Protein AF-0000000066060111 (afdb_homodimer)

Structure (mmCIF, N/CA/C/O backbone):
data_AF-0000000066060111-model_v1
#
loop_
_entity.id
_entity.type
_entity.pdbx_description
1 polymer 'Protease synthase and sporulation protein PAI 2'
#
loop_
_atom_site.group_PDB
_atom_site.id
_atom_site.type_symbol
_atom_site.label_atom_id
_atom_site.label_alt_id
_atom_site.label_comp_id
_atom_site.label_asym_id
_atom_site.label_entity_id
_atom_site.label_seq_id
_atom_site.pdbx_PDB_ins_code
_atom_site.Cartn_x
_atom_site.Cartn_y
_atom_site.Cartn_z
_atom_site.occupancy
_atom_site.B_iso_or_equiv
_atom_site.auth_seq_id
_atom_site.auth_comp_id
_atom_site.auth_asym_id
_atom_site.auth_atom_id
_atom_site.pdbx_PDB_model_num
ATOM 1 N N . MET A 1 1 ? -9.977 -2.557 -10.82 1 92.88 1 MET A N 1
ATOM 2 C CA . MET A 1 1 ? -9.297 -3.701 -10.219 1 92.88 1 MET A CA 1
ATOM 3 C C . MET A 1 1 ? -9.898 -5.012 -10.711 1 92.88 1 MET A C 1
ATOM 5 O O . MET A 1 1 ? -11.117 -5.125 -10.859 1 92.88 1 MET A O 1
ATOM 9 N N . TYR A 1 2 ? -9.07 -5.953 -11.125 1 95.81 2 TYR A N 1
ATOM 10 C CA . TYR A 1 2 ? -9.57 -7.297 -11.406 1 95.81 2 TYR A CA 1
ATOM 11 C C . TYR A 1 2 ? -9.914 -8.031 -10.109 1 95.81 2 TYR A C 1
ATOM 13 O O . TYR A 1 2 ? -9.031 -8.305 -9.297 1 95.81 2 TYR A O 1
ATOM 21 N N . ILE A 1 3 ? -11.219 -8.352 -9.977 1 97.25 3 ILE A N 1
ATOM 22 C CA . ILE A 1 3 ? -11.664 -8.977 -8.734 1 97.25 3 ILE A CA 1
ATOM 23 C C . ILE A 1 3 ? -12.461 -10.242 -9.047 1 97.25 3 ILE A C 1
ATOM 25 O O . ILE A 1 3 ? -13.625 -10.164 -9.438 1 97.25 3 ILE A O 1
ATOM 29 N N . PRO A 1 4 ? -11.875 -11.359 -8.805 1 94.25 4 PRO A N 1
ATOM 30 C CA . PRO A 1 4 ? -12.68 -12.57 -8.891 1 94.25 4 PRO A CA 1
ATOM 31 C C . PRO A 1 4 ? -13.906 -12.531 -7.984 1 94.25 4 PRO A C 1
ATOM 33 O O . PRO A 1 4 ? -13.859 -11.945 -6.902 1 94.25 4 PRO A O 1
ATOM 36 N N . LYS A 1 5 ? -14.938 -13.227 -8.336 1 92.81 5 LYS A N 1
ATOM 37 C CA . LYS A 1 5 ? -16.25 -13.148 -7.691 1 92.81 5 LYS A CA 1
ATOM 38 C C . LYS A 1 5 ? -16.156 -13.516 -6.211 1 92.81 5 LYS A C 1
ATOM 40 O O . LYS A 1 5 ? -16.75 -12.844 -5.363 1 92.81 5 LYS A O 1
ATOM 45 N N . TYR A 1 6 ? -15.344 -14.508 -5.867 1 91.31 6 TYR A N 1
ATOM 46 C CA . TYR A 1 6 ? -15.258 -15 -4.5 1 91.31 6 TYR A CA 1
ATOM 47 C C . TYR A 1 6 ? -14.688 -13.938 -3.568 1 91.31 6 TYR A C 1
ATOM 49 O O . TYR A 1 6 ? -14.906 -13.984 -2.355 1 91.31 6 TYR A O 1
ATOM 57 N N . PHE A 1 7 ? -14.039 -13 -4.148 1 96.25 7 PHE A N 1
ATOM 58 C CA . PHE A 1 7 ? -13.258 -12.094 -3.307 1 96.25 7 PHE A CA 1
ATOM 59 C C . PHE A 1 7 ? -13.898 -10.711 -3.27 1 96.25 7 PHE A C 1
ATOM 61 O O . PHE A 1 7 ? -13.453 -9.844 -2.516 1 96.25 7 PHE A O 1
ATOM 68 N N . LYS A 1 8 ? -14.945 -10.523 -4.082 1 97.38 8 LYS A N 1
ATOM 69 C CA . LYS A 1 8 ? -15.594 -9.219 -4.199 1 97.38 8 LYS A CA 1
ATOM 70 C C . LYS A 1 8 ? -16.375 -8.875 -2.93 1 97.38 8 LYS A C 1
ATOM 72 O O . LYS A 1 8 ? -17.109 -9.711 -2.398 1 97.38 8 LYS A O 1
ATOM 77 N N . VAL A 1 9 ? -16.188 -7.691 -2.424 1 97.56 9 VAL A N 1
ATOM 78 C CA . VAL A 1 9 ? -16.938 -7.18 -1.275 1 97.56 9 VAL A CA 1
ATOM 79 C C . VAL A 1 9 ? -17.812 -6.004 -1.706 1 97.56 9 VAL A C 1
ATOM 81 O O . VAL A 1 9 ? -17.328 -5.074 -2.363 1 97.56 9 VAL A O 1
ATOM 84 N N . THR A 1 10 ? -19.094 -6.031 -1.306 1 96.88 10 THR A N 1
ATOM 85 C CA . THR A 1 10 ? -20 -4.961 -1.691 1 96.88 10 THR A CA 1
ATOM 86 C C . THR A 1 10 ? -20.672 -4.359 -0.463 1 96.88 10 THR A C 1
ATOM 88 O O . THR A 1 10 ? -21.344 -3.328 -0.56 1 96.88 10 THR A O 1
ATOM 91 N N . ASN A 1 11 ? -20.484 -5.012 0.67 1 96 11 ASN A N 1
ATOM 92 C CA . ASN A 1 11 ? -21.078 -4.496 1.896 1 96 11 ASN A CA 1
ATOM 93 C C . ASN A 1 11 ? -20.5 -3.137 2.275 1 96 11 ASN A C 1
ATOM 95 O O . ASN A 1 11 ? -19.328 -3.029 2.615 1 96 11 ASN A O 1
ATOM 99 N N . ALA A 1 12 ? -21.328 -2.115 2.295 1 94.94 12 ALA A N 1
ATOM 100 C CA . ALA A 1 12 ? -20.891 -0.735 2.498 1 94.94 12 ALA A CA 1
ATOM 101 C C . ALA A 1 12 ? -20.266 -0.552 3.879 1 94.94 12 ALA A C 1
ATOM 103 O O . ALA A 1 12 ? -19.266 0.144 4.023 1 94.94 12 ALA A O 1
ATOM 104 N N . GLU A 1 13 ? -20.875 -1.16 4.848 1 95.5 13 GLU A N 1
ATOM 105 C CA . GLU A 1 13 ? -20.375 -1.031 6.211 1 95.5 13 GLU A CA 1
ATOM 106 C C . GLU A 1 13 ? -18.984 -1.66 6.348 1 95.5 13 GLU A C 1
ATOM 108 O O . GLU A 1 13 ? -18.109 -1.095 6.996 1 95.5 13 GLU A O 1
ATOM 113 N N . GLU A 1 14 ? -18.812 -2.824 5.73 1 96.5 14 GLU A N 1
ATOM 114 C CA . GLU A 1 14 ? -17.531 -3.51 5.754 1 96.5 14 GLU A CA 1
ATOM 115 C C . GLU A 1 14 ? -16.438 -2.676 5.078 1 96.5 14 GLU A C 1
ATOM 117 O O . GLU A 1 14 ? -15.336 -2.549 5.598 1 96.5 14 GLU A O 1
ATOM 122 N N . ILE A 1 15 ? -16.828 -2.082 3.975 1 98 15 ILE A N 1
ATOM 123 C CA . ILE A 1 15 ? -15.883 -1.251 3.232 1 98 15 ILE A CA 1
ATOM 124 C C . ILE A 1 15 ? -15.562 0.012 4.031 1 98 15 ILE A C 1
ATOM 126 O O . ILE A 1 15 ? -14.406 0.422 4.125 1 98 15 ILE A O 1
ATOM 130 N N . TRP A 1 16 ? -16.562 0.57 4.648 1 96.69 16 TRP A N 1
ATOM 131 C CA . TRP A 1 16 ? -16.391 1.759 5.477 1 96.69 16 TRP A CA 1
ATOM 132 C C . TRP A 1 16 ? -15.398 1.495 6.609 1 96.69 16 TRP A C 1
ATOM 134 O O . TRP A 1 16 ? -14.445 2.252 6.797 1 96.69 16 TRP A O 1
ATOM 144 N N . ASN A 1 17 ? -15.625 0.443 7.344 1 96.81 17 ASN A N 1
ATOM 145 C CA . ASN A 1 17 ? -14.766 0.097 8.469 1 96.81 17 ASN A CA 1
ATOM 146 C C . ASN A 1 17 ? -13.328 -0.161 8.023 1 96.81 17 ASN A C 1
ATOM 148 O O . ASN A 1 17 ? -12.383 0.276 8.68 1 96.81 17 ASN A O 1
ATOM 152 N N . PHE A 1 18 ? -13.227 -0.851 6.957 1 98.12 18 PHE A N 1
ATOM 153 C CA . PHE A 1 18 ? -11.906 -1.141 6.41 1 98.12 18 PHE A CA 1
ATOM 154 C C . PHE A 1 18 ? -11.156 0.148 6.098 1 98.12 18 PHE A C 1
ATOM 156 O O . PHE A 1 18 ? -10 0.313 6.496 1 98.12 18 PHE A O 1
ATOM 163 N N . VAL A 1 19 ? -11.789 1.083 5.355 1 98.31 19 VAL A N 1
ATOM 164 C CA . VAL A 1 19 ? -11.148 2.322 4.926 1 98.31 19 VAL A CA 1
ATOM 165 C C . VAL A 1 19 ? -10.789 3.17 6.145 1 98.31 19 VAL A C 1
ATOM 167 O O . VAL A 1 19 ? -9.727 3.793 6.184 1 98.31 19 VAL A O 1
ATOM 170 N N . GLN A 1 20 ? -11.625 3.137 7.148 1 96 20 GLN A N 1
ATOM 171 C CA . GLN A 1 20 ? -11.352 3.871 8.375 1 96 20 GLN A CA 1
ATOM 172 C C . GLN A 1 20 ? -10.102 3.332 9.07 1 96 20 GLN A C 1
ATOM 174 O O . GLN A 1 20 ? -9.305 4.102 9.617 1 96 20 GLN A O 1
ATOM 179 N N . GLU A 1 21 ? -9.93 2.074 9 1 95.5 21 GLU A N 1
ATOM 180 C CA . GLU A 1 21 ? -8.828 1.43 9.711 1 95.5 21 GLU A CA 1
ATOM 181 C C . GLU A 1 21 ? -7.547 1.461 8.875 1 95.5 21 GLU A C 1
ATOM 183 O O . GLU A 1 21 ? -6.453 1.227 9.398 1 95.5 21 GLU A O 1
ATOM 188 N N . ASN A 1 22 ? -7.672 1.641 7.637 1 97.25 22 ASN A N 1
ATOM 189 C CA . ASN A 1 22 ? -6.555 1.697 6.699 1 97.25 22 ASN A CA 1
ATOM 190 C C . ASN A 1 22 ? -6.559 3 5.902 1 97.25 22 ASN A C 1
ATOM 192 O O . ASN A 1 22 ? -6.578 2.98 4.672 1 97.25 22 ASN A O 1
ATOM 196 N N . SER A 1 23 ? -6.395 4.133 6.637 1 97.56 23 SER A N 1
ATOM 197 C CA . SER A 1 23 ? -6.691 5.445 6.07 1 97.56 23 SER A CA 1
ATOM 198 C C . SER A 1 23 ? -5.445 6.074 5.453 1 97.56 23 SER A C 1
ATOM 200 O O . SER A 1 23 ? -5.512 7.16 4.871 1 97.56 23 SER A O 1
ATOM 202 N N . PHE A 1 24 ? -4.238 5.48 5.742 1 98.44 24 PHE A N 1
ATOM 203 C CA . PHE A 1 24 ? -3.059 5.906 4.996 1 98.44 24 PHE A CA 1
ATOM 204 C C . PHE A 1 24 ? -3.086 5.344 3.578 1 98.44 24 PHE A C 1
ATOM 206 O O . PHE A 1 24 ? -2.615 4.23 3.338 1 98.44 24 PHE A O 1
ATOM 213 N N . GLY A 1 25 ? -3.625 6.109 2.609 1 98.75 25 GLY A N 1
ATOM 214 C CA . GLY A 1 25 ? -3.906 5.648 1.259 1 98.75 25 GLY A CA 1
ATOM 215 C C . GLY A 1 25 ? -2.949 6.211 0.225 1 98.75 25 GLY A C 1
ATOM 216 O O . GLY A 1 25 ? -1.949 6.844 0.575 1 98.75 25 GLY A O 1
ATOM 217 N N . THR A 1 26 ? -3.16 5.832 -0.987 1 98.88 26 THR A N 1
ATOM 218 C CA . THR A 1 26 ? -2.385 6.316 -2.125 1 98.88 26 THR A CA 1
ATOM 219 C C . THR A 1 26 ? -3.297 6.961 -3.164 1 98.88 26 THR A C 1
ATOM 221 O O . THR A 1 26 ? -4.277 6.355 -3.6 1 98.88 26 THR A O 1
ATOM 224 N N . VAL A 1 27 ? -3.01 8.172 -3.502 1 98.88 27 VAL A N 1
ATOM 225 C CA . VAL A 1 27 ? -3.74 8.898 -4.539 1 98.88 27 VAL A CA 1
ATOM 226 C C . VAL A 1 27 ? -2.979 8.812 -5.859 1 98.88 27 VAL A C 1
ATOM 228 O O . VAL A 1 27 ? -1.796 9.156 -5.922 1 98.88 27 VAL A O 1
ATOM 231 N N . VAL A 1 28 ? -3.666 8.352 -6.871 1 98.81 28 VAL A N 1
ATOM 232 C CA . VAL A 1 28 ? -3.047 8.203 -8.188 1 98.81 28 VAL A CA 1
ATOM 233 C C . VAL A 1 28 ? -3.785 9.07 -9.203 1 98.81 28 VAL A C 1
ATOM 235 O O . VAL A 1 28 ? -5.012 9.008 -9.305 1 98.81 28 VAL A O 1
ATOM 238 N N . THR A 1 29 ? -3.104 9.922 -9.875 1 98.31 29 THR A N 1
ATOM 239 C CA . THR A 1 29 ? -3.572 10.664 -11.039 1 98.31 29 THR A CA 1
ATOM 240 C C . THR A 1 29 ? -2.629 10.477 -12.227 1 98.31 29 THR A C 1
ATOM 242 O O . THR A 1 29 ? -1.752 9.609 -12.188 1 98.31 29 THR A O 1
ATOM 245 N N . THR A 1 30 ? -2.953 11.148 -13.312 1 96.75 30 THR A N 1
ATOM 246 C CA . THR A 1 30 ? -2.08 11.07 -14.477 1 96.75 30 THR A CA 1
ATOM 247 C C . THR A 1 30 ? -1.613 12.461 -14.891 1 96.75 30 THR A C 1
ATOM 249 O O . THR A 1 30 ? -2.361 13.438 -14.781 1 96.75 30 THR A O 1
ATOM 252 N N . GLU A 1 31 ? -0.406 12.602 -15.195 1 95 31 GLU A N 1
ATOM 253 C CA . GLU A 1 31 ? 0.185 13.773 -15.836 1 95 31 GLU A CA 1
ATOM 254 C C . GLU A 1 31 ? 0.667 13.453 -17.25 1 95 31 GLU A C 1
ATOM 256 O O . GLU A 1 31 ? 1.654 12.742 -17.422 1 95 31 GLU A O 1
ATOM 261 N N . GLN A 1 32 ? -0.065 13.961 -18.266 1 91.75 32 GLN A N 1
ATOM 262 C CA . GLN A 1 32 ? 0.243 13.656 -19.656 1 91.75 32 GLN A CA 1
ATOM 263 C C . GLN A 1 32 ? 0.315 12.148 -19.891 1 91.75 32 GLN A C 1
ATOM 265 O O . GLN A 1 32 ? 1.267 11.656 -20.5 1 91.75 32 GLN A O 1
ATOM 270 N N . GLY A 1 33 ? -0.565 11.453 -19.312 1 91.25 33 GLY A N 1
ATOM 271 C CA . GLY A 1 33 ? -0.708 10.023 -19.531 1 91.25 33 GLY A CA 1
ATOM 272 C C . GLY A 1 33 ? 0.151 9.195 -18.594 1 91.25 33 GLY A C 1
ATOM 273 O O . GLY A 1 33 ? -0.024 7.977 -18.5 1 91.25 33 GLY A O 1
ATOM 274 N N . LYS A 1 34 ? 1.101 9.781 -17.891 1 95 34 LYS A N 1
ATOM 275 C CA . LYS A 1 34 ? 1.975 9.094 -16.953 1 95 34 LYS A CA 1
ATOM 276 C C . LYS A 1 34 ? 1.352 9.031 -15.555 1 95 34 LYS A C 1
ATOM 278 O O . LYS A 1 34 ? 0.987 10.07 -14.992 1 95 34 LYS A O 1
ATOM 283 N N . PRO A 1 35 ? 1.213 7.832 -15.031 1 97.62 35 PRO A N 1
ATOM 284 C CA . PRO A 1 35 ? 0.683 7.793 -13.664 1 97.62 35 PRO A CA 1
ATOM 285 C C . PRO A 1 35 ? 1.636 8.406 -12.648 1 97.62 35 PRO A C 1
ATOM 287 O O . PRO A 1 35 ? 2.85 8.195 -12.719 1 97.62 35 PRO A O 1
ATOM 290 N N . ILE A 1 36 ? 1.135 9.172 -11.766 1 97.88 36 ILE A N 1
ATOM 291 C CA . ILE A 1 36 ? 1.879 9.672 -10.609 1 97.88 36 ILE A CA 1
ATOM 292 C C . ILE A 1 36 ? 1.083 9.414 -9.336 1 97.88 36 ILE A C 1
ATOM 294 O O . ILE A 1 36 ? -0.147 9.328 -9.367 1 97.88 36 ILE A O 1
ATOM 298 N N . ALA A 1 37 ? 1.773 9.266 -8.227 1 98.75 37 ALA A N 1
ATOM 299 C CA . ALA A 1 37 ? 1.098 8.828 -7.012 1 98.75 37 ALA A CA 1
ATOM 300 C C . ALA A 1 37 ? 1.72 9.477 -5.777 1 98.75 37 ALA A C 1
ATOM 302 O O . ALA A 1 37 ? 2.9 9.836 -5.781 1 98.75 37 ALA A O 1
ATOM 303 N N . THR A 1 38 ? 0.933 9.648 -4.746 1 98.75 38 THR A N 1
ATOM 304 C CA . THR A 1 38 ? 1.376 10.133 -3.441 1 98.75 38 THR A CA 1
ATOM 305 C C . THR A 1 38 ? 0.702 9.352 -2.318 1 98.75 38 THR A C 1
ATOM 307 O O . THR A 1 38 ? -0.499 9.078 -2.379 1 98.75 38 THR A O 1
ATOM 310 N N . HIS A 1 39 ? 1.493 8.891 -1.34 1 98.69 39 HIS A N 1
ATOM 311 C CA . HIS A 1 39 ? 0.993 8.242 -0.131 1 98.69 39 HIS A CA 1
ATOM 312 C C . HIS A 1 39 ? 0.633 9.273 0.935 1 98.69 39 HIS A C 1
ATOM 314 O O . HIS A 1 39 ? 1.462 10.109 1.301 1 98.69 39 HIS A O 1
ATOM 320 N N . LEU A 1 40 ? -0.608 9.258 1.469 1 97.56 40 LEU A N 1
ATOM 321 C CA . LEU A 1 40 ? -1.034 10.273 2.426 1 97.56 40 LEU A CA 1
ATOM 322 C C . LEU A 1 40 ? -2.148 9.742 3.32 1 97.56 40 LEU A C 1
ATOM 324 O O . LEU A 1 40 ? -2.889 8.844 2.928 1 97.56 40 LEU A O 1
ATOM 328 N N . PRO A 1 41 ? -2.211 10.281 4.574 1 98.38 41 PRO A N 1
ATOM 329 C CA . PRO A 1 41 ? -3.424 10.023 5.355 1 98.38 41 PRO A CA 1
ATOM 330 C C . PRO A 1 41 ? -4.668 10.656 4.738 1 98.38 41 PRO A C 1
ATOM 332 O O . PRO A 1 41 ? -4.609 11.781 4.234 1 98.38 41 PRO A O 1
ATOM 335 N N . LEU A 1 42 ? -5.727 9.938 4.75 1 98.75 42 LEU A N 1
ATOM 336 C CA . LEU A 1 42 ? -6.941 10.406 4.09 1 98.75 42 LEU A CA 1
ATOM 337 C C . LEU A 1 42 ? -8.141 10.32 5.031 1 98.75 42 LEU A C 1
ATOM 339 O O . LEU A 1 42 ? -8.188 9.453 5.902 1 98.75 42 LEU A O 1
ATOM 343 N N . GLY A 1 43 ? -9.023 11.281 4.883 1 97.94 43 GLY A N 1
ATOM 344 C CA . GLY A 1 43 ? -10.344 11.195 5.496 1 97.94 43 GLY A CA 1
ATOM 345 C C . GLY A 1 43 ? -11.367 10.516 4.613 1 97.94 43 GLY A C 1
ATOM 346 O O . GLY A 1 43 ? -11.242 10.523 3.387 1 97.94 43 GLY A O 1
ATOM 347 N N . PHE A 1 44 ? -12.305 9.906 5.168 1 97.25 44 PHE A N 1
ATOM 348 C CA . PHE A 1 44 ? -13.414 9.258 4.48 1 97.25 44 PHE A CA 1
ATOM 349 C C . PHE A 1 44 ? -14.734 9.555 5.188 1 97.25 44 PHE A C 1
ATOM 351 O O . PHE A 1 44 ? -14.93 9.156 6.34 1 97.25 44 PHE A O 1
ATOM 358 N N . ASN A 1 45 ? -15.539 10.281 4.512 1 95.38 45 ASN A N 1
ATOM 359 C CA . ASN A 1 45 ? -16.781 10.711 5.125 1 95.38 45 ASN A CA 1
ATOM 360 C C . ASN A 1 45 ? -17.969 10.57 4.16 1 95.38 45 ASN A C 1
ATOM 362 O O . ASN A 1 45 ? -17.766 10.344 2.963 1 95.38 45 ASN A O 1
ATOM 366 N N . LYS A 1 46 ? -19.125 10.641 4.715 1 94.88 46 LYS A N 1
ATOM 367 C CA . LYS A 1 46 ? -20.359 10.602 3.938 1 94.88 46 LYS A CA 1
ATOM 368 C C . LYS A 1 46 ? -21.188 11.875 4.152 1 94.88 46 LYS A C 1
ATOM 370 O O . LYS A 1 46 ? -21.391 12.305 5.289 1 94.88 46 LYS A O 1
ATOM 375 N N . LYS A 1 47 ? -21.516 12.531 2.996 1 92.25 47 LYS A N 1
ATOM 376 C CA . LYS A 1 47 ? -22.375 13.703 3 1 92.25 47 LYS A CA 1
ATOM 377 C C . LYS A 1 47 ? -23.453 13.594 1.918 1 92.25 47 LYS A C 1
ATOM 379 O O . LYS A 1 47 ? -23.141 13.352 0.75 1 92.25 47 LYS A O 1
ATOM 384 N N . ASP A 1 48 ? -24.797 13.844 2.26 1 90.75 48 ASP A N 1
ATOM 385 C CA . ASP A 1 48 ? -25.938 13.828 1.341 1 90.75 48 ASP A CA 1
ATOM 386 C C . ASP A 1 48 ? -25.906 12.578 0.461 1 90.75 48 ASP A C 1
ATOM 388 O O . ASP A 1 48 ? -26.016 12.68 -0.764 1 90.75 48 ASP A O 1
ATOM 392 N N . ASP A 1 49 ? -25.547 11.414 0.904 1 91 49 ASP A N 1
ATOM 393 C CA . ASP A 1 49 ? -25.609 10.109 0.267 1 91 49 ASP A CA 1
ATOM 394 C C . ASP A 1 49 ? -24.406 9.875 -0.645 1 91 49 ASP A C 1
ATOM 396 O O . ASP A 1 49 ? -24.422 8.984 -1.494 1 91 49 ASP A O 1
ATOM 400 N N . HIS A 1 50 ? -23.484 10.789 -0.547 1 95 50 HIS A N 1
ATOM 401 C CA . HIS A 1 50 ? -22.25 10.617 -1.293 1 95 50 HIS A CA 1
ATOM 402 C C . HIS A 1 50 ? -21.062 10.422 -0.354 1 95 50 HIS A C 1
ATOM 404 O O . HIS A 1 50 ? -21 11.031 0.715 1 95 50 HIS A O 1
ATOM 410 N N . TYR A 1 51 ? -20.188 9.539 -0.828 1 96.75 51 TYR A N 1
ATOM 411 C CA . TYR A 1 51 ? -18.938 9.359 -0.106 1 96.75 51 TYR A CA 1
ATOM 412 C C . TYR A 1 51 ? -17.859 10.32 -0.623 1 96.75 51 TYR A C 1
ATOM 414 O O . TYR A 1 51 ? -17.797 10.586 -1.824 1 96.75 51 TYR A O 1
ATOM 422 N N . TYR A 1 52 ? -17.094 10.852 0.307 1 98.06 52 TYR A N 1
ATOM 423 C CA . TYR A 1 52 ? -15.992 11.742 -0.031 1 98.06 52 TYR A CA 1
ATOM 424 C C . TYR A 1 52 ? -14.695 11.266 0.619 1 98.06 52 TYR A C 1
ATOM 426 O O . TYR A 1 52 ? -14.695 10.836 1.774 1 98.06 52 TYR A O 1
ATOM 434 N N . ILE A 1 53 ? -13.688 11.312 -0.167 1 98.62 53 ILE A N 1
ATOM 435 C CA . ILE A 1 53 ? -12.328 11.188 0.354 1 98.62 53 ILE A CA 1
ATOM 436 C C . ILE A 1 53 ? -11.695 12.57 0.479 1 98.62 53 ILE A C 1
ATOM 438 O O . ILE A 1 53 ? -11.781 13.391 -0.444 1 98.62 53 ILE A O 1
ATOM 442 N N . THR A 1 54 ? -11.117 12.859 1.623 1 98.62 54 THR A N 1
ATOM 443 C CA . THR A 1 54 ? -10.438 14.141 1.812 1 98.62 54 THR A CA 1
ATOM 444 C C . THR A 1 54 ? -8.977 13.93 2.184 1 98.62 54 THR A C 1
ATOM 446 O O . THR A 1 54 ? -8.609 12.883 2.729 1 98.62 54 THR A O 1
ATOM 449 N N . GLY A 1 55 ? -8.172 14.828 1.858 1 98.44 55 GLY A N 1
ATOM 450 C CA . GLY A 1 55 ? -6.758 14.836 2.189 1 98.44 55 GLY A CA 1
ATOM 451 C C . GLY A 1 55 ? -6.07 16.141 1.83 1 98.44 55 GLY A C 1
ATOM 452 O O . GLY A 1 55 ? -6.73 17.125 1.521 1 98.44 55 GLY A O 1
ATOM 453 N N . HIS A 1 56 ? -4.762 16.141 1.98 1 98.81 56 HIS A N 1
ATOM 454 C CA . HIS A 1 56 ? -4.004 17.344 1.615 1 98.81 56 HIS A CA 1
ATOM 455 C C . HIS A 1 56 ? -2.598 16.969 1.146 1 98.81 56 HIS A C 1
ATOM 457 O O . HIS A 1 56 ? -2 16.016 1.644 1 98.81 56 HIS A O 1
ATOM 463 N N . PHE A 1 57 ? -2.129 17.781 0.166 1 98.44 57 PHE A N 1
ATOM 464 C CA . PHE A 1 57 ? -0.76 17.703 -0.33 1 98.44 57 PHE A CA 1
ATOM 465 C C . PHE A 1 57 ? 0.085 18.844 0.249 1 98.44 57 PHE A C 1
ATOM 467 O O . PHE A 1 57 ? -0.439 19.891 0.596 1 98.44 57 PHE A O 1
ATOM 474 N N . ALA A 1 58 ? 1.419 18.484 0.381 1 97.81 58 ALA A N 1
ATOM 475 C CA . ALA A 1 58 ? 2.311 19.641 0.431 1 97.81 58 ALA A CA 1
ATOM 476 C C . ALA A 1 58 ? 2.121 20.531 -0.793 1 97.81 58 ALA A C 1
ATOM 478 O O . ALA A 1 58 ? 1.963 20.031 -1.911 1 97.81 58 ALA A O 1
ATOM 479 N N . TYR A 1 59 ? 2.199 21.812 -0.57 1 97.81 59 TYR A N 1
ATOM 480 C CA . TYR A 1 59 ? 2.018 22.75 -1.671 1 97.81 59 TYR A CA 1
ATOM 481 C C . TYR A 1 59 ? 3.016 22.484 -2.791 1 97.81 59 TYR A C 1
ATOM 483 O O . TYR A 1 59 ? 2.682 22.609 -3.971 1 97.81 59 TYR A O 1
ATOM 491 N N . GLY A 1 60 ? 4.254 22.125 -2.432 1 97.25 60 GLY A N 1
ATOM 492 C CA . GLY A 1 60 ? 5.305 21.875 -3.404 1 97.25 60 GLY A CA 1
ATOM 493 C C . GLY A 1 60 ? 5.086 20.625 -4.219 1 97.25 60 GLY A C 1
ATOM 494 O O . GLY A 1 60 ? 5.734 20.406 -5.246 1 97.25 60 GLY A O 1
ATOM 495 N N . ASN A 1 61 ? 4.215 19.719 -3.791 1 98 61 ASN A N 1
ATOM 496 C CA . ASN A 1 61 ? 3.85 18.531 -4.555 1 98 61 ASN A CA 1
ATOM 497 C C . ASN A 1 61 ? 2.988 18.891 -5.766 1 98 61 ASN A C 1
ATOM 499 O O . ASN A 1 61 ? 1.854 19.344 -5.613 1 98 61 ASN A O 1
ATOM 503 N N . PRO A 1 62 ? 3.453 18.703 -6.91 1 96.5 62 PRO A N 1
ATOM 504 C CA . PRO A 1 62 ? 2.732 19.188 -8.094 1 96.5 62 PRO A CA 1
ATOM 505 C C . PRO A 1 62 ? 1.504 18.344 -8.422 1 96.5 62 PRO A C 1
ATOM 507 O O . PRO A 1 62 ? 0.728 18.703 -9.312 1 96.5 62 PRO A O 1
ATOM 510 N N . GLN A 1 63 ? 1.271 17.266 -7.766 1 97.88 63 GLN A N 1
ATOM 511 C CA . GLN A 1 63 ? 0.219 16.328 -8.164 1 97.88 63 GLN A CA 1
ATOM 512 C C . GLN A 1 63 ? -1.151 17 -8.117 1 97.88 63 GLN A C 1
ATOM 514 O O . GLN A 1 63 ? -2.023 16.703 -8.938 1 97.88 63 GLN A O 1
ATOM 519 N N . TRP A 1 64 ? -1.353 17.906 -7.148 1 97.62 64 TRP A N 1
ATOM 520 C CA . TRP A 1 64 ? -2.664 18.531 -7.027 1 97.62 64 TRP A CA 1
ATOM 521 C C . TRP A 1 64 ? -3.014 19.312 -8.289 1 97.62 64 TRP A C 1
ATOM 523 O O . TRP A 1 64 ? -4.191 19.5 -8.594 1 97.62 64 TRP A O 1
ATOM 533 N N . ARG A 1 65 ? -2.072 19.656 -9.078 1 97.25 65 ARG A N 1
ATOM 534 C CA . ARG A 1 65 ? -2.309 20.406 -10.312 1 97.25 65 ARG A CA 1
ATOM 535 C C . ARG A 1 65 ? -2.918 19.5 -11.3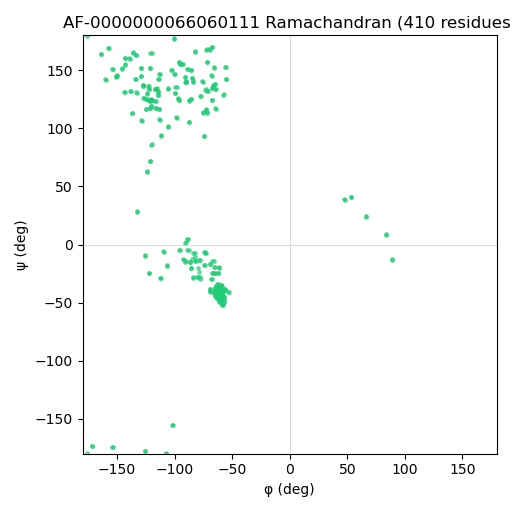83 1 97.25 65 ARG A C 1
ATOM 537 O O . ARG A 1 65 ? -3.463 19.984 -12.375 1 97.25 65 ARG A O 1
ATOM 544 N N . THR A 1 66 ? -2.826 18.234 -11.227 1 97.19 66 THR A N 1
ATOM 545 C CA . THR A 1 66 ? -3.348 17.312 -12.219 1 97.19 66 THR A CA 1
ATOM 546 C C . THR A 1 66 ? -4.848 17.109 -12.039 1 97.19 66 THR A C 1
ATOM 548 O O . THR A 1 66 ? -5.52 16.562 -12.914 1 97.19 66 THR A O 1
ATOM 551 N N . PHE A 1 67 ? -5.426 17.516 -10.922 1 96.5 67 PHE A N 1
ATOM 552 C CA . PHE A 1 67 ? -6.805 17.219 -10.562 1 96.5 67 PHE A CA 1
ATOM 553 C C . PHE A 1 67 ? -7.773 17.781 -11.594 1 96.5 67 PHE A C 1
ATOM 555 O O . PHE A 1 67 ? -8.797 17.156 -11.898 1 96.5 67 PHE A O 1
ATOM 562 N N . GLU A 1 68 ? -7.445 18.906 -12.086 1 91.62 68 GLU A N 1
ATOM 563 C CA . GLU A 1 68 ? -8.344 19.547 -13.047 1 91.62 68 GLU A CA 1
ATOM 564 C C . GLU A 1 68 ? -8.492 18.703 -14.305 1 91.62 68 GLU A C 1
ATOM 566 O O . GLU A 1 68 ? -9.586 18.594 -14.867 1 91.62 68 GLU A O 1
ATOM 571 N N . ALA A 1 69 ? -7.438 18.109 -14.711 1 90.44 69 ALA A N 1
ATOM 572 C CA . ALA A 1 69 ? -7.422 17.375 -15.969 1 90.44 69 ALA A CA 1
ATOM 573 C C . ALA A 1 69 ? -7.793 15.906 -15.75 1 90.44 69 ALA A C 1
ATOM 575 O O . ALA A 1 69 ? -8.094 15.188 -16.703 1 90.44 69 ALA A O 1
ATOM 576 N N . CYS A 1 70 ? -7.766 15.477 -14.562 1 90.69 70 CYS A N 1
ATOM 577 C CA . CYS A 1 70 ? -7.988 14.062 -14.258 1 90.69 70 CYS A CA 1
ATOM 578 C C . CYS A 1 70 ? -9.43 13.82 -13.828 1 90.69 70 CYS A C 1
ATOM 580 O O . CYS A 1 70 ? -9.82 14.156 -12.711 1 90.69 70 CYS A O 1
ATOM 582 N N . GLU A 1 71 ? -10.195 13.172 -14.664 1 88.44 71 GLU A N 1
ATOM 583 C CA . GLU A 1 71 ? -11.602 12.898 -14.359 1 88.44 71 GLU A CA 1
ATOM 584 C C . GLU A 1 71 ? -11.742 11.703 -13.43 1 88.44 71 GLU A C 1
ATOM 586 O O . GLU A 1 71 ? -12.711 11.594 -12.68 1 88.44 71 GLU A O 1
ATOM 591 N N . ASP A 1 72 ? -10.805 10.852 -13.531 1 94.25 72 ASP A N 1
ATOM 592 C CA . ASP A 1 72 ? -10.828 9.633 -12.734 1 94.25 72 ASP A CA 1
ATOM 593 C C . ASP A 1 72 ? -9.602 9.539 -11.828 1 94.25 72 ASP A C 1
ATOM 595 O O . ASP A 1 72 ? -8.594 8.938 -12.195 1 94.25 72 ASP A O 1
ATOM 599 N N . VAL A 1 73 ? -9.742 10.164 -10.656 1 98.38 73 VAL A N 1
ATOM 600 C CA . VAL A 1 73 ? -8.695 9.992 -9.648 1 98.38 73 VAL A CA 1
ATOM 601 C C . VAL A 1 73 ? -8.852 8.633 -8.969 1 98.38 73 VAL A C 1
ATOM 603 O O . VAL A 1 73 ? -9.953 8.258 -8.562 1 98.38 73 VAL A O 1
ATOM 606 N N . LEU A 1 74 ? -7.781 7.867 -8.93 1 98.88 74 LEU A N 1
ATOM 607 C CA . LEU A 1 74 ? -7.773 6.59 -8.227 1 98.88 74 LEU A CA 1
ATOM 608 C C . LEU A 1 74 ? -7.203 6.746 -6.82 1 98.88 74 LEU A C 1
ATOM 610 O O . LEU A 1 74 ? -6.121 7.316 -6.645 1 98.88 74 LEU A O 1
ATOM 614 N N . VAL A 1 75 ? -7.965 6.344 -5.84 1 98.88 75 VAL A N 1
ATOM 615 C CA . VAL A 1 75 ? -7.477 6.242 -4.469 1 98.88 75 VAL A CA 1
ATOM 616 C C . VAL A 1 75 ? -7.469 4.781 -4.027 1 98.88 75 VAL A C 1
ATOM 618 O O . VAL A 1 75 ? -8.469 4.074 -4.184 1 98.88 75 VAL A O 1
ATOM 621 N N . MET A 1 76 ? -6.34 4.355 -3.52 1 98.94 76 MET A N 1
ATOM 622 C CA . MET A 1 76 ? -6.203 2.971 -3.082 1 98.94 76 MET A CA 1
ATOM 623 C C . MET A 1 76 ? -5.969 2.895 -1.577 1 98.94 76 MET A C 1
ATOM 625 O O . MET A 1 76 ? -5.18 3.666 -1.028 1 98.94 76 MET A O 1
ATOM 629 N N . PHE A 1 77 ? -6.66 2.025 -0.939 1 98.81 77 PHE A N 1
ATOM 630 C CA . PHE A 1 77 ? -6.469 1.641 0.454 1 98.81 77 PHE A CA 1
ATOM 631 C C . PHE A 1 77 ? -6.07 0.173 0.561 1 98.81 77 PHE A C 1
ATOM 633 O O . PHE A 1 77 ? -6.77 -0.703 0.048 1 98.81 77 PHE A O 1
ATOM 640 N N . GLN A 1 78 ? -4.988 -0.031 1.169 1 98.19 78 GLN A N 1
ATOM 641 C CA . GLN A 1 78 ? -4.48 -1.394 1.282 1 98.19 78 GLN A CA 1
ATOM 642 C C . GLN A 1 78 ? -4.422 -1.84 2.74 1 98.19 78 GLN A C 1
ATOM 644 O O . GLN A 1 78 ? -4.02 -1.071 3.615 1 98.19 78 GLN A O 1
ATOM 649 N N . GLY A 1 79 ? -4.895 -3.041 3.039 1 97.31 79 GLY A N 1
ATOM 650 C CA . GLY A 1 79 ? -4.785 -3.664 4.348 1 97.31 79 GLY A CA 1
ATOM 651 C C . GLY A 1 79 ? -3.686 -4.707 4.422 1 97.31 79 GLY A C 1
ATOM 652 O O . GLY A 1 79 ? -2.678 -4.609 3.719 1 97.31 79 GLY A O 1
ATOM 653 N N . PRO A 1 80 ? -3.842 -5.633 5.348 1 96.69 80 PRO A N 1
ATOM 654 C CA . PRO A 1 80 ? -2.818 -6.668 5.5 1 96.69 80 PRO A CA 1
ATOM 655 C C . PRO A 1 80 ? -2.725 -7.59 4.285 1 96.69 80 PRO A C 1
ATOM 657 O O . PRO A 1 80 ? -3.717 -7.785 3.578 1 96.69 80 PRO A O 1
ATOM 660 N N . HIS A 1 81 ? -1.613 -8.117 4.07 1 98.19 81 HIS A N 1
ATOM 661 C CA . HIS A 1 81 ? -1.361 -9.125 3.045 1 98.19 81 HIS A CA 1
ATOM 662 C C . HIS A 1 81 ? -0.36 -10.172 3.531 1 98.19 81 HIS A C 1
ATOM 664 O O . HIS A 1 81 ? 0.453 -9.891 4.418 1 98.19 81 HIS A O 1
ATOM 670 N N . ALA A 1 82 ? -0.443 -11.312 2.951 1 98.25 82 ALA A N 1
ATOM 671 C CA . ALA A 1 82 ? 0.431 -12.375 3.434 1 98.25 82 ALA A CA 1
ATOM 672 C C . ALA A 1 82 ? 0.579 -13.477 2.391 1 98.25 82 ALA A C 1
ATOM 674 O O . ALA A 1 82 ? -0.384 -13.828 1.702 1 98.25 82 ALA A O 1
ATOM 675 N N . TYR A 1 83 ? 1.773 -14 2.312 1 98.12 83 TYR A N 1
ATOM 676 C CA . TYR A 1 83 ? 2.061 -15.188 1.515 1 98.12 83 TYR A CA 1
ATOM 677 C C . TYR A 1 83 ? 1.386 -16.422 2.105 1 98.12 83 TYR A C 1
ATOM 679 O O . TYR A 1 83 ? 1.401 -16.625 3.322 1 98.12 83 TYR A O 1
ATOM 687 N N . ILE A 1 84 ? 0.751 -17.25 1.28 1 98.38 84 ILE A N 1
ATOM 688 C CA . ILE A 1 84 ? 0.132 -18.516 1.669 1 98.38 84 ILE A CA 1
ATOM 689 C C . ILE A 1 84 ? 0.887 -19.672 1.03 1 98.38 84 ILE A C 1
ATOM 691 O O . ILE A 1 84 ? 0.855 -19.844 -0.191 1 98.38 84 ILE A O 1
ATOM 695 N N . SER A 1 85 ? 1.454 -20.469 1.803 1 98.19 85 SER A N 1
ATOM 696 C CA . SER A 1 85 ? 2.24 -21.594 1.303 1 98.19 85 SER A CA 1
ATOM 697 C C . SER A 1 85 ? 1.341 -22.719 0.794 1 98.19 85 SER A C 1
ATOM 699 O O . SER A 1 85 ? 0.327 -23.031 1.417 1 98.19 85 SER A O 1
ATOM 701 N N . SER A 1 86 ? 1.734 -23.312 -0.304 1 96.44 86 SER A N 1
ATOM 702 C CA . SER A 1 86 ? 0.974 -24.438 -0.837 1 96.44 86 SER A CA 1
ATOM 703 C C . SER A 1 86 ? 1.02 -25.625 0.108 1 96.44 86 SER A C 1
ATOM 705 O O . SER A 1 86 ? 0.146 -26.5 0.062 1 96.44 86 SER A O 1
ATOM 707 N N . SER A 1 87 ? 2.039 -25.719 0.936 1 97.5 87 SER A N 1
ATOM 708 C CA . SER A 1 87 ? 2.172 -26.828 1.867 1 97.5 87 SER A CA 1
ATOM 709 C C . SER A 1 87 ? 1.073 -26.812 2.924 1 97.5 87 SER A C 1
ATOM 711 O O . SER A 1 87 ? 0.876 -27.781 3.648 1 97.5 87 SER A O 1
ATOM 713 N N . TRP A 1 88 ? 0.384 -25.703 3.033 1 97.94 88 TRP A N 1
ATOM 714 C CA . TRP A 1 88 ? -0.647 -25.562 4.055 1 97.94 88 TRP A CA 1
ATOM 715 C C . TRP A 1 88 ? -1.962 -26.188 3.594 1 97.94 88 TRP A C 1
ATOM 717 O O . TRP A 1 88 ? -2.918 -26.281 4.367 1 97.94 88 TRP A O 1
ATOM 727 N N . TYR A 1 89 ? -2.006 -26.594 2.377 1 97.38 89 TYR A N 1
ATOM 728 C CA . TYR A 1 89 ? -3.209 -27.188 1.812 1 97.38 89 TYR A CA 1
ATOM 729 C C . TYR A 1 89 ? -3.174 -28.703 1.943 1 97.38 89 TYR A C 1
ATOM 731 O O . TYR A 1 89 ? -2.1 -29.312 1.944 1 97.38 89 TYR A O 1
ATOM 739 N N . SER A 1 90 ? -4.387 -29.266 1.949 1 96.75 90 SER A N 1
ATOM 740 C CA . SER A 1 90 ? -4.512 -30.719 2.072 1 96.75 90 SER A CA 1
ATOM 741 C C . SER A 1 90 ? -4.215 -31.422 0.75 1 96.75 90 SER A C 1
ATOM 743 O O . SER A 1 90 ? -3.814 -32.594 0.733 1 96.75 90 SER A O 1
ATOM 745 N N . ARG A 1 91 ? -4.477 -30.766 -0.316 1 95.69 91 ARG A N 1
ATOM 746 C CA . ARG A 1 91 ? -4.219 -31.312 -1.646 1 95.69 91 ARG A CA 1
ATOM 747 C C . ARG A 1 91 ? -3.232 -30.438 -2.414 1 95.69 91 ARG A C 1
ATOM 749 O O . ARG A 1 91 ? -2.949 -29.312 -2.012 1 95.69 91 ARG A O 1
ATOM 756 N N . GLU A 1 92 ? -2.703 -30.984 -3.467 1 96.38 92 GLU A N 1
ATOM 757 C CA . GLU A 1 92 ? -1.735 -30.281 -4.293 1 96.38 92 GLU A CA 1
ATOM 758 C C . GLU A 1 92 ? -2.322 -28.969 -4.82 1 96.38 92 GLU A C 1
ATOM 760 O O . GLU A 1 92 ? -3.412 -28.953 -5.395 1 96.38 92 GLU A O 1
ATOM 765 N N . ASN A 1 93 ? -1.573 -27.891 -4.613 1 96.88 93 ASN A N 1
ATOM 766 C CA . ASN A 1 93 ? -1.919 -26.547 -5.074 1 96.88 93 ASN A CA 1
ATOM 767 C C . ASN A 1 93 ? -0.683 -25.672 -5.203 1 96.88 93 ASN A C 1
ATOM 769 O O . ASN A 1 93 ? 0.411 -26.062 -4.793 1 96.88 93 ASN A O 1
ATOM 773 N N . VAL A 1 94 ? -0.814 -24.562 -5.789 1 97.56 94 VAL A N 1
ATOM 774 C CA . VAL A 1 94 ? 0.251 -23.578 -5.84 1 97.56 94 VAL A CA 1
ATOM 775 C C . VAL A 1 94 ? 0.057 -22.547 -4.727 1 97.56 94 VAL A C 1
ATOM 777 O O . VAL A 1 94 ? -1.043 -22.406 -4.188 1 97.56 94 VAL A O 1
ATOM 780 N N . PRO A 1 95 ? 1.187 -21.875 -4.348 1 98.06 95 PRO A N 1
ATOM 781 C CA . PRO A 1 95 ? 1.033 -20.828 -3.34 1 98.06 95 PRO A CA 1
ATOM 782 C C . PRO A 1 95 ? 0.284 -19.609 -3.873 1 98.06 95 PRO A C 1
ATOM 784 O O . PRO A 1 95 ? 0.022 -19.516 -5.074 1 98.06 95 PRO A O 1
ATOM 787 N N . THR A 1 96 ? -0.098 -18.75 -3.01 1 97.75 96 THR A N 1
ATOM 788 C CA . THR A 1 96 ? -0.777 -17.516 -3.379 1 97.75 96 THR A CA 1
ATOM 789 C C . THR A 1 96 ? -0.549 -16.438 -2.322 1 97.75 96 THR A C 1
ATOM 791 O O . THR A 1 96 ? 0.34 -16.562 -1.479 1 97.75 96 THR A O 1
ATOM 794 N N . TRP A 1 97 ? -1.213 -15.32 -2.494 1 98.12 97 TRP A N 1
ATOM 795 C CA . TRP A 1 97 ? -1.217 -14.211 -1.545 1 98.12 97 TRP A CA 1
ATOM 796 C C . TRP A 1 97 ? -2.639 -13.859 -1.122 1 98.12 97 TRP A C 1
ATOM 798 O O . TRP A 1 97 ? -3.551 -13.828 -1.953 1 98.12 97 TRP A O 1
ATOM 808 N N . ASN A 1 98 ? -2.83 -13.766 0.138 1 98.38 98 ASN A N 1
ATOM 809 C CA . ASN A 1 98 ? -4.035 -13.125 0.654 1 98.38 98 ASN A CA 1
ATOM 810 C C . ASN A 1 98 ? -3.816 -11.633 0.892 1 98.38 98 ASN A C 1
ATOM 812 O O . ASN A 1 98 ? -2.73 -11.219 1.293 1 98.38 98 ASN A O 1
ATOM 816 N N . TYR A 1 99 ? -4.855 -10.852 0.639 1 98.5 99 TYR A N 1
ATOM 817 C CA . TYR A 1 99 ? -4.746 -9.414 0.854 1 98.5 99 TYR A CA 1
ATOM 818 C C . TYR A 1 99 ? -6.121 -8.758 0.899 1 98.5 99 TYR A C 1
ATOM 820 O O . TYR A 1 99 ? -7.121 -9.383 0.529 1 98.5 99 TYR A O 1
ATOM 828 N N . GLN A 1 100 ? -6.199 -7.562 1.388 1 98.38 100 GLN A N 1
ATOM 829 C CA . GLN A 1 100 ? -7.359 -6.68 1.299 1 98.38 100 GLN A CA 1
ATOM 830 C C . GLN A 1 100 ? -6.996 -5.363 0.618 1 98.38 100 GLN A C 1
ATOM 832 O O . GLN A 1 100 ? -5.969 -4.758 0.934 1 98.38 100 GLN A O 1
ATOM 837 N N . ALA A 1 101 ? -7.82 -4.949 -0.294 1 98.75 101 ALA A N 1
ATOM 838 C CA . ALA A 1 101 ? -7.625 -3.646 -0.927 1 98.75 101 ALA A CA 1
ATOM 839 C C . ALA A 1 101 ? -8.961 -3.049 -1.371 1 98.75 101 ALA A C 1
ATOM 841 O O . ALA A 1 101 ? -9.875 -3.777 -1.762 1 98.75 101 ALA A O 1
ATOM 842 N N . VAL A 1 102 ? -9.07 -1.793 -1.286 1 98.88 102 VAL A N 1
ATOM 843 C CA . VAL A 1 102 ? -10.195 -1.029 -1.805 1 98.88 102 VAL A CA 1
ATOM 844 C C . VAL A 1 102 ? -9.695 0.061 -2.748 1 98.88 102 VAL A C 1
ATOM 846 O O . VAL A 1 102 ? -8.773 0.81 -2.408 1 98.88 102 VAL A O 1
ATOM 849 N N . HIS A 1 103 ? -10.219 0.058 -3.922 1 98.88 103 HIS A N 1
ATOM 850 C CA . HIS A 1 103 ? -10.008 1.126 -4.895 1 98.88 103 HIS A CA 1
ATOM 851 C C . HIS A 1 103 ? -11.25 2.004 -5.023 1 98.88 103 HIS A C 1
ATOM 853 O O . HIS A 1 103 ? -12.367 1.495 -5.133 1 98.88 103 HIS A O 1
ATOM 859 N N . MET A 1 104 ? -11.039 3.27 -5.023 1 98.62 104 MET A N 1
ATOM 860 C CA . MET A 1 104 ? -12.117 4.219 -5.258 1 98.62 104 MET A CA 1
ATOM 861 C C . MET A 1 104 ? -11.75 5.203 -6.363 1 98.62 104 MET A C 1
ATOM 863 O O . MET A 1 104 ? -10.617 5.684 -6.418 1 98.62 104 MET A O 1
ATOM 867 N N . TYR A 1 105 ? -12.727 5.422 -7.176 1 98.56 105 TYR A N 1
ATOM 868 C CA . TYR A 1 105 ? -12.57 6.434 -8.211 1 98.56 105 TYR A CA 1
ATOM 869 C C . TYR A 1 105 ? -13.508 7.613 -7.969 1 98.56 105 TYR A C 1
ATOM 871 O O . TYR A 1 105 ? -14.625 7.434 -7.473 1 98.56 105 TYR A O 1
ATOM 879 N N . GLY A 1 106 ? -12.992 8.758 -8.359 1 98.12 106 GLY A N 1
ATOM 880 C CA . GLY A 1 106 ? -13.859 9.914 -8.258 1 98.12 106 GLY A CA 1
ATOM 881 C C . GLY A 1 106 ? -13.242 11.18 -8.812 1 98.12 106 GLY A C 1
ATOM 882 O O . GLY A 1 106 ? -12.109 11.156 -9.312 1 98.12 106 GLY A O 1
ATOM 883 N N . LYS A 1 107 ? -13.977 12.242 -8.727 1 97.25 107 LYS A N 1
ATOM 884 C CA . LYS A 1 107 ? -13.539 13.555 -9.188 1 97.25 107 LYS A CA 1
ATOM 885 C C . LYS A 1 107 ? -13.047 14.414 -8.023 1 97.25 107 LYS A C 1
ATOM 887 O O . LYS A 1 107 ? -13.711 14.5 -6.988 1 97.25 107 LYS A O 1
ATOM 892 N N . ALA A 1 108 ? -11.945 15.039 -8.281 1 97.88 108 ALA A N 1
ATOM 893 C CA . ALA A 1 108 ? -11.312 15.812 -7.215 1 97.88 108 ALA A CA 1
ATOM 894 C C . ALA A 1 108 ? -11.625 17.297 -7.363 1 97.88 108 ALA A C 1
ATOM 896 O O . ALA A 1 108 ? -11.828 17.797 -8.477 1 97.88 108 ALA A O 1
ATOM 897 N N . SER A 1 109 ? -11.727 17.953 -6.273 1 97.19 109 SER A N 1
ATOM 898 C CA . SER A 1 109 ? -11.789 19.406 -6.18 1 97.19 109 SER A CA 1
ATOM 899 C C . SER A 1 109 ? -10.961 19.922 -5 1 97.19 109 SER A C 1
ATOM 901 O O . SER A 1 109 ? -10.625 19.156 -4.094 1 97.19 109 SER A O 1
ATOM 903 N N . MET A 1 110 ? -10.625 21.172 -5.066 1 97.69 110 MET A N 1
ATOM 904 C CA . MET A 1 110 ? -9.812 21.766 -4.004 1 97.69 110 MET A CA 1
ATOM 905 C C . MET A 1 110 ? -10.688 22.234 -2.854 1 97.69 110 MET A C 1
ATOM 907 O O . MET A 1 110 ? -11.805 22.719 -3.074 1 97.69 110 MET A O 1
ATOM 911 N N . LEU A 1 111 ? -10.195 22.078 -1.681 1 98 111 LEU A N 1
ATOM 912 C CA . LEU A 1 111 ? -10.867 22.625 -0.501 1 98 111 LEU A CA 1
ATOM 913 C C . LEU A 1 111 ? -10.5 24.078 -0.286 1 98 111 LEU A C 1
ATOM 915 O O . LEU A 1 111 ? -9.344 24.469 -0.476 1 98 111 LEU A O 1
ATOM 919 N N . GLU A 1 112 ? -11.461 24.859 0.095 1 97.25 112 GLU A N 1
ATOM 920 C CA . GLU A 1 112 ? -11.164 26.188 0.598 1 97.25 112 GLU A CA 1
ATOM 921 C C . GLU A 1 112 ? -10.523 26.125 1.981 1 97.25 112 GLU A C 1
ATOM 923 O O . GLU A 1 112 ? -10.57 25.094 2.648 1 97.25 112 GLU A O 1
ATOM 928 N N . LYS A 1 113 ? -10.023 27.25 2.355 1 96.81 113 LYS A N 1
ATOM 929 C CA . LYS A 1 113 ? -9.266 27.312 3.602 1 96.81 113 LYS A CA 1
ATOM 930 C C . LYS A 1 113 ? -10.109 26.844 4.785 1 96.81 113 LYS A C 1
ATOM 932 O O . LYS A 1 113 ? -9.648 26.047 5.613 1 96.81 113 LYS A O 1
ATOM 937 N N . ASP A 1 114 ? -11.289 27.312 4.883 1 97 114 ASP A N 1
ATOM 938 C CA . ASP A 1 114 ? -12.148 26.953 6.008 1 97 114 ASP A CA 1
ATOM 939 C C . ASP A 1 114 ? -12.516 25.469 5.98 1 97 114 ASP A C 1
ATOM 941 O O . ASP A 1 114 ? -12.57 24.828 7.027 1 97 114 ASP A O 1
ATOM 945 N N . GLU A 1 115 ? -12.805 24.953 4.824 1 97.25 115 GLU A N 1
ATOM 946 C CA . GLU A 1 115 ? -13.086 23.531 4.672 1 97.25 115 GLU A CA 1
ATOM 947 C C . GLU A 1 115 ? -11.883 22.688 5.062 1 97.25 115 GLU A C 1
ATOM 949 O O . GLU A 1 115 ? -12.031 21.641 5.695 1 97.25 115 GLU A O 1
ATOM 954 N N . LEU A 1 116 ? -10.758 23.172 4.613 1 98.12 116 LEU A N 1
ATOM 955 C CA . LEU A 1 116 ? -9.523 22.469 4.945 1 98.12 116 LEU A CA 1
ATOM 956 C C . LEU A 1 116 ? -9.305 22.438 6.453 1 98.12 116 LEU A C 1
ATOM 958 O O . LEU A 1 116 ? -8.977 21.375 7.012 1 98.12 116 LEU A O 1
ATOM 962 N N . ALA A 1 117 ? -9.5 23.531 7.109 1 97.94 117 ALA A N 1
ATOM 963 C CA . ALA A 1 117 ? -9.367 23.578 8.562 1 97.94 117 ALA A CA 1
ATOM 964 C C . ALA A 1 117 ? -10.32 22.594 9.242 1 97.94 117 ALA A C 1
ATOM 966 O O . ALA A 1 117 ? -9.945 21.938 10.219 1 97.94 117 ALA A O 1
ATOM 967 N N . GLU A 1 118 ? -11.508 22.547 8.75 1 97.44 118 GLU A N 1
ATOM 968 C CA . GLU A 1 118 ? -12.484 21.609 9.281 1 97.44 118 GLU A CA 1
ATOM 969 C C . GLU A 1 118 ? -12.008 20.156 9.125 1 97.44 118 GLU A C 1
ATOM 971 O O . GLU A 1 118 ? -12.094 19.375 10.07 1 97.44 118 GLU A O 1
ATOM 976 N N . GLU A 1 119 ? -11.539 19.844 7.98 1 96.81 119 GLU A N 1
ATOM 977 C CA . GLU A 1 119 ? -11.055 18.5 7.719 1 96.81 119 GLU A CA 1
ATOM 978 C C . GLU A 1 119 ? -9.875 18.156 8.625 1 96.81 119 GLU A C 1
ATOM 980 O O . GLU A 1 119 ? -9.781 17.031 9.133 1 96.81 119 GLU A O 1
ATOM 985 N N . LEU A 1 120 ? -8.961 19.094 8.789 1 98.31 120 LEU A N 1
ATOM 986 C CA . LEU A 1 120 ? -7.801 18.875 9.648 1 98.31 120 LEU A CA 1
ATOM 987 C C . LEU A 1 120 ? -8.227 18.703 11.102 1 98.31 120 LEU A C 1
ATOM 989 O O . LEU A 1 120 ? -7.633 17.906 11.836 1 98.31 120 LEU A O 1
ATOM 993 N N . THR A 1 121 ? -9.203 19.438 11.508 1 98.06 121 THR A N 1
ATOM 994 C CA . THR A 1 121 ? -9.758 19.281 12.852 1 98.06 121 THR A CA 1
ATOM 995 C C . THR A 1 121 ? -10.289 17.875 13.055 1 98.06 121 THR A C 1
ATOM 997 O O . THR A 1 121 ? -10.031 17.25 14.086 1 98.06 121 THR A O 1
ATOM 1000 N N . ILE A 1 122 ? -11.031 17.359 12.109 1 97.31 122 ILE A N 1
ATOM 1001 C CA . ILE A 1 122 ? -11.578 16.016 12.164 1 97.31 122 ILE A CA 1
ATOM 1002 C C . ILE A 1 122 ? -10.445 15 12.273 1 97.31 122 ILE A C 1
ATOM 1004 O O . ILE A 1 122 ? -10.523 14.055 13.062 1 97.31 122 ILE A O 1
ATOM 1008 N N . MET A 1 123 ? -9.406 15.188 11.531 1 97.44 123 MET A N 1
ATOM 1009 C CA . MET A 1 123 ? -8.266 14.273 11.57 1 97.44 123 MET A CA 1
ATOM 1010 C C . MET A 1 123 ? -7.598 14.297 12.938 1 97.44 123 MET A C 1
ATOM 1012 O O . MET A 1 123 ? -7.223 13.258 13.477 1 97.44 123 MET A O 1
ATOM 1016 N N . LEU A 1 124 ? -7.391 15.531 13.484 1 98.12 124 LEU A N 1
ATOM 1017 C CA . LEU A 1 124 ? -6.809 15.648 14.812 1 98.12 124 LEU A CA 1
ATOM 1018 C C . LEU A 1 124 ? -7.66 14.922 15.852 1 98.12 124 LEU A C 1
ATOM 1020 O O . LEU A 1 124 ? -7.129 14.227 16.719 1 98.12 124 LEU A O 1
ATOM 1024 N N . GLU A 1 125 ? -8.961 15.078 15.75 1 97.88 125 GLU A N 1
ATOM 1025 C CA . GLU A 1 125 ? -9.844 14.383 16.672 1 97.88 125 GLU A CA 1
ATOM 1026 C C . GLU A 1 125 ? -9.703 12.867 16.547 1 97.88 125 GLU A C 1
ATOM 1028 O O . GLU A 1 125 ? -9.648 12.148 17.547 1 97.88 125 GLU A O 1
ATOM 1033 N N . LYS A 1 126 ? -9.688 12.406 15.359 1 96.81 126 LYS A N 1
ATOM 1034 C CA . LYS A 1 126 ? -9.594 10.977 15.086 1 96.81 126 LYS A CA 1
ATOM 1035 C C . LYS A 1 126 ? -8.336 10.383 15.703 1 96.81 126 LYS A C 1
ATOM 1037 O O . LYS A 1 126 ? -8.375 9.305 16.297 1 96.81 126 LYS A O 1
ATOM 1042 N N . TYR A 1 127 ? -7.199 11.109 15.641 1 97.44 127 TYR A N 1
ATOM 1043 C CA . TYR A 1 127 ? -5.926 10.469 15.945 1 97.44 127 TYR A CA 1
ATOM 1044 C C . TYR A 1 127 ? -5.402 10.914 17.297 1 97.44 127 TYR A C 1
ATOM 1046 O O . TYR A 1 127 ? -4.551 10.25 17.891 1 97.44 127 TYR A O 1
ATOM 1054 N N . GLU A 1 128 ? -5.91 12.039 17.875 1 98 128 GLU A N 1
ATOM 1055 C CA . GLU A 1 128 ? -5.301 12.602 19.078 1 98 128 GLU A CA 1
ATOM 1056 C C . GLU A 1 128 ? -6.23 12.477 20.281 1 98 128 GLU A C 1
ATOM 1058 O O . GLU A 1 128 ? -5.77 12.344 21.406 1 98 128 GLU A O 1
ATOM 1063 N N . LYS A 1 129 ? -7.504 12.484 20.016 1 97.31 129 LYS A N 1
ATOM 1064 C CA . LYS A 1 129 ? -8.461 12.672 21.109 1 97.31 129 LYS A CA 1
ATOM 1065 C C . LYS A 1 129 ? -8.305 11.586 22.172 1 97.31 129 LYS A C 1
ATOM 1067 O O . LYS A 1 129 ? -8.461 11.844 23.359 1 97.31 129 LYS A O 1
ATOM 1072 N N . HIS A 1 130 ? -8 10.391 21.844 1 96 130 HIS A N 1
ATOM 1073 C CA . HIS A 1 130 ? -7.98 9.25 22.75 1 96 130 HIS A CA 1
ATOM 1074 C C . HIS A 1 130 ? -6.625 9.109 23.438 1 96 130 HIS A C 1
ATOM 1076 O O . HIS A 1 130 ? -6.441 8.242 24.281 1 96 130 HIS A O 1
ATOM 1082 N N . ARG A 1 131 ? -5.699 9.938 23.047 1 96.25 131 ARG A N 1
ATOM 1083 C CA . ARG A 1 131 ? -4.336 9.805 23.562 1 96.25 131 ARG A CA 1
ATOM 1084 C C . ARG A 1 131 ? -4.203 10.461 24.938 1 96.25 131 ARG A C 1
ATOM 1086 O O . ARG A 1 131 ? -5.066 11.242 25.344 1 96.25 131 ARG A O 1
ATOM 1093 N N . ASP A 1 132 ? -3.051 10.156 25.672 1 93.12 132 ASP A N 1
ATOM 1094 C CA . ASP A 1 132 ? -2.811 10.664 27.016 1 93.12 132 ASP A CA 1
ATOM 1095 C C . ASP A 1 132 ? -2.666 12.188 27.016 1 93.12 132 ASP A C 1
ATOM 1097 O O . ASP A 1 132 ? -3.184 12.867 27.906 1 93.12 132 ASP A O 1
ATOM 1101 N N . ASN A 1 133 ? -1.938 12.75 26.094 1 95.12 133 ASN A N 1
ATOM 1102 C CA . ASN A 1 133 ? -1.732 14.18 25.922 1 95.12 133 ASN A CA 1
ATOM 1103 C C . ASN A 1 133 ? -2.182 14.648 24.547 1 95.12 133 ASN A C 1
ATOM 1105 O O . ASN A 1 133 ? -1.359 15.07 23.734 1 95.12 133 ASN A O 1
ATOM 1109 N N . PRO A 1 134 ? -3.5 14.656 24.406 1 96.88 134 PRO A N 1
ATOM 1110 C CA . PRO A 1 134 ? -4.004 14.984 23.062 1 96.88 134 PRO A CA 1
ATOM 1111 C C . PRO A 1 134 ? -3.664 16.406 22.641 1 96.88 134 PRO A C 1
ATOM 1113 O O . PRO A 1 134 ? -3.738 17.328 23.453 1 96.88 134 PRO A O 1
ATOM 1116 N N . VAL A 1 135 ? -3.205 16.578 21.469 1 97.94 135 VAL A N 1
ATOM 1117 C CA . VAL A 1 135 ? -3.023 17.891 20.859 1 97.94 135 VAL A CA 1
ATOM 1118 C C . VAL A 1 135 ? -4.109 18.125 19.812 1 97.94 135 VAL A C 1
ATOM 1120 O O . VAL A 1 135 ? -4.027 17.594 18.703 1 97.94 135 VAL A O 1
ATOM 1123 N N . LEU A 1 136 ? -5.09 18.891 20.188 1 98.06 136 LEU A N 1
ATOM 1124 C CA . LEU A 1 136 ? -6.195 19.234 19.297 1 98.06 136 LEU A CA 1
ATOM 1125 C C . LEU A 1 136 ? -6.02 20.625 18.703 1 98.06 136 LEU A C 1
ATOM 1127 O O . LEU A 1 136 ? -5.016 21.297 18.969 1 98.06 136 LEU A O 1
ATOM 1131 N N . TRP A 1 137 ? -6.98 20.984 17.828 1 97.75 137 TRP A N 1
ATOM 1132 C CA . TRP A 1 137 ? -6.871 22.234 17.062 1 97.75 137 TRP A CA 1
ATOM 1133 C C . TRP A 1 137 ? -6.637 23.422 17.984 1 97.75 137 TRP A C 1
ATOM 1135 O O . TRP A 1 137 ? -5.777 24.266 17.703 1 97.75 137 TRP A O 1
ATOM 1145 N N . ASP A 1 138 ? -7.285 23.484 19.078 1 96.12 138 ASP A N 1
ATOM 1146 C CA . ASP A 1 138 ? -7.293 24.656 19.969 1 96.12 138 ASP A CA 1
ATOM 1147 C C . ASP A 1 138 ? -6.02 24.719 20.797 1 96.12 138 ASP A C 1
ATOM 1149 O O . ASP A 1 138 ? -5.734 25.734 21.422 1 96.12 138 ASP A O 1
ATOM 1153 N N . LYS A 1 139 ? -5.281 23.656 20.812 1 96.38 139 LYS A N 1
ATOM 1154 C CA . LYS A 1 139 ? -4.023 23.625 21.562 1 96.38 139 LYS A CA 1
ATOM 1155 C C . LYS A 1 139 ? -2.873 24.156 20.719 1 96.38 139 LYS A C 1
ATOM 1157 O O . LYS A 1 139 ? -1.79 24.438 21.234 1 96.38 139 LYS A O 1
ATOM 1162 N N . LEU A 1 140 ? -3.057 24.266 19.438 1 97.88 140 LEU A N 1
ATOM 1163 C CA . LEU A 1 140 ? -2.031 24.781 18.531 1 97.88 140 LEU A CA 1
ATOM 1164 C C . LEU A 1 140 ? -2.152 26.297 18.375 1 97.88 140 LEU A C 1
ATOM 1166 O O . LEU A 1 140 ? -3.26 26.828 18.281 1 97.88 140 LEU A O 1
ATOM 1170 N N . SER A 1 141 ? -0.996 26.953 18.344 1 97.94 141 SER A N 1
ATOM 1171 C CA . SER A 1 141 ? -1.023 28.406 18.234 1 97.94 141 SER A CA 1
ATOM 1172 C C . SER A 1 141 ? -1.549 28.828 16.859 1 97.94 141 SER A C 1
ATOM 1174 O O . SER A 1 141 ? -1.269 28.188 15.852 1 97.94 141 SER A O 1
ATOM 1176 N N . PRO A 1 142 ? -2.258 29.922 16.828 1 97 142 PRO A N 1
ATOM 1177 C CA . PRO A 1 142 ? -2.746 30.438 15.547 1 97 142 PRO A CA 1
ATOM 1178 C C . PRO A 1 142 ? -1.624 30.688 14.539 1 97 142 PRO A C 1
ATOM 1180 O O . PRO A 1 142 ? -1.81 30.469 13.336 1 97 142 PRO A O 1
ATOM 1183 N N . LYS A 1 143 ? -0.52 31.172 15.023 1 97.56 143 LYS A N 1
ATOM 1184 C CA . LYS A 1 143 ? 0.622 31.438 14.148 1 97.56 143 LYS A CA 1
ATOM 1185 C C . LYS A 1 143 ? 1.101 30.156 13.477 1 97.56 143 LYS A C 1
ATOM 1187 O O . LYS A 1 143 ? 1.337 30.141 12.266 1 97.56 143 LYS A O 1
ATOM 1192 N N . LEU A 1 144 ? 1.248 29.109 14.242 1 97.62 144 LEU A N 1
ATOM 1193 C CA . LEU A 1 144 ? 1.658 27.828 13.688 1 97.62 144 LEU A CA 1
ATOM 1194 C C . LEU A 1 144 ? 0.635 27.312 12.672 1 97.62 144 LEU A C 1
ATOM 1196 O O . LEU A 1 144 ? 1 26.891 11.578 1 97.62 144 LEU A O 1
ATOM 1200 N N . LEU A 1 145 ? -0.62 27.375 13.047 1 97.56 145 LEU A N 1
ATOM 1201 C CA . LEU A 1 145 ? -1.69 26.875 12.188 1 97.56 145 LEU A CA 1
ATOM 1202 C C . LEU A 1 145 ? -1.708 27.625 10.859 1 97.56 145 LEU A C 1
ATOM 1204 O O . LEU A 1 145 ? -1.839 27.016 9.797 1 97.56 145 LEU A O 1
ATOM 1208 N N . GLU A 1 146 ? -1.589 28.922 10.945 1 96.62 146 GLU A N 1
ATOM 1209 C CA . GLU A 1 146 ? -1.573 29.734 9.727 1 96.62 146 GLU A CA 1
ATOM 1210 C C . GLU A 1 146 ? -0.401 29.359 8.828 1 96.62 146 GLU A C 1
ATOM 1212 O O . GLU A 1 146 ? -0.564 29.203 7.613 1 96.62 146 GLU A O 1
ATOM 1217 N N . SER A 1 147 ? 0.736 29.266 9.43 1 97.38 147 SER A N 1
ATOM 1218 C CA . SER A 1 147 ? 1.929 28.891 8.672 1 97.38 147 SER A CA 1
ATOM 1219 C C . SER A 1 147 ? 1.768 27.516 8.031 1 97.38 147 SER A C 1
ATOM 1221 O O . SER A 1 147 ? 2.109 27.328 6.859 1 97.38 147 SER A O 1
ATOM 1223 N N . GLU A 1 148 ? 1.302 26.547 8.773 1 97.25 148 GLU A N 1
ATOM 1224 C CA . GLU A 1 148 ? 1.126 25.188 8.266 1 97.25 148 GLU A CA 1
ATOM 1225 C C . GLU A 1 148 ? 0.084 25.141 7.148 1 97.25 148 GLU A C 1
ATOM 1227 O O . GLU A 1 148 ? 0.272 24.469 6.141 1 97.25 148 GLU A O 1
ATOM 1232 N N . LEU A 1 149 ? -1.018 25.844 7.309 1 98 149 LEU A N 1
ATOM 1233 C CA . LEU A 1 149 ? -2.086 25.859 6.316 1 98 149 LEU A CA 1
ATOM 1234 C C . LEU A 1 149 ? -1.591 26.438 4.988 1 98 149 LEU A C 1
ATOM 1236 O O . LEU A 1 149 ? -2.014 25.984 3.922 1 98 149 LEU A O 1
ATOM 1240 N N . LYS A 1 150 ? -0.692 27.391 5.02 1 97.19 150 LYS A N 1
ATOM 1241 C CA . LYS A 1 150 ? -0.134 28 3.814 1 97.19 150 LYS A CA 1
ATOM 1242 C C . LYS A 1 150 ? 0.729 27 3.045 1 97.19 150 LYS A C 1
ATOM 1244 O O . LYS A 1 150 ? 0.93 27.141 1.838 1 97.19 150 LYS A O 1
ATOM 1249 N N . GLY A 1 151 ? 1.245 26.016 3.736 1 97.69 151 GLY A N 1
ATOM 1250 C CA . GLY A 1 151 ? 2.182 25.078 3.143 1 97.69 151 GLY A CA 1
ATOM 1251 C C . GLY A 1 151 ? 1.506 23.859 2.535 1 97.69 151 GLY A C 1
ATOM 1252 O O . GLY A 1 151 ? 2.176 22.953 2.027 1 97.69 151 GLY A O 1
ATOM 1253 N N . ILE A 1 152 ? 0.158 23.844 2.602 1 98.44 152 ILE A N 1
ATOM 1254 C CA . ILE A 1 152 ? -0.505 22.656 2.098 1 98.44 152 ILE A CA 1
ATOM 1255 C C . ILE A 1 152 ? -1.669 23.047 1.192 1 98.44 152 ILE A C 1
ATOM 1257 O O . ILE A 1 152 ? -2.088 24.203 1.182 1 98.44 152 ILE A O 1
ATOM 1261 N N . VAL A 1 153 ? -2.135 22.078 0.396 1 98.38 153 VAL A N 1
ATOM 1262 C CA . VAL A 1 153 ? -3.305 22.188 -0.467 1 98.38 153 VAL A CA 1
ATOM 1263 C C . VAL A 1 153 ? -4.289 21.062 -0.151 1 98.38 153 VAL A C 1
ATOM 1265 O O . VAL A 1 153 ? -3.967 19.891 -0.302 1 98.38 153 VAL A O 1
ATOM 1268 N N . GLY A 1 154 ? -5.473 21.453 0.32 1 98.56 154 GLY A N 1
ATOM 1269 C CA . GLY A 1 154 ? -6.5 20.469 0.647 1 98.56 154 GLY A CA 1
ATOM 1270 C C . GLY A 1 154 ? -7.344 20.078 -0.547 1 98.56 154 GLY A C 1
ATOM 1271 O O . GLY A 1 154 ? -7.57 20.875 -1.452 1 98.56 154 GLY A O 1
ATOM 1272 N N . PHE A 1 155 ? -7.836 18.859 -0.541 1 98.75 155 PHE A N 1
ATOM 1273 C CA . PHE A 1 155 ? -8.688 18.391 -1.625 1 98.75 155 PHE A CA 1
ATOM 1274 C C . PHE A 1 155 ? -9.797 17.484 -1.093 1 98.75 155 PHE A C 1
ATOM 1276 O O . PHE A 1 155 ? -9.719 17 0.036 1 98.75 155 PHE A O 1
ATOM 1283 N N . LYS A 1 156 ? -10.789 17.344 -1.853 1 98.12 156 LYS A N 1
ATOM 1284 C CA . LYS A 1 156 ? -11.836 16.344 -1.656 1 98.12 156 LYS A CA 1
ATOM 1285 C C . LYS A 1 156 ? -12.164 15.625 -2.963 1 98.12 156 LYS A C 1
ATOM 1287 O O . LYS A 1 156 ? -12.117 16.234 -4.035 1 98.12 156 LYS A O 1
ATOM 1292 N N . ILE A 1 157 ? -12.422 14.391 -2.92 1 98.38 157 ILE A N 1
ATOM 1293 C CA . ILE A 1 157 ? -12.797 13.562 -4.059 1 98.38 157 ILE A CA 1
ATOM 1294 C C . ILE A 1 157 ? -14.211 13.016 -3.852 1 98.38 157 ILE A C 1
ATOM 1296 O O . ILE A 1 157 ? -14.477 12.312 -2.871 1 98.38 157 ILE A O 1
ATOM 1300 N N . LYS A 1 158 ? -15.07 13.375 -4.707 1 98 158 LYS A N 1
ATOM 1301 C CA . LYS A 1 158 ? -16.391 12.758 -4.715 1 98 158 LYS A CA 1
ATOM 1302 C C . LYS A 1 158 ? -16.344 11.359 -5.309 1 98 158 LYS A C 1
ATOM 1304 O O . LYS A 1 158 ? -16.141 11.195 -6.516 1 98 158 LYS A O 1
ATOM 1309 N N . VAL A 1 159 ? -16.609 10.352 -4.469 1 98.06 159 VAL A N 1
ATOM 1310 C CA . VAL A 1 159 ? -16.438 8.961 -4.879 1 98.06 159 VAL A CA 1
ATOM 1311 C C . VAL A 1 159 ? -17.547 8.57 -5.848 1 98.06 159 VAL A C 1
ATOM 1313 O O . VAL A 1 159 ? -18.734 8.789 -5.57 1 98.06 159 VAL A O 1
ATOM 1316 N N . GLU A 1 160 ? -17.172 7.934 -6.922 1 97.88 160 GLU A N 1
ATOM 1317 C CA . GLU A 1 160 ? -18.125 7.547 -7.949 1 97.88 160 GLU A CA 1
ATOM 1318 C C . GLU A 1 160 ? -18.109 6.039 -8.18 1 97.88 160 GLU A C 1
ATOM 1320 O O . GLU A 1 160 ? -19.078 5.477 -8.719 1 97.88 160 GLU A O 1
ATOM 1325 N N . ASP A 1 161 ? -17.109 5.398 -7.902 1 97.81 161 ASP A N 1
ATOM 1326 C CA . ASP A 1 161 ? -16.953 3.959 -8.07 1 97.81 161 ASP A CA 1
ATOM 1327 C C . ASP A 1 161 ? -16.109 3.363 -6.934 1 97.81 161 ASP A C 1
ATOM 1329 O O . ASP A 1 161 ? -15.102 3.936 -6.531 1 97.81 161 ASP A O 1
ATOM 1333 N N . ILE A 1 162 ? -16.594 2.291 -6.34 1 98.12 162 ILE A N 1
ATOM 1334 C CA . ILE A 1 162 ? -15.898 1.585 -5.27 1 98.12 162 ILE A CA 1
ATOM 1335 C C . ILE A 1 162 ? -15.664 0.133 -5.68 1 98.12 162 ILE A C 1
ATOM 1337 O O . ILE A 1 162 ? -16.609 -0.577 -6.043 1 98.12 162 ILE A O 1
ATOM 1341 N N . GLN A 1 163 ? -14.406 -0.274 -5.664 1 98.62 163 GLN A N 1
ATOM 1342 C CA . GLN A 1 163 ? -13.984 -1.644 -5.938 1 98.62 163 GLN A CA 1
ATOM 1343 C C . GLN A 1 163 ? -13.234 -2.232 -4.746 1 98.62 163 GLN A C 1
ATOM 1345 O O . GLN A 1 163 ? -12.188 -1.718 -4.348 1 98.62 163 GLN A O 1
ATOM 1350 N N . ALA A 1 164 ? -13.758 -3.312 -4.164 1 98.69 164 ALA A N 1
ATOM 1351 C CA . ALA A 1 164 ? -13.164 -3.885 -2.959 1 98.69 164 ALA A CA 1
ATOM 1352 C C . ALA A 1 164 ? -12.883 -5.375 -3.139 1 98.69 164 ALA A C 1
ATOM 1354 O O . ALA A 1 164 ? -13.773 -6.133 -3.549 1 98.69 164 ALA A O 1
ATOM 1355 N N . ALA A 1 165 ? -11.672 -5.773 -2.896 1 98.38 165 ALA A N 1
ATOM 1356 C CA . ALA A 1 165 ? -11.25 -7.172 -2.961 1 98.38 165 ALA A CA 1
ATOM 1357 C C . ALA A 1 165 ? -10.68 -7.637 -1.623 1 98.38 165 ALA A C 1
ATOM 1359 O O . ALA A 1 165 ? -9.703 -7.078 -1.128 1 98.38 165 ALA A O 1
ATOM 1360 N N . TYR A 1 166 ? -11.297 -8.602 -1 1 98.19 166 TYR A N 1
ATOM 1361 C CA . TYR A 1 166 ? -10.773 -9.336 0.147 1 98.19 166 TYR A CA 1
ATOM 1362 C C . TYR A 1 166 ? -10.477 -10.781 -0.222 1 98.19 166 TYR A C 1
ATOM 1364 O O . TYR A 1 166 ? -11.375 -11.633 -0.202 1 98.19 166 TYR A O 1
ATOM 1372 N N . LYS A 1 167 ? -9.258 -11.023 -0.586 1 97.94 167 LYS A N 1
ATOM 1373 C CA . LYS A 1 167 ? -8.828 -12.398 -0.812 1 97.94 167 LYS A CA 1
ATOM 1374 C C . LYS A 1 167 ? -8.328 -13.039 0.482 1 97.94 167 LYS A C 1
ATOM 1376 O O . LYS A 1 167 ? -7.203 -12.789 0.911 1 97.94 167 LYS A O 1
ATOM 1381 N N . LEU A 1 168 ? -9.133 -13.93 1.054 1 97.69 168 LEU A N 1
ATOM 1382 C CA . LEU A 1 168 ? -8.898 -14.477 2.389 1 97.69 168 LEU A CA 1
ATOM 1383 C C . LEU A 1 168 ? -9.039 -15.992 2.393 1 97.69 168 LEU A C 1
ATOM 1385 O O . LEU A 1 168 ? -9.5 -16.578 3.373 1 97.69 168 LEU A O 1
ATOM 1389 N N . SER A 1 169 ? -8.781 -16.594 1.322 1 96.75 169 SER A N 1
ATOM 1390 C CA . SER A 1 169 ? -8.812 -18.047 1.183 1 96.75 169 SER A CA 1
ATOM 1391 C C . SER A 1 169 ? -10.219 -18.594 1.352 1 96.75 169 SER A C 1
ATOM 1393 O O . SER A 1 169 ? -10.406 -19.75 1.742 1 96.75 169 SER A O 1
ATOM 1395 N N . GLN A 1 170 ? -11.219 -17.734 1.092 1 92.5 170 GLN A N 1
ATOM 1396 C CA . GLN A 1 170 ? -12.594 -18.188 1.299 1 92.5 170 GLN A CA 1
ATOM 1397 C C . GLN A 1 170 ? -13.016 -19.172 0.208 1 92.5 170 GLN A C 1
ATOM 1399 O O . GLN A 1 170 ? -14.102 -19.75 0.276 1 92.5 170 GLN A O 1
ATOM 1404 N N . ASN A 1 171 ? -12.211 -19.359 -0.806 1 91.69 171 ASN A N 1
ATOM 1405 C CA . ASN A 1 171 ? -12.469 -20.375 -1.831 1 91.69 171 ASN A CA 1
ATOM 1406 C C . ASN A 1 171 ? -11.883 -21.719 -1.453 1 91.69 171 ASN A C 1
ATOM 1408 O O . ASN A 1 171 ? -11.867 -22.656 -2.268 1 91.69 171 ASN A O 1
ATOM 1412 N N . ARG A 1 172 ? -11.336 -21.875 -0.306 1 94.31 172 ARG A N 1
ATOM 1413 C CA . ARG A 1 172 ? -10.781 -23.125 0.197 1 94.31 172 ARG A CA 1
ATOM 1414 C C . ARG A 1 172 ? -11.797 -23.875 1.051 1 94.31 172 ARG A C 1
ATOM 1416 O O . ARG A 1 172 ? -12.734 -23.266 1.585 1 94.31 172 ARG A O 1
ATOM 1423 N N . ASN A 1 173 ? -11.633 -25.219 1.154 1 95.38 173 ASN A N 1
ATOM 1424 C CA . ASN A 1 173 ? -12.469 -25.984 2.078 1 95.38 173 ASN A CA 1
ATOM 1425 C C . ASN A 1 173 ? -12.148 -25.641 3.531 1 95.38 173 ASN A C 1
ATOM 1427 O O . ASN A 1 173 ? -11.148 -24.984 3.812 1 95.38 173 ASN A O 1
ATOM 1431 N N . GLU A 1 174 ? -12.969 -26.125 4.359 1 95.44 174 GLU A N 1
ATOM 1432 C CA . GLU A 1 174 ? -12.891 -25.75 5.766 1 95.44 174 GLU A CA 1
ATOM 1433 C C . GLU A 1 174 ? -11.555 -26.156 6.371 1 95.44 174 GLU A C 1
ATOM 1435 O O . GLU A 1 174 ? -10.93 -25.391 7.113 1 95.44 174 GLU A O 1
ATOM 1440 N N . THR A 1 175 ? -11.172 -27.328 6.082 1 97.19 175 THR A N 1
ATOM 1441 C CA . THR A 1 175 ? -9.922 -27.844 6.621 1 97.19 175 THR A CA 1
ATOM 1442 C C . THR A 1 175 ? -8.75 -26.953 6.211 1 97.19 175 THR A C 1
ATOM 1444 O O . THR A 1 175 ? -7.949 -26.547 7.055 1 97.19 175 THR A O 1
ATOM 1447 N N . ASP A 1 176 ? -8.602 -26.672 4.965 1 97.88 176 ASP A N 1
ATOM 1448 C CA . ASP A 1 176 ? -7.52 -25.828 4.457 1 97.88 176 ASP A CA 1
ATOM 1449 C C . ASP A 1 176 ? -7.617 -24.422 5.02 1 97.88 176 ASP A C 1
ATOM 1451 O O . ASP A 1 176 ? -6.605 -23.812 5.371 1 97.88 176 ASP A O 1
ATOM 1455 N N . TYR A 1 177 ? -8.836 -23.938 5.062 1 97.94 177 TYR A N 1
ATOM 1456 C CA . TYR A 1 177 ? -9.062 -22.594 5.609 1 97.94 177 TYR A CA 1
ATOM 1457 C C . TYR A 1 177 ? -8.531 -22.5 7.035 1 97.94 177 TYR A C 1
ATOM 1459 O O . TYR A 1 177 ? -7.793 -21.562 7.363 1 97.94 177 TYR A O 1
ATOM 1467 N N . MET A 1 178 ? -8.812 -23.484 7.844 1 97.75 178 MET A N 1
ATOM 1468 C CA . MET A 1 178 ? -8.383 -23.5 9.242 1 97.75 178 MET A CA 1
ATOM 1469 C C . MET A 1 178 ? -6.875 -23.672 9.344 1 97.75 178 MET A C 1
ATOM 1471 O O . MET A 1 178 ? -6.23 -23.062 10.203 1 97.75 178 MET A O 1
ATOM 1475 N N . ASN A 1 179 ? -6.352 -24.469 8.508 1 97.88 179 ASN A N 1
ATOM 1476 C CA . ASN A 1 179 ? -4.91 -24.672 8.5 1 97.88 179 ASN A CA 1
ATOM 1477 C C . ASN A 1 179 ? -4.16 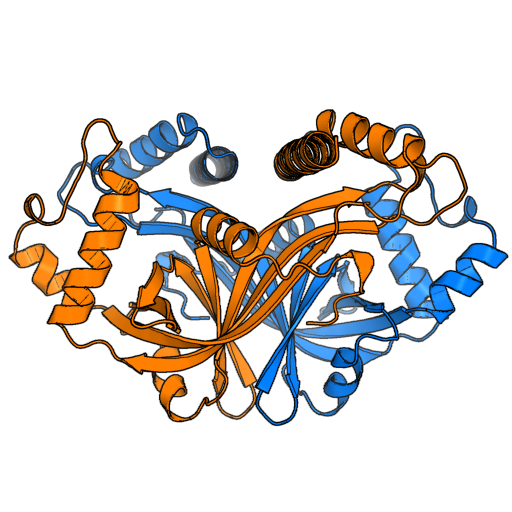-23.391 8.133 1 97.88 179 ASN A C 1
ATOM 1479 O O . ASN A 1 179 ? -3.123 -23.094 8.727 1 97.88 179 ASN A O 1
ATOM 1483 N N . VAL A 1 180 ? -4.656 -22.703 7.156 1 98.38 180 VAL A N 1
ATOM 1484 C CA . VAL A 1 180 ? -4.055 -21.438 6.75 1 98.38 180 VAL A CA 1
ATOM 1485 C C . VAL A 1 180 ? -4.055 -20.469 7.93 1 98.38 180 VAL A C 1
ATOM 1487 O O . VAL A 1 180 ? -3.037 -19.828 8.211 1 98.38 180 VAL A O 1
ATOM 1490 N N . ILE A 1 181 ? -5.164 -20.375 8.633 1 98.38 181 ILE A N 1
ATOM 1491 C CA . ILE A 1 181 ? -5.258 -19.5 9.797 1 98.38 181 ILE A CA 1
ATOM 1492 C C . ILE A 1 181 ? -4.18 -19.875 10.812 1 98.38 181 ILE A C 1
ATOM 1494 O O . ILE A 1 181 ? -3.434 -19.016 11.289 1 98.38 181 ILE A O 1
ATOM 1498 N N . GLU A 1 182 ? -4.105 -21.109 11.094 1 98.12 182 GLU A N 1
ATOM 1499 C CA . GLU A 1 182 ? -3.164 -21.594 12.094 1 98.12 182 GLU A CA 1
ATOM 1500 C C . GLU A 1 182 ? -1.723 -21.297 11.695 1 98.12 182 GLU A C 1
ATOM 1502 O O . GLU A 1 182 ? -0.934 -20.812 12.508 1 98.12 182 GLU A O 1
ATOM 1507 N N . GLN A 1 183 ? -1.374 -21.609 10.492 1 98.06 183 GLN A N 1
ATOM 1508 C CA . GLN A 1 183 ? -0.012 -21.391 10.016 1 98.06 183 GLN A CA 1
ATOM 1509 C C . GLN A 1 183 ? 0.338 -19.906 9.992 1 98.06 183 GLN A C 1
ATOM 1511 O O . GLN A 1 183 ? 1.448 -19.531 10.367 1 98.06 183 GLN A O 1
ATOM 1516 N N . LEU A 1 184 ? -0.583 -19.062 9.57 1 98.38 184 LEU A N 1
ATOM 1517 C CA . LEU A 1 184 ? -0.37 -17.625 9.547 1 98.38 184 LEU A CA 1
ATOM 1518 C C . LEU A 1 184 ? -0.079 -17.094 10.945 1 98.38 184 LEU A C 1
ATOM 1520 O O . LEU A 1 184 ? 0.761 -16.203 11.117 1 98.38 184 LEU A O 1
ATOM 1524 N N . GLN A 1 185 ? -0.75 -17.609 11.93 1 97.31 185 GLN A N 1
ATOM 1525 C CA . GLN A 1 185 ? -0.558 -17.188 13.305 1 97.31 185 GLN A CA 1
ATOM 1526 C C . GLN A 1 185 ? 0.868 -17.469 13.773 1 97.31 185 GLN A C 1
ATOM 1528 O O . GLN A 1 185 ? 1.379 -16.781 14.664 1 97.31 185 GLN A O 1
ATOM 1533 N N . ASN A 1 186 ? 1.498 -18.391 13.18 1 95.62 186 ASN A N 1
ATOM 1534 C CA . ASN A 1 186 ? 2.826 -18.812 13.609 1 95.62 186 ASN A CA 1
ATOM 1535 C C . ASN A 1 186 ? 3.922 -18.125 12.797 1 95.62 186 ASN A C 1
ATOM 1537 O O . ASN A 1 186 ? 5.109 -18.328 13.055 1 95.62 186 ASN A O 1
ATOM 1541 N N . GLU A 1 187 ? 3.566 -17.375 11.836 1 95.81 187 GLU A N 1
ATOM 1542 C CA . GLU A 1 187 ? 4.543 -16.625 11.062 1 95.81 187 GLU A CA 1
ATOM 1543 C C . GLU A 1 187 ? 5.117 -15.461 11.867 1 95.81 187 GLU A C 1
ATOM 1545 O O . GLU A 1 187 ? 4.473 -14.961 12.789 1 95.81 187 GLU A O 1
ATOM 1550 N N . GLU A 1 188 ? 6.281 -14.984 11.539 1 90.88 188 GLU A N 1
ATOM 1551 C CA . GLU A 1 188 ? 6.934 -13.875 12.227 1 90.88 188 GLU A CA 1
ATOM 1552 C C . GLU A 1 188 ? 6.434 -12.531 11.695 1 90.88 188 GLU A C 1
ATOM 1554 O O . GLU A 1 188 ? 6.418 -11.539 12.422 1 90.88 188 GLU A O 1
ATOM 1559 N N . ASN A 1 189 ? 6.047 -12.5 10.523 1 91.19 189 ASN A N 1
ATOM 1560 C CA . ASN A 1 189 ? 5.598 -11.266 9.883 1 91.19 189 ASN A CA 1
ATOM 1561 C C . ASN A 1 189 ? 4.297 -10.758 10.492 1 91.19 189 ASN A C 1
ATOM 1563 O O . ASN A 1 189 ? 3.293 -11.477 10.516 1 91.19 189 ASN A O 1
ATOM 1567 N N . PRO A 1 190 ? 4.277 -9.531 10.961 1 91.69 190 PRO A N 1
ATOM 1568 C CA . PRO A 1 190 ? 3.066 -9 11.586 1 91.69 190 PRO A CA 1
ATOM 1569 C C . PRO A 1 190 ? 1.865 -8.992 10.648 1 91.69 190 PRO A C 1
ATOM 1571 O O . PRO A 1 190 ? 0.725 -9.141 11.086 1 91.69 190 PRO A O 1
ATOM 1574 N N . ASN A 1 191 ? 2.066 -8.758 9.375 1 94.81 191 ASN A N 1
ATOM 1575 C CA . ASN A 1 191 ? 0.973 -8.828 8.406 1 94.81 191 ASN A CA 1
ATOM 1576 C C . ASN A 1 191 ? 0.292 -10.195 8.438 1 94.81 191 ASN A C 1
ATOM 1578 O O . ASN A 1 191 ? -0.929 -10.289 8.297 1 94.81 191 ASN A O 1
ATOM 1582 N N . ALA A 1 192 ? 1.088 -11.219 8.586 1 96.69 192 ALA A N 1
ATOM 1583 C CA . ALA A 1 192 ? 0.548 -12.578 8.617 1 96.69 192 ALA A CA 1
ATOM 1584 C C . ALA A 1 192 ? -0.378 -12.773 9.812 1 96.69 192 ALA A C 1
ATOM 1586 O O . ALA A 1 192 ? -1.45 -13.367 9.68 1 96.69 192 ALA A O 1
ATOM 1587 N N . LYS A 1 193 ? 0.007 -12.281 10.922 1 95.69 193 LYS A N 1
ATOM 1588 C CA . LYS A 1 193 ? -0.825 -12.391 12.117 1 95.69 193 LYS A CA 1
ATOM 1589 C C . LYS A 1 193 ? -2.133 -11.625 11.953 1 95.69 193 LYS A C 1
ATOM 1591 O O . LYS A 1 193 ? -3.199 -12.109 12.328 1 95.69 193 LYS A O 1
ATOM 1596 N N . GLN A 1 194 ? -2.004 -10.453 11.43 1 96.38 194 GLN A N 1
ATOM 1597 C CA . GLN A 1 194 ? -3.205 -9.664 11.172 1 96.38 194 GLN A CA 1
ATOM 1598 C C . GLN A 1 194 ? -4.133 -10.383 10.195 1 96.38 194 GLN A C 1
ATOM 1600 O O . GLN A 1 194 ? -5.355 -10.367 10.367 1 96.38 194 GLN A O 1
ATOM 1605 N N . MET A 1 195 ? -3.547 -10.992 9.172 1 97.94 195 MET A N 1
ATOM 1606 C CA . MET A 1 195 ? -4.324 -11.75 8.195 1 97.94 195 MET A CA 1
ATOM 1607 C C . MET A 1 195 ? -5.051 -12.914 8.859 1 97.94 195 MET A C 1
ATOM 1609 O O . MET A 1 195 ? -6.23 -13.148 8.594 1 97.94 195 MET A O 1
ATOM 1613 N N . ALA A 1 196 ? -4.34 -13.602 9.742 1 98.19 196 ALA A N 1
ATOM 1614 C CA . ALA A 1 196 ? -4.953 -14.703 10.477 1 98.19 196 ALA A CA 1
ATOM 1615 C C . ALA A 1 196 ? -6.16 -14.227 11.281 1 98.19 196 ALA A C 1
ATOM 1617 O O . ALA A 1 196 ? -7.215 -14.859 11.266 1 98.19 196 ALA A O 1
ATOM 1618 N N . GLU A 1 197 ? -5.98 -13.117 11.945 1 96.75 197 GLU A N 1
ATOM 1619 C CA . GLU A 1 197 ? -7.055 -12.562 12.766 1 96.75 197 GLU A CA 1
ATOM 1620 C C . GLU A 1 197 ? -8.266 -12.195 11.906 1 96.75 197 GLU A C 1
ATOM 1622 O O . GLU A 1 197 ? -9.406 -12.461 12.297 1 96.75 197 GLU A O 1
ATOM 1627 N N . LEU A 1 198 ? -8.008 -11.609 10.789 1 96.56 198 LEU A N 1
ATOM 1628 C CA . LEU A 1 198 ? -9.078 -11.25 9.867 1 96.56 198 LEU A CA 1
ATOM 1629 C C . LEU A 1 198 ? -9.852 -12.477 9.414 1 96.56 198 LEU A C 1
ATOM 1631 O O . LEU A 1 198 ? -11.086 -12.469 9.391 1 96.56 198 LEU A O 1
ATOM 1635 N N . MET A 1 199 ? -9.141 -13.523 9.008 1 97.5 199 MET A N 1
ATOM 1636 C CA . MET A 1 199 ? -9.766 -14.75 8.531 1 97.5 199 MET A CA 1
ATOM 1637 C C . MET A 1 199 ? -10.57 -15.414 9.641 1 97.5 199 MET A C 1
ATOM 1639 O O . MET A 1 199 ? -11.664 -15.938 9.398 1 97.5 199 MET A O 1
ATOM 1643 N N . GLU A 1 200 ? -10 -15.352 10.836 1 96.75 200 GLU A N 1
ATOM 1644 C CA . GLU A 1 200 ? -10.719 -15.891 11.984 1 96.75 200 GLU A CA 1
ATOM 1645 C C . GLU A 1 200 ? -12.023 -15.141 12.219 1 96.75 200 GLU A C 1
ATOM 1647 O O . GLU A 1 200 ? -13.062 -15.75 12.484 1 96.75 200 GLU A O 1
ATOM 1652 N N . ASP A 1 201 ? -11.953 -13.859 12.188 1 94.25 201 ASP A N 1
ATOM 1653 C CA . ASP A 1 201 ? -13.133 -13.031 12.398 1 94.25 201 ASP A CA 1
ATOM 1654 C C . ASP A 1 201 ? -14.203 -13.328 11.352 1 94.25 201 ASP A C 1
ATOM 1656 O O . ASP A 1 201 ? -15.398 -13.32 11.664 1 94.25 201 ASP A O 1
ATOM 1660 N N . LYS A 1 202 ? -13.789 -13.531 10.094 1 91.5 202 LYS A N 1
ATOM 1661 C CA . LYS A 1 202 ? -14.734 -13.836 9.031 1 91.5 202 LYS A CA 1
ATOM 1662 C C . LYS A 1 202 ? -15.414 -15.18 9.273 1 91.5 202 LYS A C 1
ATOM 1664 O O . LYS A 1 202 ? -16.594 -15.352 8.953 1 91.5 202 LYS A O 1
ATOM 1669 N N . LEU A 1 203 ? -14.664 -16.109 9.75 1 89.06 203 LEU A N 1
ATOM 1670 C CA . LEU A 1 203 ? -15.219 -17.422 10.078 1 89.06 203 LEU A CA 1
ATOM 1671 C C . LEU A 1 203 ? -16.297 -17.297 11.148 1 89.06 203 LEU A C 1
ATOM 1673 O O . LEU A 1 203 ? -17.344 -17.938 11.055 1 89.06 203 LEU A O 1
ATOM 1677 N N . LYS A 1 204 ? -16.094 -16.453 12.156 1 84.94 204 LYS A N 1
ATOM 1678 C CA . LYS A 1 204 ? -17.031 -16.266 13.258 1 84.94 204 LYS A CA 1
ATOM 1679 C C . LYS A 1 204 ? -18.312 -15.617 12.781 1 84.94 204 LYS A C 1
ATOM 1681 O O . LYS A 1 204 ? -19.391 -15.875 13.336 1 84.94 204 LYS A O 1
ATOM 1686 N N . LYS A 1 205 ? -18.234 -14.828 11.781 1 80.69 205 LYS A N 1
ATOM 1687 C CA . LYS A 1 205 ? -19.422 -14.117 11.289 1 80.69 205 LYS A CA 1
ATOM 1688 C C . LYS A 1 205 ? -20.281 -15.023 10.422 1 80.69 205 LYS A C 1
ATOM 1690 O O . LYS A 1 205 ? -21.453 -14.727 10.164 1 80.69 205 LYS A O 1
ATOM 1695 N N . GLN A 1 206 ? -19.797 -16.062 9.891 1 70.69 206 GLN A N 1
ATOM 1696 C CA . GLN A 1 206 ? -20.531 -17.031 9.07 1 70.69 206 GLN A CA 1
ATOM 1697 C C . GLN A 1 206 ? -21.234 -18.078 9.93 1 70.69 206 GLN A C 1
ATOM 1699 O O . GLN A 1 206 ? -22.109 -18.797 9.453 1 70.69 206 GLN A O 1
ATOM 1704 N N . ILE A 1 207 ? -20.859 -18.094 11.18 1 55.78 207 ILE A N 1
ATOM 1705 C CA . ILE A 1 207 ? -21.531 -18.984 12.117 1 55.78 207 ILE A CA 1
ATOM 1706 C C . ILE A 1 207 ? -22.656 -18.234 12.82 1 55.78 207 ILE A C 1
ATOM 1708 O O . ILE A 1 207 ? -22.469 -17.125 13.32 1 55.78 207 ILE A O 1
ATOM 1712 N N . MET B 1 1 ? 7.117 10.945 -7.578 1 92.88 1 MET B N 1
ATOM 1713 C CA . MET B 1 1 ? 6.805 11.148 -6.168 1 92.88 1 MET B CA 1
ATOM 1714 C C . MET B 1 1 ? 7.41 12.445 -5.656 1 92.88 1 MET B C 1
ATOM 1716 O O . MET B 1 1 ? 8.539 12.789 -6.008 1 92.88 1 MET B O 1
ATOM 1720 N N . TYR B 1 2 ? 6.645 13.266 -4.953 1 95.88 2 TYR B N 1
ATOM 1721 C CA . TYR B 1 2 ? 7.219 14.414 -4.262 1 95.88 2 TYR B CA 1
ATOM 1722 C C . TYR B 1 2 ? 8.016 13.969 -3.039 1 95.88 2 TYR B C 1
ATOM 1724 O O . TYR B 1 2 ? 7.453 13.414 -2.09 1 95.88 2 TYR B O 1
ATOM 1732 N N . ILE B 1 3 ? 9.336 14.242 -3.102 1 97.19 3 ILE B N 1
ATOM 1733 C CA . ILE B 1 3 ? 10.203 13.781 -2.021 1 97.19 3 ILE B CA 1
ATOM 1734 C C . ILE B 1 3 ? 11.039 14.938 -1.493 1 97.19 3 ILE B C 1
ATOM 1736 O O . ILE B 1 3 ? 12.016 15.344 -2.123 1 97.19 3 ILE B O 1
ATOM 1740 N N . PRO B 1 4 ? 10.695 15.414 -0.345 1 94.12 4 PRO B N 1
ATOM 1741 C CA . PRO B 1 4 ? 11.602 16.391 0.279 1 94.12 4 PRO B CA 1
ATOM 1742 C C . PRO B 1 4 ? 13.023 15.844 0.433 1 94.12 4 PRO B C 1
ATOM 1744 O O . PRO B 1 4 ? 13.211 14.648 0.655 1 94.12 4 PRO B O 1
ATOM 1747 N N . LYS B 1 5 ? 13.992 16.703 0.439 1 92.69 5 LYS B N 1
ATOM 1748 C CA . LYS B 1 5 ? 15.406 16.344 0.383 1 92.69 5 LYS B CA 1
ATOM 1749 C C . LYS B 1 5 ? 15.805 15.461 1.563 1 92.69 5 LYS B C 1
ATOM 1751 O O . LYS B 1 5 ? 16.516 14.469 1.393 1 92.69 5 LYS B O 1
ATOM 1756 N N . TYR B 1 6 ? 15.281 15.734 2.752 1 91.12 6 TYR B N 1
ATOM 1757 C CA . TYR B 1 6 ? 15.664 15.023 3.963 1 91.12 6 TYR B CA 1
ATOM 1758 C C . TYR B 1 6 ? 15.25 13.555 3.885 1 91.12 6 TYR B C 1
ATOM 1760 O O . TYR B 1 6 ? 15.812 12.711 4.578 1 91.12 6 TYR B O 1
ATOM 1768 N N . PHE B 1 7 ? 14.336 13.297 3.021 1 96.19 7 PHE B N 1
ATOM 1769 C CA . PHE B 1 7 ? 13.719 11.969 3.07 1 96.19 7 PHE B CA 1
ATOM 1770 C C . PHE B 1 7 ? 14.141 11.133 1.87 1 96.19 7 PHE B C 1
ATOM 1772 O O . PHE B 1 7 ? 13.828 9.945 1.794 1 96.19 7 PHE B O 1
ATOM 1779 N N . LYS B 1 8 ? 14.883 11.75 0.947 1 97.31 8 LYS B N 1
ATOM 1780 C CA . LYS B 1 8 ? 15.281 11.086 -0.288 1 97.31 8 LYS B CA 1
ATOM 1781 C C . LYS B 1 8 ? 16.344 10.016 -0.019 1 97.31 8 LYS B C 1
ATOM 1783 O O . LYS B 1 8 ? 17.297 10.258 0.709 1 97.31 8 LYS B O 1
ATOM 1788 N N . VAL B 1 9 ? 16.156 8.844 -0.554 1 97.5 9 VAL B N 1
ATOM 1789 C CA . VAL B 1 9 ? 17.109 7.754 -0.47 1 97.5 9 VAL B CA 1
ATOM 1790 C C . VAL B 1 9 ? 17.656 7.434 -1.862 1 97.5 9 VAL B C 1
ATOM 1792 O O . VAL B 1 9 ? 16.891 7.262 -2.809 1 97.5 9 VAL B O 1
ATOM 1795 N N . THR B 1 10 ? 19 7.328 -1.974 1 96.88 10 THR B N 1
ATOM 1796 C CA . THR B 1 10 ? 19.609 7.047 -3.27 1 96.88 10 THR B CA 1
ATOM 1797 C C . THR B 1 10 ? 20.516 5.832 -3.186 1 96.88 10 THR B C 1
ATOM 1799 O O . THR B 1 10 ? 21 5.332 -4.211 1 96.88 10 THR B O 1
ATOM 1802 N N . ASN B 1 11 ? 20.75 5.375 -1.968 1 96.06 11 ASN B N 1
ATOM 1803 C CA . ASN B 1 11 ? 21.609 4.207 -1.796 1 96.06 11 ASN B CA 1
ATOM 1804 C C . ASN B 1 11 ? 20.984 2.961 -2.424 1 96.06 11 ASN B C 1
ATOM 1806 O O . ASN B 1 11 ? 19.953 2.475 -1.961 1 96.06 11 ASN B O 1
ATOM 1810 N N . ALA B 1 12 ? 21.641 2.396 -3.418 1 95.06 12 ALA B N 1
ATOM 1811 C CA . ALA B 1 12 ? 21.109 1.291 -4.207 1 95.06 12 ALA B CA 1
ATOM 1812 C C . ALA B 1 12 ? 20.891 0.052 -3.344 1 95.06 12 ALA B C 1
ATOM 1814 O O . ALA B 1 12 ? 19.875 -0.647 -3.49 1 95.06 12 ALA B O 1
ATOM 1815 N N . GLU B 1 13 ? 21.812 -0.199 -2.48 1 95.69 13 GLU B N 1
ATOM 1816 C CA . GLU B 1 13 ? 21.719 -1.374 -1.619 1 95.69 13 GLU B CA 1
ATOM 1817 C C . GLU B 1 13 ? 20.531 -1.258 -0.666 1 95.69 13 GLU B C 1
ATOM 1819 O O . GLU B 1 13 ? 19.797 -2.23 -0.445 1 95.69 13 GLU B O 1
ATOM 1824 N N . GLU B 1 14 ? 20.344 -0.061 -0.11 1 96.5 14 GLU B N 1
ATOM 1825 C CA . GLU B 1 14 ? 19.219 0.189 0.792 1 96.5 14 GLU B CA 1
ATOM 1826 C C . GLU B 1 14 ? 17.875 0.011 0.076 1 96.5 14 GLU B C 1
ATOM 1828 O O . GLU B 1 14 ? 16.969 -0.612 0.612 1 96.5 14 GLU B O 1
ATOM 1833 N N . ILE B 1 15 ? 17.844 0.499 -1.129 1 98 15 ILE B N 1
ATOM 1834 C CA . ILE B 1 15 ? 16.625 0.389 -1.921 1 98 15 ILE B CA 1
ATOM 1835 C C . ILE B 1 15 ? 16.391 -1.071 -2.301 1 98 15 ILE B C 1
ATOM 1837 O O . ILE B 1 15 ? 15.266 -1.564 -2.217 1 98 15 ILE B O 1
ATOM 1841 N N . TRP B 1 16 ? 17.438 -1.756 -2.652 1 96.94 16 TRP B N 1
ATOM 1842 C CA . TRP B 1 16 ? 17.344 -3.172 -2.998 1 96.94 16 TRP B CA 1
ATOM 1843 C C . TRP B 1 16 ? 16.781 -3.98 -1.841 1 96.94 16 TRP B C 1
ATOM 1845 O O . TRP B 1 16 ? 15.82 -4.742 -2.02 1 96.94 16 TRP B O 1
ATOM 1855 N N . ASN B 1 17 ? 17.344 -3.824 -0.673 1 97 17 ASN B N 1
ATOM 1856 C CA . ASN B 1 17 ? 16.906 -4.562 0.506 1 97 17 ASN B CA 1
ATOM 1857 C C . ASN B 1 17 ? 15.453 -4.254 0.85 1 97 17 ASN B C 1
ATOM 1859 O O . ASN B 1 17 ? 14.688 -5.16 1.189 1 97 17 ASN B O 1
ATOM 1863 N N . PHE B 1 18 ? 15.141 -3.018 0.758 1 98.12 18 PHE B N 1
ATOM 1864 C CA . PHE B 1 18 ? 13.773 -2.604 1.036 1 98.12 18 PHE B CA 1
ATOM 1865 C C . PHE B 1 18 ? 12.797 -3.305 0.102 1 98.12 18 PHE B C 1
ATOM 1867 O O . PHE B 1 18 ? 11.797 -3.867 0.551 1 98.12 18 PHE B O 1
ATOM 1874 N N . VAL B 1 19 ? 13.047 -3.271 -1.218 1 98.31 19 VAL B N 1
ATOM 1875 C CA . VAL B 1 19 ? 12.148 -3.842 -2.215 1 98.31 19 VAL B CA 1
ATOM 1876 C C . VAL B 1 19 ? 12.055 -5.352 -2.021 1 98.31 19 VAL B C 1
ATOM 1878 O O . VAL B 1 19 ? 10.969 -5.934 -2.154 1 98.31 19 VAL B O 1
ATOM 1881 N N . GLN B 1 20 ? 13.148 -5.965 -1.645 1 96.25 20 GLN B N 1
ATOM 1882 C CA . GLN B 1 20 ? 13.141 -7.402 -1.383 1 96.25 20 GLN B CA 1
ATOM 1883 C C . GLN B 1 20 ? 12.234 -7.742 -0.202 1 96.25 20 GLN B C 1
ATOM 1885 O O . GLN B 1 20 ? 11.547 -8.766 -0.218 1 96.25 20 GLN B O 1
ATOM 1890 N N . GLU B 1 21 ? 12.219 -6.906 0.751 1 95.56 21 GLU B N 1
ATOM 1891 C CA . GLU B 1 21 ? 11.469 -7.168 1.977 1 95.56 21 GLU B CA 1
ATOM 1892 C C . GLU B 1 21 ? 10.008 -6.742 1.831 1 95.56 21 GLU B C 1
ATOM 1894 O O . GLU B 1 21 ? 9.164 -7.133 2.637 1 95.56 21 GLU B O 1
ATOM 1899 N N . ASN B 1 22 ? 9.734 -5.918 0.92 1 97.25 22 ASN B N 1
ATOM 1900 C CA . ASN B 1 22 ? 8.398 -5.402 0.644 1 97.25 22 ASN B CA 1
ATOM 1901 C C . ASN B 1 22 ? 7.988 -5.652 -0.806 1 97.25 22 ASN B C 1
ATOM 1903 O O . ASN B 1 22 ? 7.656 -4.715 -1.532 1 97.25 22 ASN B O 1
ATOM 1907 N N . SER B 1 23 ? 7.895 -6.949 -1.18 1 97.56 23 SER B N 1
ATOM 1908 C CA . SER B 1 23 ? 7.828 -7.34 -2.584 1 97.56 23 SER B CA 1
ATOM 1909 C C . SER B 1 23 ? 6.387 -7.453 -3.062 1 97.56 23 SER B C 1
ATOM 1911 O O . SER B 1 23 ? 6.133 -7.703 -4.242 1 97.56 23 SER B O 1
ATOM 1913 N N . PHE B 1 24 ? 5.41 -7.457 -2.09 1 98.44 24 PHE B N 1
ATOM 1914 C CA . PHE B 1 24 ? 4.02 -7.332 -2.512 1 98.44 24 PHE B CA 1
ATOM 1915 C C . PHE B 1 24 ? 3.711 -5.902 -2.941 1 98.44 24 PHE B C 1
ATOM 1917 O O . PHE B 1 24 ? 3.348 -5.066 -2.111 1 98.44 24 PHE B O 1
ATOM 1924 N N . GLY B 1 25 ? 3.83 -5.602 -4.246 1 98.75 25 GLY B N 1
ATOM 1925 C CA . GLY B 1 25 ? 3.766 -4.254 -4.785 1 98.75 25 GLY B CA 1
ATOM 1926 C C . GLY B 1 25 ? 2.482 -3.975 -5.543 1 98.75 25 GLY B C 1
ATOM 1927 O O . GLY B 1 25 ? 1.552 -4.781 -5.52 1 98.75 25 GLY B O 1
ATOM 1928 N N . THR B 1 26 ? 2.389 -2.787 -6.047 1 98.88 26 THR B N 1
ATOM 1929 C CA . THR B 1 26 ? 1.26 -2.354 -6.863 1 98.88 26 THR B CA 1
ATOM 1930 C C . THR B 1 26 ? 1.732 -1.87 -8.227 1 98.88 26 THR B C 1
ATOM 1932 O O . THR B 1 26 ? 2.615 -1.014 -8.32 1 98.88 26 THR B O 1
ATOM 1935 N N . VAL B 1 27 ? 1.2 -2.443 -9.25 1 98.88 27 VAL B N 1
ATOM 1936 C CA . VAL B 1 27 ? 1.491 -2.037 -10.617 1 98.88 27 VAL B CA 1
ATOM 1937 C C . VAL B 1 27 ? 0.398 -1.098 -11.125 1 98.88 27 VAL B C 1
ATOM 1939 O O . VAL B 1 27 ? -0.788 -1.43 -11.07 1 98.88 27 VAL B O 1
ATOM 1942 N N . VAL B 1 28 ? 0.817 0.049 -11.586 1 98.81 28 VAL B N 1
ATOM 1943 C CA . VAL B 1 28 ? -0.133 1.042 -12.07 1 98.81 28 VAL B CA 1
ATOM 1944 C C . VAL B 1 28 ? 0.15 1.348 -13.539 1 98.81 28 VAL B C 1
ATOM 1946 O O . VAL B 1 28 ? 1.289 1.639 -13.914 1 98.81 28 VAL B O 1
ATOM 1949 N N . THR B 1 29 ? -0.804 1.207 -14.383 1 98.31 29 THR B N 1
ATOM 1950 C CA . THR B 1 29 ? -0.805 1.66 -15.766 1 98.31 29 THR B CA 1
ATOM 1951 C C . THR B 1 29 ? -2.02 2.541 -16.047 1 98.31 29 THR B C 1
ATOM 1953 O O . THR B 1 29 ? -2.723 2.951 -15.125 1 98.31 29 THR B O 1
ATOM 1956 N N . THR B 1 30 ? -2.133 2.965 -17.297 1 96.75 30 THR B N 1
ATOM 1957 C CA . THR B 1 30 ? -3.289 3.77 -17.688 1 96.75 30 THR B CA 1
ATOM 1958 C C . THR B 1 30 ? -4.047 3.121 -18.828 1 96.75 30 THR B C 1
ATOM 1960 O O . THR B 1 30 ? -3.438 2.504 -19.719 1 96.75 30 THR B O 1
ATOM 1963 N N . GLU B 1 31 ? -5.297 3.098 -18.766 1 95 31 GLU B N 1
ATOM 1964 C CA . GLU B 1 31 ? -6.199 2.73 -19.844 1 95 31 GLU B CA 1
ATOM 1965 C C . GLU B 1 31 ? -7.027 3.93 -20.297 1 95 31 GLU B C 1
ATOM 1967 O O . GLU B 1 31 ? -7.914 4.391 -19.578 1 95 31 GLU B O 1
ATOM 1972 N N . GLN B 1 32 ? -6.707 4.461 -21.5 1 91.75 32 GLN B N 1
ATOM 1973 C CA . GLN B 1 32 ? -7.363 5.66 -22 1 91.75 32 GLN B CA 1
ATOM 1974 C C . GLN B 1 32 ? -7.289 6.801 -21 1 91.75 32 GLN B C 1
ATOM 1976 O O . GLN B 1 32 ? -8.297 7.445 -20.703 1 91.75 32 GLN B O 1
ATOM 1981 N N . GLY B 1 33 ? -6.191 6.934 -20.391 1 91.25 33 GLY B N 1
ATOM 1982 C CA . GLY B 1 33 ? -5.918 8.039 -19.5 1 91.25 33 GLY B CA 1
ATOM 1983 C C . GLY B 1 33 ? -6.344 7.766 -18.062 1 91.25 33 GLY B C 1
ATOM 1984 O O . GLY B 1 33 ? -5.984 8.508 -17.156 1 91.25 33 GLY B O 1
ATOM 1985 N N . LYS B 1 34 ? -7.121 6.727 -17.812 1 95 34 LYS B N 1
ATOM 1986 C CA . LYS B 1 34 ? -7.578 6.348 -16.469 1 95 34 LYS B CA 1
ATOM 1987 C C . LYS B 1 34 ? -6.57 5.426 -15.789 1 95 34 LYS B C 1
ATOM 1989 O O . LYS B 1 34 ? -6.203 4.387 -16.344 1 95 34 LYS B O 1
ATOM 1994 N N . PRO B 1 35 ? -6.121 5.832 -14.617 1 97.62 35 PRO B N 1
ATOM 1995 C CA . PRO B 1 35 ? -5.215 4.91 -13.938 1 97.62 35 PRO B CA 1
ATOM 1996 C C . PRO B 1 35 ? -5.902 3.611 -13.516 1 97.62 35 PRO B C 1
ATOM 1998 O O . PRO B 1 35 ? -7.043 3.635 -13.047 1 97.62 35 PRO B O 1
ATOM 2001 N N . ILE B 1 36 ? -5.27 2.531 -13.711 1 97.88 36 ILE B N 1
ATOM 2002 C CA . ILE B 1 36 ? -5.707 1.241 -13.188 1 97.88 36 ILE B CA 1
ATOM 2003 C C . ILE B 1 36 ? -4.543 0.562 -12.461 1 97.88 36 ILE B C 1
ATOM 2005 O O . ILE B 1 36 ? -3.379 0.811 -12.773 1 97.88 36 ILE B O 1
ATOM 2009 N N . ALA B 1 37 ? -4.848 -0.262 -11.484 1 98.75 37 ALA B N 1
ATOM 2010 C CA . ALA B 1 37 ? -3.797 -0.8 -10.625 1 98.75 37 ALA B CA 1
ATOM 2011 C C . ALA B 1 37 ? -4.117 -2.229 -10.195 1 98.75 37 ALA B C 1
ATOM 2013 O O . ALA B 1 37 ? -5.285 -2.615 -10.125 1 98.75 37 ALA B O 1
ATOM 2014 N N . THR B 1 38 ? -3.096 -3.006 -9.945 1 98.75 38 THR B N 1
ATOM 2015 C CA . THR B 1 38 ? -3.205 -4.355 -9.406 1 98.75 38 THR B CA 1
ATOM 2016 C C . THR B 1 38 ? -2.133 -4.602 -8.344 1 98.75 38 THR B C 1
ATOM 2018 O O . THR B 1 38 ? -0.975 -4.215 -8.523 1 98.75 38 THR B O 1
ATOM 2021 N N . HIS B 1 39 ? -2.541 -5.148 -7.188 1 98.69 39 HIS B N 1
ATOM 2022 C CA . HIS B 1 39 ? -1.628 -5.566 -6.129 1 98.69 39 HIS B CA 1
ATOM 2023 C C . HIS B 1 39 ? -1.115 -6.98 -6.375 1 98.69 39 HIS B C 1
ATOM 2025 O O . HIS B 1 39 ? -1.906 -7.914 -6.535 1 98.69 39 HIS B O 1
ATOM 2031 N N . LEU B 1 40 ? 0.226 -7.184 -6.41 1 97.62 40 LEU B N 1
ATOM 2032 C CA . LEU B 1 40 ? 0.779 -8.492 -6.734 1 97.62 40 LEU B CA 1
ATOM 2033 C C . LEU B 1 40 ? 2.156 -8.672 -6.105 1 97.62 40 LEU B C 1
ATOM 2035 O O . LEU B 1 40 ? 2.863 -7.695 -5.855 1 97.62 40 LEU B O 1
ATOM 2039 N N . PRO B 1 41 ? 2.502 -9.961 -5.789 1 98.38 41 PRO B N 1
ATOM 2040 C CA . PRO B 1 41 ? 3.91 -10.219 -5.48 1 98.38 41 PRO B CA 1
ATOM 2041 C C . PRO B 1 41 ? 4.824 -9.992 -6.684 1 98.38 41 PRO B C 1
ATOM 2043 O O . PRO B 1 41 ? 4.473 -10.359 -7.809 1 98.38 41 PRO B O 1
ATOM 2046 N N . LEU B 1 42 ? 5.93 -9.391 -6.453 1 98.75 42 LEU B N 1
ATOM 2047 C CA . LEU B 1 42 ? 6.824 -9.031 -7.551 1 98.75 42 LEU B CA 1
ATOM 2048 C C . LEU B 1 42 ? 8.242 -9.516 -7.273 1 98.75 42 LEU B C 1
ATOM 2050 O O . LEU B 1 42 ? 8.672 -9.578 -6.117 1 98.75 42 LEU B O 1
ATOM 2054 N N . GLY B 1 43 ? 8.906 -9.914 -8.336 1 98 43 GLY B N 1
ATOM 2055 C CA . GLY B 1 43 ? 10.344 -10.133 -8.289 1 98 43 GLY B CA 1
ATOM 2056 C C . GLY B 1 43 ? 11.148 -8.891 -8.602 1 98 43 GLY B C 1
ATOM 2057 O O . GLY B 1 43 ? 10.672 -7.992 -9.297 1 98 43 GLY B O 1
ATOM 2058 N N . PHE B 1 44 ? 12.273 -8.781 -8.094 1 97.38 44 PHE B N 1
ATOM 2059 C CA . PHE B 1 44 ? 13.219 -7.691 -8.336 1 97.38 44 PHE B CA 1
ATOM 2060 C C . PHE B 1 44 ? 14.633 -8.234 -8.516 1 97.38 44 PHE B C 1
ATOM 2062 O O . PHE B 1 44 ? 15.195 -8.82 -7.594 1 97.38 44 PHE B O 1
ATOM 2069 N N . ASN B 1 45 ? 15.102 -8.078 -9.688 1 95.56 45 ASN B N 1
ATOM 2070 C CA . ASN B 1 45 ? 16.406 -8.648 -10.016 1 95.56 45 ASN B CA 1
ATOM 2071 C C . ASN B 1 45 ? 17.266 -7.664 -10.812 1 95.56 45 ASN B C 1
ATOM 2073 O O . ASN B 1 45 ? 16.766 -6.641 -11.281 1 95.56 45 ASN B O 1
ATOM 2077 N N . LYS B 1 46 ? 18.5 -7.98 -10.875 1 95.12 46 LYS B N 1
ATOM 2078 C CA . LYS B 1 46 ? 19.469 -7.199 -11.656 1 95.12 46 LYS B CA 1
ATOM 2079 C C . LYS B 1 46 ? 20.141 -8.062 -12.719 1 95.12 46 LYS B C 1
ATOM 2081 O O . LYS B 1 46 ? 20.594 -9.172 -12.422 1 95.12 46 LYS B O 1
ATOM 2086 N N . LYS B 1 47 ? 20.031 -7.578 -13.992 1 92.56 47 LYS B N 1
ATOM 2087 C CA . LYS B 1 47 ? 20.703 -8.219 -15.117 1 92.56 47 LYS B CA 1
ATOM 2088 C C . LYS B 1 47 ? 21.422 -7.188 -15.984 1 92.56 47 LYS B C 1
ATOM 2090 O O . LYS B 1 47 ? 20.828 -6.195 -16.406 1 92.56 47 LYS B O 1
ATOM 2095 N N . ASP B 1 48 ? 22.766 -7.41 -16.344 1 90.81 48 ASP B N 1
ATOM 2096 C CA . ASP B 1 48 ? 23.578 -6.551 -17.203 1 90.81 48 ASP B CA 1
ATOM 2097 C C . ASP B 1 48 ? 23.453 -5.086 -16.781 1 90.81 48 ASP B C 1
ATOM 2099 O O . ASP B 1 48 ? 23.188 -4.215 -17.609 1 90.81 48 ASP B O 1
ATOM 2103 N N . ASP B 1 49 ? 23.391 -4.723 -15.555 1 91.12 49 ASP B N 1
ATOM 2104 C CA . ASP B 1 49 ? 23.453 -3.389 -14.961 1 91.12 49 ASP B CA 1
ATOM 2105 C C . ASP B 1 49 ? 22.078 -2.727 -14.984 1 91.12 49 ASP B C 1
ATOM 2107 O O . ASP B 1 49 ? 21.953 -1.508 -14.836 1 91.12 49 ASP B O 1
ATOM 2111 N N . HIS B 1 50 ? 21.094 -3.518 -15.344 1 95.12 50 HIS B N 1
ATOM 2112 C CA . HIS B 1 50 ? 19.719 -3.023 -15.305 1 95.12 50 HIS B CA 1
ATOM 2113 C C . HIS B 1 50 ? 18.906 -3.76 -14.258 1 95.12 50 HIS B C 1
ATOM 2115 O O . HIS B 1 50 ? 19.062 -4.965 -14.062 1 95.12 50 HIS B O 1
ATOM 2121 N N . TYR B 1 51 ? 18.047 -2.957 -13.633 1 97 51 TYR B N 1
ATOM 2122 C CA . TYR B 1 51 ? 17.094 -3.555 -12.711 1 97 51 TYR B CA 1
ATOM 2123 C C . TYR B 1 51 ? 15.812 -3.941 -13.438 1 97 51 TYR B C 1
ATOM 2125 O O . TYR B 1 51 ? 15.367 -3.232 -14.344 1 97 51 TYR B O 1
ATOM 2133 N N . TYR B 1 52 ? 15.281 -5.082 -13.062 1 98.12 52 TYR B N 1
ATOM 2134 C CA . TYR B 1 52 ? 14.016 -5.562 -13.609 1 98.12 52 TYR B CA 1
ATOM 2135 C C . TYR B 1 52 ? 13.039 -5.926 -12.5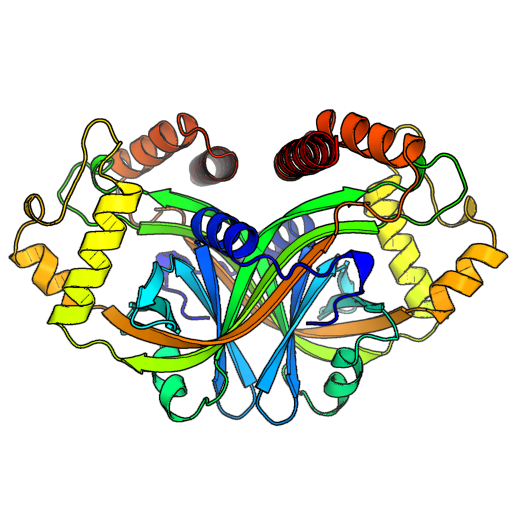 1 98.12 52 TYR B C 1
ATOM 2137 O O . TYR B 1 52 ? 13.43 -6.504 -11.484 1 98.12 52 TYR B O 1
ATOM 2145 N N . ILE B 1 53 ? 11.844 -5.508 -12.711 1 98.62 53 ILE B N 1
ATOM 2146 C CA . ILE B 1 53 ? 10.727 -6.004 -11.922 1 98.62 53 ILE B CA 1
ATOM 2147 C C . ILE B 1 53 ? 9.977 -7.082 -12.703 1 98.62 53 ILE B C 1
ATOM 2149 O O . ILE B 1 53 ? 9.68 -6.906 -13.883 1 98.62 53 ILE B O 1
ATOM 2153 N N . THR B 1 54 ? 9.727 -8.203 -12.062 1 98.62 54 THR B N 1
ATOM 2154 C CA . THR B 1 54 ? 8.969 -9.266 -12.711 1 98.62 54 THR B CA 1
ATOM 2155 C C . THR B 1 54 ? 7.719 -9.609 -11.906 1 98.62 54 THR B C 1
ATOM 2157 O O . THR B 1 54 ? 7.676 -9.391 -10.695 1 98.62 54 THR B O 1
ATOM 2160 N N . G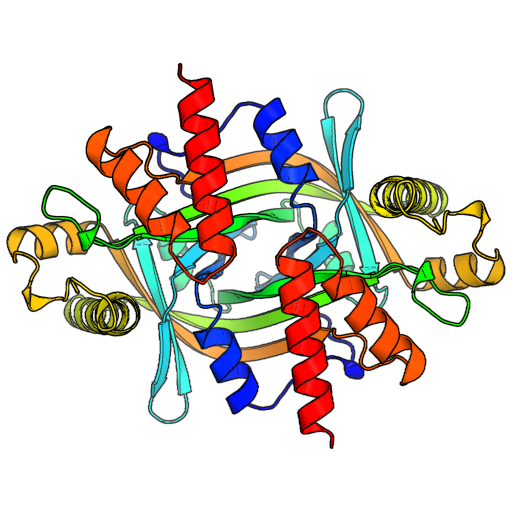LY B 1 55 ? 6.734 -10.055 -12.547 1 98.5 55 GLY B N 1
ATOM 2161 C CA . GLY B 1 55 ? 5.488 -10.5 -11.945 1 98.5 55 GLY B CA 1
ATOM 2162 C C . GLY B 1 55 ? 4.555 -11.172 -12.93 1 98.5 55 GLY B C 1
ATOM 2163 O O . GLY B 1 55 ? 4.957 -11.492 -14.055 1 98.5 55 GLY B O 1
ATOM 2164 N N . HIS B 1 56 ? 3.359 -11.469 -12.469 1 98.81 56 HIS B N 1
ATOM 2165 C CA . HIS B 1 56 ? 2.375 -12.07 -13.359 1 98.81 56 HIS B CA 1
ATOM 2166 C C . HIS B 1 56 ? 0.956 -11.68 -12.961 1 98.81 56 HIS B C 1
ATOM 2168 O O . HIS B 1 56 ? 0.662 -11.523 -11.773 1 98.81 56 HIS B O 1
ATOM 2174 N N . PHE B 1 57 ? 0.12 -11.531 -14.016 1 98.44 57 PHE B N 1
ATOM 2175 C CA . PHE B 1 57 ? -1.311 -11.305 -13.859 1 98.44 57 PHE B CA 1
ATOM 2176 C C . PHE B 1 57 ? -2.096 -12.586 -14.117 1 98.44 57 PHE B C 1
ATOM 2178 O O . PHE B 1 57 ? -1.646 -13.453 -14.867 1 98.44 57 PHE B O 1
ATOM 2185 N N . ALA B 1 58 ? -3.271 -12.641 -13.383 1 97.88 58 ALA B N 1
ATOM 2186 C CA . ALA B 1 58 ? -4.258 -13.547 -13.961 1 97.88 58 ALA B CA 1
ATOM 2187 C C . ALA B 1 58 ? -4.559 -13.18 -15.406 1 97.88 58 ALA B C 1
ATOM 2189 O O . ALA B 1 58 ? -4.664 -12 -15.75 1 97.88 58 ALA B O 1
ATOM 2190 N N . TYR B 1 59 ? -4.742 -14.195 -16.219 1 97.81 59 TYR B N 1
ATOM 2191 C CA . TYR B 1 59 ? -5.016 -13.953 -17.625 1 97.81 59 TYR B CA 1
ATOM 2192 C C . TYR B 1 59 ? -6.25 -13.07 -17.797 1 97.81 59 TYR B C 1
ATOM 2194 O O . TYR B 1 59 ? -6.293 -12.219 -18.688 1 97.81 59 TYR B O 1
ATOM 2202 N N . GLY B 1 60 ? -7.262 -13.281 -16.969 1 97.25 60 GLY B N 1
ATOM 2203 C CA . GLY B 1 60 ? -8.508 -12.539 -17.047 1 97.25 60 GLY B CA 1
ATOM 2204 C C . GLY B 1 60 ? -8.367 -11.078 -16.656 1 97.25 60 GLY B C 1
ATOM 2205 O O . GLY B 1 60 ? -9.25 -10.266 -16.938 1 97.25 60 GLY B O 1
ATOM 2206 N N . ASN B 1 61 ? -7.301 -10.695 -15.992 1 98 61 ASN B N 1
ATOM 2207 C CA . ASN B 1 61 ? -7.016 -9.305 -15.664 1 98 61 ASN B CA 1
ATOM 2208 C C . ASN B 1 61 ? -6.598 -8.508 -16.891 1 98 61 ASN B C 1
ATOM 2210 O O . ASN B 1 61 ? -5.539 -8.758 -17.469 1 98 61 ASN B O 1
ATOM 2214 N N . PRO B 1 62 ? -7.344 -7.598 -17.312 1 96.56 62 PRO B N 1
ATOM 2215 C CA . PRO B 1 62 ? -7.07 -6.926 -18.578 1 96.56 62 PRO B CA 1
ATOM 2216 C C . PRO B 1 62 ? -5.887 -5.965 -18.5 1 96.56 62 PRO B C 1
ATOM 2218 O O . PRO B 1 62 ? -5.457 -5.418 -19.516 1 96.56 62 PRO B O 1
ATOM 2221 N N . GLN B 1 63 ? -5.336 -5.715 -17.359 1 97.88 63 GLN B N 1
ATOM 2222 C CA . GLN B 1 63 ? -4.324 -4.676 -17.203 1 97.88 63 GLN B CA 1
ATOM 2223 C C . GLN B 1 63 ? -3.104 -4.957 -18.078 1 97.88 63 GLN B C 1
ATOM 2225 O O . GLN B 1 63 ? -2.467 -4.031 -18.578 1 97.88 63 GLN B O 1
ATOM 2230 N N . TRP B 1 64 ? -2.76 -6.242 -18.234 1 97.62 64 TRP B N 1
ATOM 2231 C CA . TRP B 1 64 ? -1.565 -6.562 -19 1 97.62 64 TRP B CA 1
ATOM 2232 C C . TRP B 1 64 ? -1.702 -6.078 -20.438 1 97.62 64 TRP B C 1
ATOM 2234 O O . TRP B 1 64 ? -0.701 -5.812 -21.109 1 97.62 64 TRP B O 1
ATOM 2244 N N . ARG B 1 65 ? -2.873 -5.844 -20.906 1 97.25 65 ARG B N 1
ATOM 2245 C CA . ARG B 1 65 ? -3.105 -5.363 -22.266 1 97.25 65 ARG B CA 1
ATOM 2246 C C . ARG B 1 65 ? -2.711 -3.896 -22.406 1 97.25 65 ARG B C 1
ATOM 2248 O O . ARG B 1 65 ? -2.547 -3.396 -23.516 1 97.25 65 ARG B O 1
ATOM 2255 N N . THR B 1 66 ? -2.586 -3.217 -21.328 1 97.19 66 THR B N 1
ATOM 2256 C CA . THR B 1 66 ? -2.254 -1.798 -21.375 1 97.19 66 THR B CA 1
ATOM 2257 C C . THR B 1 66 ? -0.752 -1.599 -21.562 1 97.19 66 THR B C 1
ATOM 2259 O O . THR B 1 66 ? -0.3 -0.494 -21.859 1 97.19 66 THR B O 1
ATOM 2262 N N . PHE B 1 67 ? 0.068 -2.621 -21.375 1 96.56 67 PHE B N 1
ATOM 2263 C CA . PHE B 1 67 ? 1.521 -2.506 -21.328 1 96.56 67 PHE B CA 1
ATOM 2264 C C . PHE B 1 67 ? 2.062 -1.974 -22.641 1 96.56 67 PHE B C 1
ATOM 2266 O O . PHE B 1 67 ? 3.027 -1.207 -22.656 1 96.56 67 PHE B O 1
ATOM 2273 N N . GLU B 1 68 ? 1.448 -2.363 -23.688 1 91.75 68 GLU B N 1
ATOM 2274 C CA . GLU B 1 68 ? 1.932 -1.935 -24.984 1 91.75 68 GLU B CA 1
ATOM 2275 C C . GLU B 1 68 ? 1.813 -0.422 -25.156 1 91.75 68 GLU B C 1
ATOM 2277 O O . GLU B 1 68 ? 2.697 0.217 -25.734 1 91.75 68 GLU B O 1
ATOM 2282 N N . ALA B 1 69 ? 0.777 0.119 -24.656 1 90.69 69 ALA B N 1
ATOM 2283 C CA . ALA B 1 69 ? 0.495 1.539 -24.844 1 90.69 69 ALA B CA 1
ATOM 2284 C C . ALA B 1 69 ? 1.111 2.375 -23.719 1 90.69 69 ALA B C 1
ATOM 2286 O O . ALA B 1 69 ? 1.206 3.6 -23.844 1 90.69 69 ALA B O 1
ATOM 2287 N N . CYS B 1 70 ? 1.505 1.765 -22.688 1 91.06 70 CYS B N 1
ATOM 2288 C CA . CYS B 1 70 ? 2.004 2.48 -21.516 1 91.06 70 CYS B CA 1
ATOM 2289 C C . CYS B 1 70 ? 3.527 2.5 -21.5 1 91.06 70 CYS B C 1
ATOM 2291 O O . CYS B 1 70 ? 4.164 1.487 -21.203 1 91.06 70 CYS B O 1
ATOM 2293 N N . GLU B 1 71 ? 4.113 3.654 -21.734 1 88.75 71 GLU B N 1
ATOM 2294 C CA . GLU B 1 71 ? 5.566 3.783 -21.75 1 88.75 71 GLU B CA 1
ATOM 2295 C C . GLU B 1 71 ? 6.129 3.883 -20.328 1 88.75 71 GLU B C 1
ATOM 2297 O O . GLU B 1 71 ? 7.277 3.512 -20.094 1 88.75 71 GLU B O 1
ATOM 2302 N N . ASP B 1 72 ? 5.32 4.383 -19.484 1 94.19 72 ASP B N 1
ATOM 2303 C CA . ASP B 1 72 ? 5.734 4.582 -18.109 1 94.19 72 ASP B CA 1
ATOM 2304 C C . ASP B 1 72 ? 4.844 3.797 -17.141 1 94.19 72 ASP B C 1
ATOM 2306 O O . ASP B 1 72 ? 3.871 4.336 -16.609 1 94.19 72 ASP B O 1
ATOM 2310 N N . VAL B 1 73 ? 5.234 2.537 -16.969 1 98.38 73 VAL B N 1
ATOM 2311 C CA . VAL B 1 73 ? 4.555 1.754 -15.938 1 98.38 73 VAL B CA 1
ATOM 2312 C C . VAL B 1 73 ? 5.082 2.146 -14.555 1 98.38 73 VAL B C 1
ATOM 2314 O O . VAL B 1 73 ? 6.293 2.23 -14.344 1 98.38 73 VAL B O 1
ATOM 2317 N N . LEU B 1 74 ? 4.184 2.471 -13.641 1 98.88 74 LEU B N 1
ATOM 2318 C CA . LEU B 1 74 ? 4.555 2.771 -12.266 1 98.88 74 LEU B CA 1
ATOM 2319 C C . LEU B 1 74 ? 4.402 1.54 -11.383 1 98.88 74 LEU B C 1
ATOM 2321 O O . LEU B 1 74 ? 3.35 0.894 -11.383 1 98.88 74 LEU B O 1
ATOM 2325 N N . VAL B 1 75 ? 5.461 1.168 -10.711 1 98.88 75 VAL B N 1
ATOM 2326 C CA . VAL B 1 75 ? 5.406 0.141 -9.672 1 98.88 75 VAL B CA 1
ATOM 2327 C C . VAL B 1 75 ? 5.73 0.759 -8.32 1 98.88 75 VAL B C 1
ATOM 2329 O O . VAL B 1 75 ? 6.727 1.47 -8.172 1 98.88 75 VAL B O 1
ATOM 2332 N N . MET B 1 76 ? 4.863 0.5 -7.371 1 98.94 76 MET B N 1
ATOM 2333 C CA . MET B 1 76 ? 5.047 1.054 -6.031 1 98.94 76 MET B CA 1
ATOM 2334 C C . MET B 1 76 ? 5.27 -0.056 -5.008 1 98.94 76 MET B C 1
ATOM 2336 O O . MET B 1 76 ? 4.574 -1.072 -5.027 1 98.94 76 MET B O 1
ATOM 2340 N N . PHE B 1 77 ? 6.234 0.121 -4.184 1 98.88 77 PHE B N 1
ATOM 2341 C CA . PHE B 1 77 ? 6.508 -0.7 -3.01 1 98.88 77 PHE B CA 1
ATOM 2342 C C . PHE B 1 77 ? 6.363 0.118 -1.733 1 98.88 77 PHE B C 1
ATOM 2344 O O . PHE B 1 77 ? 6.992 1.167 -1.587 1 98.88 77 PHE B O 1
ATOM 2351 N N . GLN B 1 78 ? 5.543 -0.356 -0.899 1 98.19 78 GLN B N 1
ATOM 2352 C CA . GLN B 1 78 ? 5.281 0.375 0.336 1 98.19 78 GLN B CA 1
ATOM 2353 C C . GLN B 1 78 ? 5.711 -0.435 1.557 1 98.19 78 GLN B C 1
ATOM 2355 O O . GLN B 1 78 ? 5.48 -1.644 1.618 1 98.19 78 GLN B O 1
ATOM 2360 N N . GLY B 1 79 ? 6.402 0.182 2.5 1 97.31 79 GLY B N 1
ATOM 2361 C CA . GLY B 1 79 ? 6.762 -0.411 3.779 1 97.31 79 GLY B CA 1
ATOM 2362 C C . GLY B 1 79 ? 5.883 0.061 4.922 1 97.31 79 GLY B C 1
ATOM 2363 O O . GLY B 1 79 ? 4.711 0.378 4.723 1 97.31 79 GLY B O 1
ATOM 2364 N N . PRO B 1 80 ? 6.43 -0.006 6.117 1 96.75 80 PRO B N 1
ATOM 2365 C CA . PRO B 1 80 ? 5.645 0.416 7.277 1 96.75 80 PRO B CA 1
ATOM 2366 C C . PRO B 1 80 ? 5.332 1.911 7.27 1 96.75 80 PRO B C 1
ATOM 2368 O O . PRO B 1 80 ? 6.094 2.699 6.703 1 96.75 80 PRO B O 1
ATOM 2371 N N . HIS B 1 81 ? 4.273 2.268 7.875 1 98.12 81 HIS B N 1
ATOM 2372 C CA . HIS B 1 81 ? 3.881 3.654 8.094 1 98.12 81 HIS B CA 1
ATOM 2373 C C . HIS B 1 81 ? 3.213 3.83 9.453 1 98.12 81 HIS B C 1
ATOM 2375 O O . HIS B 1 81 ? 2.656 2.877 10.008 1 98.12 81 HIS B O 1
ATOM 2381 N N . ALA B 1 82 ? 3.305 5.02 9.938 1 98.25 82 ALA B N 1
ATOM 2382 C CA . ALA B 1 82 ? 2.766 5.227 11.281 1 98.25 82 ALA B CA 1
ATOM 2383 C C . ALA B 1 82 ? 2.473 6.703 11.523 1 98.25 82 ALA B C 1
ATOM 2385 O O . ALA B 1 82 ? 3.232 7.574 11.102 1 98.25 82 ALA B O 1
ATOM 2386 N N . TYR B 1 83 ? 1.382 6.941 12.219 1 98.12 83 TYR B N 1
ATOM 2387 C CA . TYR B 1 83 ? 1.039 8.266 12.719 1 98.12 83 TYR B CA 1
ATOM 2388 C C . TYR B 1 83 ? 2.02 8.711 13.797 1 98.12 83 TYR B C 1
ATOM 2390 O O . TYR B 1 83 ? 2.387 7.93 14.672 1 98.12 83 TYR B O 1
ATOM 2398 N N . ILE B 1 84 ? 2.49 9.953 13.734 1 98.38 84 ILE B N 1
ATOM 2399 C CA . ILE B 1 84 ? 3.361 10.562 14.734 1 98.38 84 ILE B CA 1
ATOM 2400 C C . ILE B 1 84 ? 2.617 11.695 15.445 1 98.38 84 ILE B C 1
ATOM 2402 O O . ILE B 1 84 ? 2.309 12.719 14.836 1 98.38 84 ILE B O 1
ATOM 2406 N N . SER B 1 85 ? 2.416 11.562 16.672 1 98.19 85 SER B N 1
ATOM 2407 C CA . SER B 1 85 ? 1.676 12.555 17.438 1 98.19 85 SER B CA 1
ATOM 2408 C C . SER B 1 85 ? 2.527 13.789 17.719 1 98.19 85 SER B C 1
ATOM 2410 O O . SER B 1 85 ? 3.713 13.68 18.031 1 98.19 85 SER B O 1
ATOM 2412 N N . SER B 1 86 ? 1.898 14.953 17.641 1 96.5 86 SER B N 1
ATOM 2413 C CA . SER B 1 86 ? 2.604 16.188 17.938 1 96.5 86 SER B CA 1
ATOM 2414 C C . SER B 1 86 ? 3.016 16.25 19.406 1 96.5 86 SER B C 1
ATOM 2416 O O . SER B 1 86 ? 3.953 16.953 19.766 1 96.5 86 SER B O 1
ATOM 2418 N N . SER B 1 87 ? 2.318 15.531 20.25 1 97.5 87 SER B N 1
ATOM 2419 C CA . SER B 1 87 ? 2.617 15.539 21.688 1 97.5 87 SER B CA 1
ATOM 2420 C C . SER B 1 87 ? 3.961 14.883 21.969 1 97.5 87 SER B C 1
ATOM 2422 O O . SER B 1 87 ? 4.492 15 23.078 1 97.5 87 SER B O 1
ATOM 2424 N N . TRP B 1 88 ? 4.496 14.188 21.016 1 97.94 88 TRP B N 1
ATOM 2425 C CA . TRP B 1 88 ? 5.75 13.469 21.219 1 97.94 88 TRP B CA 1
ATOM 2426 C C . TRP B 1 88 ? 6.945 14.398 21.016 1 97.94 88 TRP B C 1
ATOM 2428 O O . TRP B 1 88 ? 8.086 14.008 21.281 1 97.94 88 TRP B O 1
ATOM 2438 N N . TYR B 1 89 ? 6.684 15.578 20.578 1 97.44 89 TYR B N 1
ATOM 2439 C CA . TYR B 1 89 ? 7.742 16.547 20.344 1 97.44 89 TYR B CA 1
ATOM 2440 C C . TYR B 1 89 ? 7.961 17.422 21.562 1 97.44 89 TYR B C 1
ATOM 2442 O O . TYR B 1 89 ? 7.027 17.672 22.344 1 97.44 89 TYR B O 1
ATOM 2450 N N . SER B 1 90 ? 9.195 17.953 21.641 1 96.75 90 SER B N 1
ATOM 2451 C CA . SER B 1 90 ? 9.555 18.812 22.766 1 96.75 90 SER B CA 1
ATOM 2452 C C . SER B 1 90 ? 8.992 20.219 22.594 1 96.75 90 SER B C 1
ATOM 2454 O O . SER B 1 90 ? 8.781 20.938 23.578 1 96.75 90 SER B O 1
ATOM 2456 N N . ARG B 1 91 ? 8.82 20.625 21.391 1 95.75 91 ARG B N 1
ATOM 2457 C CA . ARG B 1 91 ? 8.266 21.938 21.094 1 95.75 91 ARG B CA 1
ATOM 2458 C C . ARG B 1 91 ? 6.992 21.828 20.266 1 95.75 91 ARG B C 1
ATOM 2460 O O . ARG B 1 91 ? 6.691 20.75 19.734 1 95.75 91 ARG B O 1
ATOM 2467 N N . GLU B 1 92 ? 6.262 22.875 20.203 1 96.5 92 GLU B N 1
ATOM 2468 C CA . GLU B 1 92 ? 5.008 22.906 19.453 1 96.5 92 GLU B CA 1
ATOM 2469 C C . GLU B 1 92 ? 5.238 22.531 18 1 96.5 92 GLU B C 1
ATOM 2471 O O . GLU B 1 92 ? 6.105 23.109 17.328 1 96.5 92 GLU B O 1
ATOM 2476 N N . ASN B 1 93 ? 4.434 21.594 17.516 1 96.88 93 ASN B N 1
ATOM 2477 C CA . ASN B 1 93 ? 4.441 21.109 16.141 1 96.88 93 ASN B CA 1
ATOM 2478 C C . ASN B 1 93 ? 3.115 20.469 15.766 1 96.88 93 ASN B C 1
ATOM 2480 O O . ASN B 1 93 ? 2.254 20.25 16.625 1 96.88 93 ASN B O 1
ATOM 2484 N N . VAL B 1 94 ? 2.934 20.203 14.555 1 97.62 94 VAL B N 1
ATOM 2485 C CA . VAL B 1 94 ? 1.771 19.453 14.086 1 97.62 94 VAL B CA 1
ATOM 2486 C C . VAL B 1 94 ? 2.137 17.984 13.93 1 97.62 94 VAL B C 1
ATOM 2488 O O . VAL B 1 94 ? 3.316 17.641 13.836 1 97.62 94 VAL B O 1
ATOM 2491 N N . PRO B 1 95 ? 1.074 17.109 13.984 1 98.06 95 PRO B N 1
ATOM 2492 C CA . PRO B 1 95 ? 1.365 15.695 13.742 1 98.06 95 PRO B CA 1
ATOM 2493 C C . PRO B 1 95 ? 1.76 15.406 12.297 1 98.06 95 PRO B C 1
ATOM 2495 O O . PRO B 1 95 ? 1.652 16.281 11.438 1 98.06 95 PRO B O 1
ATOM 2498 N N . THR B 1 96 ? 2.26 14.258 12.062 1 97.75 96 THR B N 1
ATOM 2499 C CA . THR B 1 96 ? 2.629 13.82 10.719 1 97.75 96 THR B CA 1
ATOM 2500 C C . THR B 1 96 ? 2.574 12.305 10.609 1 97.75 96 THR B C 1
ATOM 2502 O O . THR B 1 96 ? 1.997 11.633 11.469 1 97.75 96 THR B O 1
ATOM 2505 N N . TRP B 1 97 ? 3.002 11.797 9.469 1 98.12 97 TRP B N 1
ATOM 2506 C CA . TRP B 1 97 ? 3.127 10.367 9.203 1 98.12 97 TRP B CA 1
ATOM 2507 C C . TRP B 1 97 ? 4.551 10.016 8.781 1 98.12 97 TRP B C 1
ATOM 2509 O O . TRP B 1 97 ? 5.168 10.742 7.992 1 98.12 97 TRP B O 1
ATOM 2519 N N . ASN B 1 98 ? 5.082 9.039 9.414 1 98.38 98 ASN B N 1
ATOM 2520 C CA . ASN B 1 98 ? 6.285 8.398 8.891 1 98.38 98 ASN B CA 1
ATOM 2521 C C . ASN B 1 98 ? 5.941 7.227 7.977 1 98.38 98 ASN B C 1
ATOM 2523 O O . ASN B 1 98 ? 4.969 6.508 8.219 1 98.38 98 ASN B O 1
ATOM 2527 N N . TYR B 1 99 ? 6.742 7.047 6.934 1 98.5 99 TYR B N 1
ATOM 2528 C CA . TYR B 1 99 ? 6.5 5.941 6.012 1 98.5 99 TYR B CA 1
ATOM 2529 C C . TYR B 1 99 ? 7.727 5.672 5.148 1 98.5 99 TYR B C 1
ATOM 2531 O O . TYR B 1 99 ? 8.656 6.484 5.109 1 98.5 99 TYR B O 1
ATOM 2539 N N . GLN B 1 100 ? 7.785 4.547 4.516 1 98.38 100 GLN B N 1
ATOM 2540 C CA . GLN B 1 100 ? 8.734 4.199 3.467 1 98.38 100 GLN B CA 1
ATOM 2541 C C . GLN B 1 100 ? 8.016 3.801 2.182 1 98.38 100 GLN B C 1
ATOM 2543 O O . GLN B 1 100 ? 7.051 3.033 2.215 1 98.38 100 GLN B O 1
ATOM 2548 N N . ALA B 1 101 ? 8.469 4.324 1.087 1 98.75 101 ALA B N 1
ATOM 2549 C CA . ALA B 1 101 ? 7.922 3.93 -0.209 1 98.75 101 ALA B CA 1
ATOM 2550 C C . ALA B 1 101 ? 8.969 4.055 -1.309 1 98.75 101 ALA B C 1
ATOM 2552 O O . ALA B 1 101 ? 9.82 4.945 -1.264 1 98.75 101 ALA B O 1
ATOM 2553 N N . VAL B 1 102 ? 8.938 3.191 -2.229 1 98.88 102 VAL B N 1
ATOM 2554 C CA . VAL B 1 102 ? 9.75 3.238 -3.439 1 98.88 102 VAL B CA 1
ATOM 2555 C C . VAL B 1 102 ? 8.852 3.17 -4.672 1 98.88 102 VAL B C 1
ATOM 2557 O O . VAL B 1 102 ? 7.977 2.305 -4.762 1 98.88 102 VAL B O 1
ATOM 2560 N N . HIS B 1 103 ? 9.008 4.121 -5.52 1 98.88 103 HIS B N 1
ATOM 2561 C CA . HIS B 1 103 ? 8.383 4.129 -6.836 1 98.88 103 HIS B CA 1
ATOM 2562 C C . HIS B 1 103 ? 9.398 3.828 -7.934 1 98.88 103 HIS B C 1
ATOM 2564 O O . HIS B 1 103 ? 10.492 4.398 -7.945 1 98.88 103 HIS B O 1
ATOM 2570 N N . MET B 1 104 ? 9.031 2.977 -8.82 1 98.62 104 MET B N 1
ATOM 2571 C CA . MET B 1 104 ? 9.859 2.684 -9.984 1 98.62 104 MET B CA 1
ATOM 2572 C C . MET B 1 104 ? 9.055 2.824 -11.273 1 98.62 104 MET B C 1
ATOM 2574 O O . MET B 1 104 ? 7.895 2.398 -11.336 1 98.62 104 MET B O 1
ATOM 2578 N N . TYR B 1 105 ? 9.703 3.432 -12.203 1 98.56 105 TYR B N 1
ATOM 2579 C CA . TYR B 1 105 ? 9.117 3.527 -13.539 1 98.56 105 TYR B CA 1
ATOM 2580 C C . TYR B 1 105 ? 9.914 2.707 -14.539 1 98.56 105 TYR B C 1
ATOM 2582 O O . TYR B 1 105 ? 11.141 2.604 -14.438 1 98.56 105 TYR B O 1
ATOM 2590 N N . GLY B 1 106 ? 9.156 2.174 -15.484 1 98.19 106 GLY B N 1
ATOM 2591 C CA . GLY B 1 106 ? 9.859 1.464 -16.547 1 98.19 106 GLY B CA 1
ATOM 2592 C C . GLY B 1 106 ? 8.938 0.973 -17.641 1 98.19 106 GLY B C 1
ATOM 2593 O O . GLY B 1 106 ? 7.723 1.182 -17.578 1 98.19 106 GLY B O 1
ATOM 2594 N N . LYS B 1 107 ? 9.516 0.344 -18.609 1 97.19 107 LYS B N 1
ATOM 2595 C CA . LYS B 1 107 ? 8.789 -0.225 -19.75 1 97.19 107 LYS B CA 1
ATOM 2596 C C . LYS B 1 107 ? 8.547 -1.719 -19.547 1 97.19 107 LYS B C 1
ATOM 2598 O O . LYS B 1 107 ? 9.469 -2.457 -19.172 1 97.19 107 LYS B O 1
ATOM 2603 N N . ALA B 1 108 ? 7.34 -2.088 -19.844 1 97.88 108 ALA B N 1
ATOM 2604 C CA . ALA B 1 108 ? 6.953 -3.477 -19.609 1 97.88 108 ALA B CA 1
ATOM 2605 C C . ALA B 1 108 ? 7.004 -4.289 -20.891 1 97.88 108 ALA B C 1
ATOM 2607 O O . ALA B 1 108 ? 6.812 -3.748 -21.984 1 97.88 108 ALA B O 1
ATOM 2608 N N . SER B 1 109 ? 7.332 -5.516 -20.766 1 97.25 109 SER B N 1
ATOM 2609 C CA . SER B 1 109 ? 7.227 -6.523 -21.812 1 97.25 109 SER B CA 1
ATOM 2610 C C . SER B 1 109 ? 6.715 -7.848 -21.25 1 97.25 109 SER B C 1
ATOM 2612 O O . SER B 1 109 ? 6.766 -8.086 -20.047 1 97.25 109 SER B O 1
ATOM 2614 N N . MET B 1 110 ? 6.191 -8.656 -22.141 1 97.69 110 MET B N 1
ATOM 2615 C CA . MET B 1 110 ? 5.652 -9.945 -21.719 1 97.69 110 MET B CA 1
ATOM 2616 C C . MET B 1 110 ? 6.75 -11 -21.641 1 97.69 110 MET B C 1
ATOM 2618 O O . MET B 1 110 ? 7.668 -11 -22.469 1 97.69 110 MET B O 1
ATOM 2622 N N . LEU B 1 111 ? 6.633 -11.844 -20.672 1 98 111 LEU B N 1
ATOM 2623 C CA . LEU B 1 111 ? 7.539 -12.984 -20.578 1 98 111 LEU B CA 1
ATOM 2624 C C . LEU B 1 111 ? 7.051 -14.141 -21.438 1 98 111 LEU B C 1
ATOM 2626 O O . LEU B 1 111 ? 5.848 -14.414 -21.5 1 98 111 LEU B O 1
ATOM 2630 N N . GLU B 1 112 ? 7.988 -14.797 -22.062 1 97.25 112 GLU B N 1
ATOM 2631 C CA . GLU B 1 112 ? 7.668 -16.078 -22.688 1 97.25 112 GLU B CA 1
ATOM 2632 C C . GLU B 1 112 ? 7.473 -17.156 -21.625 1 97.25 112 GLU B C 1
ATOM 2634 O O . GLU B 1 112 ? 7.852 -16.984 -20.469 1 97.25 112 GLU B O 1
ATOM 2639 N N . LYS B 1 113 ? 6.941 -18.234 -22.078 1 96.75 113 LYS B N 1
ATOM 2640 C CA . LYS B 1 113 ? 6.578 -19.312 -21.156 1 96.75 113 LYS B CA 1
ATOM 2641 C C . LYS B 1 113 ? 7.789 -19.781 -20.359 1 96.75 113 LYS B C 1
ATOM 2643 O O . LYS B 1 113 ? 7.703 -19.953 -19.141 1 96.75 113 LYS B O 1
ATOM 2648 N N . ASP B 1 114 ? 8.875 -20 -21 1 96.94 114 ASP B N 1
ATOM 2649 C CA . ASP B 1 114 ? 10.07 -20.5 -20.312 1 96.94 114 ASP B CA 1
ATOM 2650 C C . ASP B 1 114 ? 10.602 -19.469 -19.328 1 96.94 114 ASP B C 1
ATOM 2652 O O . ASP B 1 114 ? 11.047 -19.812 -18.234 1 96.94 114 ASP B O 1
ATOM 2656 N N . GLU B 1 115 ? 10.617 -18.219 -19.719 1 97.19 115 GLU B N 1
ATOM 2657 C CA . GLU B 1 115 ? 11.031 -17.141 -18.828 1 97.19 115 GLU B CA 1
ATOM 2658 C C . GLU B 1 115 ? 10.117 -17.047 -17.609 1 97.19 115 GLU B C 1
ATOM 2660 O O . GLU B 1 115 ? 10.586 -16.812 -16.484 1 97.19 115 GLU B O 1
ATOM 2665 N N . LEU B 1 116 ? 8.867 -17.172 -17.906 1 98.19 116 LEU B N 1
ATOM 2666 C CA . LEU B 1 116 ? 7.891 -17.141 -16.812 1 98.19 116 LEU B CA 1
ATOM 2667 C C . LEU B 1 116 ? 8.133 -18.266 -15.828 1 98.19 116 LEU B C 1
ATOM 2669 O O . LEU B 1 116 ? 8.117 -18.062 -14.609 1 98.19 116 LEU B O 1
ATOM 2673 N N . ALA B 1 117 ? 8.359 -19.453 -16.312 1 97.94 117 ALA B N 1
ATOM 2674 C CA . ALA B 1 117 ? 8.648 -20.594 -15.461 1 97.94 117 ALA B CA 1
ATOM 2675 C C . ALA B 1 117 ? 9.875 -20.328 -14.594 1 97.94 117 ALA B C 1
ATOM 2677 O O . ALA B 1 117 ? 9.898 -20.688 -13.414 1 97.94 117 ALA B O 1
ATOM 2678 N N . GLU B 1 118 ? 10.867 -19.766 -15.188 1 97.44 118 GLU B N 1
ATOM 2679 C CA . GLU B 1 118 ? 12.078 -19.438 -14.453 1 97.44 118 GLU B CA 1
ATOM 2680 C C . GLU B 1 118 ? 11.773 -18.438 -13.328 1 97.44 118 GLU B C 1
ATOM 2682 O O . GLU B 1 118 ? 12.242 -18.625 -12.195 1 97.44 118 GLU B O 1
ATOM 2687 N N . GLU B 1 119 ? 11.031 -17.438 -13.641 1 96.81 119 GLU B N 1
ATOM 2688 C CA . GLU B 1 119 ? 10.68 -16.438 -12.641 1 96.81 119 GLU B CA 1
ATOM 2689 C C . GLU B 1 119 ? 9.875 -17.047 -11.5 1 96.81 119 GLU B C 1
ATOM 2691 O O . GLU B 1 119 ? 10.086 -16.719 -10.336 1 96.81 119 GLU B O 1
ATOM 2696 N N . LEU B 1 120 ? 8.93 -17.906 -11.844 1 98.31 120 LEU B N 1
ATOM 2697 C CA . LEU B 1 120 ? 8.117 -18.562 -10.836 1 98.31 120 LEU B CA 1
ATOM 2698 C C . LEU B 1 120 ? 8.961 -19.484 -9.961 1 98.31 120 LEU B C 1
ATOM 2700 O O . LEU B 1 120 ? 8.719 -19.609 -8.758 1 98.31 120 LEU B O 1
ATOM 2704 N N . THR B 1 121 ? 9.906 -20.125 -10.547 1 98.06 121 THR B N 1
ATOM 2705 C CA . THR B 1 121 ? 10.836 -20.953 -9.789 1 98.06 121 THR B CA 1
ATOM 2706 C C . THR B 1 121 ? 11.602 -20.125 -8.766 1 98.06 121 THR B C 1
ATOM 2708 O O . THR B 1 121 ? 11.734 -20.516 -7.609 1 98.06 121 THR B O 1
ATOM 2711 N N . ILE B 1 122 ? 12.086 -18.984 -9.172 1 97.31 122 ILE B N 1
ATOM 2712 C CA . ILE B 1 122 ? 12.805 -18.078 -8.281 1 97.31 122 ILE B CA 1
ATOM 2713 C C . ILE B 1 122 ? 11.898 -17.656 -7.129 1 97.31 122 ILE B C 1
ATOM 2715 O O . ILE B 1 122 ? 12.328 -17.625 -5.973 1 97.31 122 ILE B O 1
ATOM 2719 N N . MET B 1 123 ? 10.68 -17.359 -7.406 1 97.44 123 MET B N 1
ATOM 2720 C CA . MET B 1 123 ? 9.742 -16.953 -6.371 1 97.44 123 MET B CA 1
ATOM 2721 C C . MET B 1 123 ? 9.492 -18.078 -5.383 1 97.44 123 MET B C 1
ATOM 2723 O O . MET B 1 123 ? 9.438 -17.859 -4.172 1 97.44 123 MET B O 1
ATOM 2727 N N . LEU B 1 124 ? 9.289 -19.312 -5.922 1 98.12 124 LEU B N 1
ATOM 2728 C CA . LEU B 1 124 ? 9.109 -20.469 -5.047 1 98.12 124 LEU B CA 1
ATOM 2729 C C . LEU B 1 124 ? 10.32 -20.656 -4.133 1 98.12 124 LEU B C 1
ATOM 2731 O O . LEU B 1 124 ? 10.164 -20.922 -2.941 1 98.12 124 LEU B O 1
ATOM 2735 N N . GLU B 1 125 ? 11.5 -20.516 -4.688 1 97.88 125 GLU B N 1
ATOM 2736 C CA . GLU B 1 125 ? 12.703 -20.641 -3.869 1 97.88 125 GLU B CA 1
ATOM 2737 C C . GLU B 1 125 ? 12.734 -19.578 -2.775 1 97.88 125 GLU B C 1
ATOM 2739 O O . GLU B 1 125 ? 13.07 -19.859 -1.626 1 97.88 125 GLU B O 1
ATOM 2744 N N . LYS B 1 126 ? 12.43 -18.391 -3.139 1 96.88 126 LYS B N 1
ATOM 2745 C CA . LYS B 1 126 ? 12.461 -17.266 -2.201 1 96.88 126 LYS B CA 1
ATOM 2746 C C . LYS B 1 126 ? 11.523 -17.516 -1.021 1 96.88 126 LYS B C 1
ATOM 2748 O O . LYS B 1 126 ? 11.891 -17.266 0.13 1 96.88 126 LYS B O 1
ATOM 2753 N N . TYR B 1 127 ? 10.336 -18.094 -1.267 1 97.44 127 TYR B N 1
ATOM 2754 C CA . TYR B 1 127 ? 9.305 -18.094 -0.233 1 97.44 127 TYR B CA 1
ATOM 2755 C C . TYR B 1 127 ? 9.148 -19.469 0.391 1 97.44 127 TYR B C 1
ATOM 2757 O O . TYR B 1 127 ? 8.609 -19.594 1.494 1 97.44 127 TYR B O 1
ATOM 2765 N N . GLU B 1 128 ? 9.633 -20.562 -0.275 1 98 128 GLU B N 1
ATOM 2766 C CA . GLU B 1 128 ? 9.328 -21.906 0.198 1 98 128 GLU B CA 1
ATOM 2767 C C . GLU B 1 128 ? 10.578 -22.594 0.736 1 98 128 GLU B C 1
ATOM 2769 O O . GLU B 1 128 ? 10.484 -23.422 1.642 1 98 128 GLU B O 1
ATOM 2774 N N . LYS B 1 129 ? 11.711 -22.234 0.211 1 97.31 129 LYS B N 1
ATOM 2775 C CA . LYS B 1 129 ? 12.898 -23.047 0.436 1 97.31 129 LYS B CA 1
ATOM 2776 C C . LYS B 1 129 ? 13.211 -23.156 1.925 1 97.31 129 LYS B C 1
ATOM 2778 O O . LYS B 1 129 ? 13.672 -24.203 2.391 1 97.31 129 LYS B O 1
ATOM 2783 N N . HIS B 1 130 ? 12.992 -22.203 2.721 1 96 130 HIS B N 1
ATOM 2784 C CA . HIS B 1 130 ? 13.391 -22.141 4.125 1 96 130 HIS B CA 1
ATOM 2785 C C . HIS B 1 130 ? 12.32 -22.734 5.027 1 96 130 HIS B C 1
ATOM 2787 O O . HIS B 1 130 ? 12.508 -22.844 6.238 1 96 130 HIS B O 1
ATOM 2793 N N . ARG B 1 131 ? 11.219 -23.109 4.449 1 96.25 131 ARG B N 1
ATOM 2794 C CA . ARG B 1 131 ? 10.094 -23.594 5.246 1 96.25 131 ARG B CA 1
ATOM 2795 C C . ARG B 1 131 ? 10.266 -25.062 5.609 1 96.25 131 ARG B C 1
ATOM 2797 O O . ARG B 1 131 ? 11.094 -25.766 5.016 1 96.25 131 ARG B O 1
ATOM 2804 N N . ASP B 1 132 ? 9.43 -25.562 6.609 1 93 132 ASP B N 1
ATOM 2805 C CA . ASP B 1 132 ? 9.516 -26.938 7.098 1 93 132 ASP B CA 1
ATOM 2806 C C . ASP B 1 132 ? 9.18 -27.938 6 1 93 132 ASP B C 1
ATOM 2808 O O . ASP B 1 132 ? 9.828 -28.984 5.867 1 93 132 ASP B O 1
ATOM 2812 N N . ASN B 1 133 ? 8.148 -27.719 5.25 1 95.06 133 ASN B N 1
ATOM 2813 C CA . ASN B 1 133 ? 7.715 -28.547 4.129 1 95.06 133 ASN B CA 1
ATOM 2814 C C . ASN B 1 133 ? 7.676 -27.75 2.826 1 95.06 133 ASN B C 1
ATOM 2816 O O . ASN B 1 133 ? 6.605 -27.516 2.264 1 95.06 133 ASN B O 1
ATOM 2820 N N . PRO B 1 134 ? 8.875 -27.469 2.359 1 96.88 134 PRO B N 1
ATOM 2821 C CA . PRO B 1 134 ? 8.922 -26.609 1.176 1 96.88 134 PRO B CA 1
ATOM 2822 C C . PRO B 1 134 ? 8.281 -27.25 -0.05 1 96.88 134 PRO B C 1
ATOM 2824 O O . PRO B 1 134 ? 8.469 -28.453 -0.29 1 96.88 134 PRO B O 1
ATOM 2827 N N . VAL B 1 135 ? 7.484 -26.547 -0.731 1 97.88 135 VAL B N 1
ATOM 2828 C CA . VAL B 1 135 ? 6.953 -26.969 -2.025 1 97.88 135 VAL B CA 1
ATOM 2829 C C . VAL B 1 135 ? 7.645 -26.188 -3.141 1 97.88 135 VAL B C 1
ATOM 2831 O O . VAL B 1 135 ? 7.309 -25.031 -3.398 1 97.88 135 VAL B O 1
ATOM 2834 N N . LEU B 1 136 ? 8.586 -26.828 -3.768 1 98.06 136 LEU B N 1
ATOM 2835 C CA . LEU B 1 136 ? 9.336 -26.234 -4.867 1 98.06 136 LEU B CA 1
ATOM 2836 C C . LEU B 1 136 ? 8.805 -26.719 -6.211 1 98.06 136 LEU B C 1
ATOM 2838 O O . LEU B 1 136 ? 7.852 -27.484 -6.266 1 98.06 136 LEU B O 1
ATOM 2842 N N . TRP B 1 137 ? 9.414 -26.156 -7.289 1 97.69 137 TRP B N 1
ATOM 2843 C CA . TRP B 1 137 ? 8.93 -26.406 -8.641 1 97.69 137 TRP B CA 1
ATOM 2844 C C . TRP B 1 137 ? 8.812 -27.906 -8.922 1 97.69 137 TRP B C 1
ATOM 2846 O O . TRP B 1 137 ? 7.809 -28.359 -9.469 1 97.69 137 TRP B O 1
ATOM 2856 N N . ASP B 1 138 ? 9.742 -28.688 -8.5 1 96.06 138 ASP B N 1
ATOM 2857 C CA . ASP B 1 138 ? 9.852 -30.094 -8.852 1 96.06 138 ASP B CA 1
ATOM 2858 C C . ASP B 1 138 ? 8.875 -30.938 -8.031 1 96.06 138 ASP B C 1
ATOM 2860 O O . ASP B 1 138 ? 8.656 -32.125 -8.336 1 96.06 138 ASP B O 1
ATOM 2864 N N . LYS B 1 139 ? 8.312 -30.375 -7.008 1 96.31 139 LYS B N 1
ATOM 2865 C CA . LYS B 1 139 ? 7.344 -31.078 -6.18 1 96.31 139 LYS B CA 1
ATOM 2866 C C . LYS B 1 139 ? 5.938 -30.953 -6.758 1 96.31 139 LYS B C 1
ATOM 2868 O O . LYS B 1 139 ? 5.023 -31.672 -6.344 1 96.31 139 LYS B O 1
ATOM 2873 N N . LEU B 1 140 ? 5.719 -30.047 -7.672 1 97.88 140 LEU B N 1
ATOM 2874 C CA . LEU B 1 140 ? 4.418 -29.844 -8.305 1 97.88 140 LEU B CA 1
ATOM 2875 C C . LEU B 1 140 ? 4.285 -30.688 -9.562 1 97.88 140 LEU B C 1
ATOM 2877 O O . LEU B 1 140 ? 5.238 -30.812 -10.336 1 97.88 140 LEU B O 1
ATOM 2881 N N . SER B 1 141 ? 3.102 -31.25 -9.734 1 97.88 141 SER B N 1
ATOM 2882 C CA . SER B 1 141 ? 2.896 -32.094 -10.898 1 97.88 141 SER B CA 1
ATOM 2883 C C . SER B 1 141 ? 2.934 -31.281 -12.188 1 97.88 141 SER B C 1
ATOM 2885 O O . SER B 1 141 ? 2.461 -30.141 -12.227 1 97.88 141 SER B O 1
ATOM 2887 N N . PRO B 1 142 ? 3.445 -31.859 -13.242 1 97 142 PRO B N 1
ATOM 2888 C CA . PRO B 1 142 ? 3.465 -31.172 -14.531 1 97 142 PRO B CA 1
ATOM 2889 C C . PRO B 1 142 ? 2.074 -30.719 -14.984 1 97 142 PRO B C 1
ATOM 2891 O O . PRO B 1 142 ? 1.928 -29.656 -15.594 1 97 142 PRO B O 1
ATOM 2894 N N . LYS B 1 143 ? 1.109 -31.562 -14.742 1 97.56 143 LYS B N 1
ATOM 2895 C CA . LYS B 1 143 ? -0.261 -31.234 -15.125 1 97.56 143 LYS B CA 1
ATOM 2896 C C . LYS B 1 143 ? -0.738 -29.969 -14.43 1 97.56 143 LYS B C 1
ATOM 2898 O O . LYS B 1 143 ? -1.311 -29.078 -15.07 1 97.56 143 LYS B O 1
ATOM 2903 N N . LEU B 1 144 ? -0.521 -29.875 -13.148 1 97.56 144 LEU B N 1
ATOM 2904 C CA . LEU B 1 144 ? -0.897 -28.688 -12.398 1 97.56 144 LEU B CA 1
ATOM 2905 C C . LEU B 1 144 ? -0.153 -27.469 -12.914 1 97.56 144 LEU B C 1
ATOM 2907 O O . LEU B 1 144 ? -0.758 -26.406 -13.141 1 97.56 144 LEU B O 1
ATOM 2911 N N . LEU B 1 145 ? 1.132 -27.594 -13.102 1 97.5 145 LEU B N 1
ATOM 2912 C CA . LEU B 1 145 ? 1.962 -26.484 -13.555 1 97.5 145 LEU B CA 1
ATOM 2913 C C . LEU B 1 145 ? 1.493 -25.969 -14.906 1 97.5 145 LEU B C 1
ATOM 2915 O O . LEU B 1 145 ? 1.395 -24.766 -15.117 1 97.5 145 LEU B O 1
ATOM 2919 N N . GLU B 1 146 ? 1.234 -26.891 -15.797 1 96.56 146 GLU B N 1
ATOM 2920 C CA . GLU B 1 146 ? 0.756 -26.516 -17.125 1 96.56 146 GLU B CA 1
ATOM 2921 C C . GLU B 1 146 ? -0.564 -25.75 -17.031 1 96.56 146 GLU B C 1
ATOM 2923 O O . GLU B 1 146 ? -0.742 -24.719 -17.688 1 96.56 146 GLU B O 1
ATOM 2928 N N . SER B 1 147 ? -1.459 -26.297 -16.266 1 97.38 147 SER B N 1
ATOM 2929 C CA . SER B 1 147 ? -2.756 -25.656 -16.094 1 97.38 147 SER B CA 1
ATOM 2930 C C . SER B 1 147 ? -2.605 -24.266 -15.5 1 97.38 147 SER B C 1
ATOM 2932 O O . SER B 1 147 ? -3.242 -23.312 -15.961 1 97.38 147 SER B O 1
ATOM 2934 N N . GLU B 1 148 ? -1.818 -24.125 -14.469 1 97.19 148 GLU B N 1
ATOM 2935 C CA . GLU B 1 148 ? -1.616 -22.844 -13.805 1 97.19 148 GLU B CA 1
ATOM 2936 C C . GLU B 1 148 ? -0.946 -21.828 -14.734 1 97.19 148 GLU B C 1
ATOM 2938 O O . GLU B 1 148 ? -1.326 -20.656 -14.773 1 97.19 148 GLU B O 1
ATOM 2943 N N . LEU B 1 149 ? 0.047 -22.266 -15.484 1 98 149 LEU B N 1
ATOM 2944 C CA . LEU B 1 149 ? 0.772 -21.375 -16.391 1 98 149 LEU B CA 1
ATOM 2945 C C . LEU B 1 149 ? -0.156 -20.828 -17.469 1 98 149 LEU B C 1
ATOM 2947 O O . LEU B 1 149 ? -0.004 -19.672 -17.891 1 98 149 LEU B O 1
ATOM 2951 N N . LYS B 1 150 ? -1.119 -21.594 -17.906 1 97.19 150 LYS B N 1
ATOM 2952 C CA . LYS B 1 150 ? -2.078 -21.156 -18.906 1 97.19 150 LYS B CA 1
ATOM 2953 C C . LYS B 1 150 ? -2.984 -20.047 -18.375 1 97.19 150 LYS B C 1
ATOM 2955 O O . LYS B 1 150 ? -3.547 -19.266 -19.141 1 97.19 150 LYS B O 1
ATOM 2960 N N . GLY B 1 151 ? -3.141 -20 -17.078 1 97.69 151 GLY B N 1
ATOM 2961 C CA . GLY B 1 151 ? -4.074 -19.078 -16.453 1 97.69 151 GLY B CA 1
ATOM 2962 C C . GLY B 1 151 ? -3.447 -17.75 -16.109 1 97.69 151 GLY B C 1
ATOM 2963 O O . GLY B 1 151 ? -4.109 -16.875 -15.547 1 97.69 151 GLY B O 1
ATOM 2964 N N . ILE B 1 152 ? -2.158 -17.594 -16.453 1 98.44 152 ILE B N 1
ATOM 2965 C CA . ILE B 1 152 ? -1.516 -16.359 -16.047 1 98.44 152 ILE B CA 1
ATOM 2966 C C . ILE B 1 152 ? -0.729 -15.773 -17.219 1 98.44 152 ILE B C 1
ATOM 2968 O O . ILE B 1 152 ? -0.491 -16.469 -18.219 1 98.44 152 ILE B O 1
ATOM 2972 N N . VAL B 1 153 ? -0.387 -14.477 -17.094 1 98.44 153 VAL B N 1
ATOM 2973 C CA . VAL B 1 153 ? 0.457 -13.742 -18.031 1 98.44 153 VAL B CA 1
ATOM 2974 C C . VAL B 1 153 ? 1.633 -13.117 -17.281 1 98.44 153 VAL B C 1
ATOM 2976 O O . VAL B 1 153 ? 1.439 -12.281 -16.406 1 98.44 153 VAL B O 1
ATOM 2979 N N . GLY B 1 154 ? 2.83 -13.57 -17.641 1 98.62 154 GLY B N 1
ATOM 2980 C CA . GLY B 1 154 ? 4.031 -13.039 -17 1 98.62 154 GLY B CA 1
ATOM 2981 C C . GLY B 1 154 ? 4.539 -11.766 -17.656 1 98.62 154 GLY B C 1
ATOM 2982 O O . GLY B 1 154 ? 4.379 -11.586 -18.875 1 98.62 154 GLY B O 1
ATOM 2983 N N . PHE B 1 155 ? 5.168 -10.906 -16.891 1 98.75 155 PHE B N 1
ATOM 2984 C CA . PHE B 1 155 ? 5.727 -9.68 -17.438 1 98.75 155 PHE B CA 1
ATOM 2985 C C . PHE B 1 155 ? 7.051 -9.336 -16.766 1 98.75 155 PHE B C 1
ATOM 2987 O O . PHE B 1 155 ? 7.367 -9.875 -15.695 1 98.75 155 PHE B O 1
ATOM 2994 N N . LYS B 1 156 ? 7.797 -8.555 -17.391 1 98.19 156 LYS B N 1
ATOM 2995 C CA . LYS B 1 156 ? 8.984 -7.91 -16.828 1 98.19 156 LYS B CA 1
ATOM 2996 C C . LYS B 1 156 ? 9.016 -6.422 -17.172 1 98.19 156 LYS B C 1
ATOM 2998 O O . LYS B 1 156 ? 8.586 -6.016 -18.25 1 98.19 156 LYS B O 1
ATOM 3003 N N . ILE B 1 157 ? 9.438 -5.617 -16.297 1 98.44 157 ILE B N 1
ATOM 3004 C CA . ILE B 1 157 ? 9.578 -4.172 -16.453 1 98.44 157 ILE B CA 1
ATOM 3005 C C . ILE B 1 157 ? 11.047 -3.779 -16.344 1 98.44 157 ILE B C 1
ATOM 3007 O O . ILE B 1 157 ? 11.68 -4.023 -15.305 1 98.44 157 ILE B O 1
ATOM 3011 N N . LYS B 1 158 ? 11.562 -3.256 -17.375 1 98 158 LYS B N 1
ATOM 3012 C CA . LYS B 1 158 ? 12.898 -2.668 -17.297 1 98 158 LYS B CA 1
ATOM 3013 C C . LYS B 1 158 ? 12.867 -1.32 -16.578 1 98 158 LYS B C 1
ATOM 3015 O O . LYS B 1 158 ? 12.344 -0.34 -17.125 1 98 158 LYS B O 1
ATOM 3020 N N . VAL B 1 159 ? 13.5 -1.262 -15.406 1 98.12 159 VAL B N 1
ATOM 3021 C CA . VAL B 1 159 ? 13.406 -0.078 -14.555 1 98.12 159 VAL B CA 1
ATOM 3022 C C . VAL B 1 159 ? 14.234 1.055 -15.156 1 98.12 159 VAL B C 1
ATOM 3024 O O . VAL B 1 159 ? 15.406 0.864 -15.492 1 98.12 159 VAL B O 1
ATOM 3027 N N . GLU B 1 160 ? 13.648 2.219 -15.211 1 97.88 160 GLU B N 1
ATOM 3028 C CA . GLU B 1 160 ? 14.32 3.369 -15.812 1 97.88 160 GLU B CA 1
ATOM 3029 C C . GLU B 1 160 ? 14.438 4.52 -14.812 1 97.88 160 GLU B C 1
ATOM 3031 O O . GLU B 1 160 ? 15.266 5.418 -14.984 1 97.88 160 GLU B O 1
ATOM 3036 N N . ASP B 1 161 ? 13.648 4.586 -13.883 1 97.81 161 ASP B N 1
ATOM 3037 C CA . ASP B 1 161 ? 13.641 5.621 -12.852 1 97.81 161 ASP B CA 1
ATOM 3038 C C . ASP B 1 161 ? 13.266 5.043 -11.492 1 97.81 161 ASP B C 1
ATOM 3040 O O . ASP B 1 161 ? 12.344 4.23 -11.391 1 97.81 161 ASP B O 1
ATOM 3044 N N . ILE B 1 162 ? 14.039 5.355 -10.477 1 98.19 162 ILE B N 1
ATOM 3045 C CA . ILE B 1 162 ? 13.781 4.914 -9.109 1 98.19 162 ILE 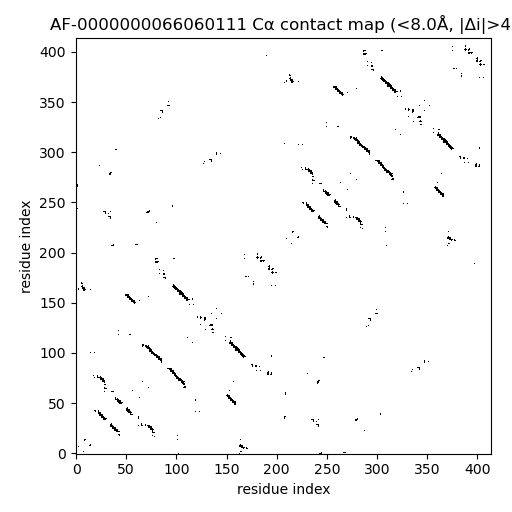B CA 1
ATOM 3046 C C . ILE B 1 162 ? 13.641 6.129 -8.195 1 98.19 162 ILE B C 1
ATOM 3048 O O . ILE B 1 162 ? 14.523 6.984 -8.148 1 98.19 162 ILE B O 1
ATOM 3052 N N . GLN B 1 163 ? 12.508 6.215 -7.512 1 98.62 163 GLN B N 1
ATOM 3053 C CA . GLN B 1 163 ? 12.219 7.25 -6.523 1 98.62 163 GLN B CA 1
ATOM 3054 C C . GLN B 1 163 ? 11.938 6.633 -5.152 1 98.62 163 GLN B C 1
ATOM 3056 O O . GLN B 1 163 ? 10.984 5.859 -4.996 1 98.62 163 GLN B O 1
ATOM 3061 N N . ALA B 1 164 ? 12.742 6.969 -4.152 1 98.69 164 ALA B N 1
ATOM 3062 C CA . ALA B 1 164 ? 12.609 6.355 -2.832 1 98.69 164 ALA B CA 1
ATOM 3063 C C . ALA B 1 164 ? 12.5 7.418 -1.744 1 98.69 164 ALA B C 1
ATOM 3065 O O . ALA B 1 164 ? 13.32 8.336 -1.68 1 98.69 164 ALA B O 1
ATOM 3066 N N . ALA B 1 165 ? 11.477 7.332 -0.953 1 98.38 165 ALA B N 1
ATOM 3067 C CA . ALA B 1 165 ? 11.25 8.227 0.176 1 98.38 165 ALA B CA 1
ATOM 3068 C C . ALA B 1 165 ? 11.164 7.453 1.487 1 98.38 165 ALA B C 1
ATOM 3070 O O . ALA B 1 165 ? 10.312 6.578 1.646 1 98.38 165 ALA B O 1
ATOM 3071 N N . TYR B 1 166 ? 12.062 7.691 2.402 1 98.19 166 TYR B N 1
ATOM 3072 C CA . TYR B 1 166 ? 12 7.242 3.787 1 98.19 166 TYR B CA 1
ATOM 3073 C C . TYR B 1 166 ? 11.805 8.414 4.738 1 98.19 166 TYR B C 1
ATOM 3075 O O . TYR B 1 166 ? 12.773 9.07 5.125 1 98.19 166 TYR B O 1
ATOM 3083 N N . LYS B 1 167 ? 10.586 8.68 5.055 1 97.88 167 LYS B N 1
ATOM 3084 C CA . LYS B 1 167 ? 10.297 9.68 6.074 1 97.88 167 LYS B CA 1
ATOM 3085 C C . LYS B 1 167 ? 10.289 9.062 7.469 1 97.88 167 LYS B C 1
ATOM 3087 O O . LYS B 1 167 ? 9.312 8.43 7.867 1 97.88 167 LYS B O 1
ATOM 3092 N N . LEU B 1 168 ? 11.328 9.312 8.242 1 97.62 168 LEU B N 1
ATOM 3093 C CA . LEU B 1 168 ? 11.57 8.641 9.516 1 97.62 168 LEU B CA 1
ATOM 3094 C C . LEU B 1 168 ? 11.914 9.641 10.609 1 97.62 168 LEU B C 1
ATOM 3096 O O . LEU B 1 168 ? 12.727 9.352 11.484 1 97.62 168 LEU B O 1
ATOM 3100 N N . SER B 1 169 ? 11.438 10.805 10.5 1 96.69 169 SER B N 1
ATOM 3101 C CA . SER B 1 169 ? 11.617 11.852 11.5 1 96.69 169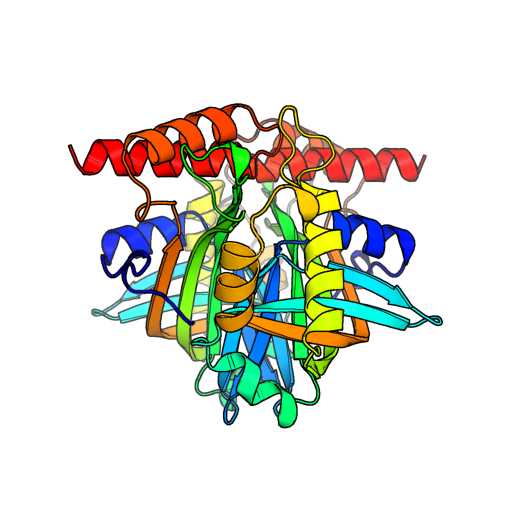 SER B CA 1
ATOM 3102 C C . SER B 1 169 ? 13.078 12.273 11.602 1 96.69 169 SER B C 1
ATOM 3104 O O . SER B 1 169 ? 13.523 12.75 12.648 1 96.69 169 SER B O 1
ATOM 3106 N N . GLN B 1 170 ? 13.836 12.047 10.508 1 92.44 170 GLN B N 1
ATOM 3107 C CA . GLN B 1 170 ? 15.25 12.367 10.57 1 92.44 170 GLN B CA 1
ATOM 3108 C C . GLN B 1 170 ? 15.477 13.883 10.523 1 92.44 170 GLN B C 1
ATOM 3110 O O . GLN B 1 170 ? 16.609 14.352 10.68 1 92.44 170 GLN B O 1
ATOM 3115 N N . ASN B 1 171 ? 14.445 14.656 10.312 1 91.56 171 ASN B N 1
ATOM 3116 C CA . ASN B 1 171 ? 14.531 16.109 10.375 1 91.56 171 ASN B CA 1
ATOM 3117 C C . ASN B 1 171 ? 14.273 16.625 11.789 1 91.56 171 ASN B C 1
ATOM 3119 O O . ASN B 1 171 ? 14.148 17.844 12 1 91.56 171 ASN B O 1
ATOM 3123 N N . ARG B 1 172 ? 14.109 15.789 12.734 1 94.19 172 ARG B N 1
ATOM 3124 C CA . ARG B 1 172 ? 13.898 16.141 14.133 1 94.19 172 ARG B CA 1
ATOM 3125 C C . ARG B 1 172 ? 15.211 16.125 14.906 1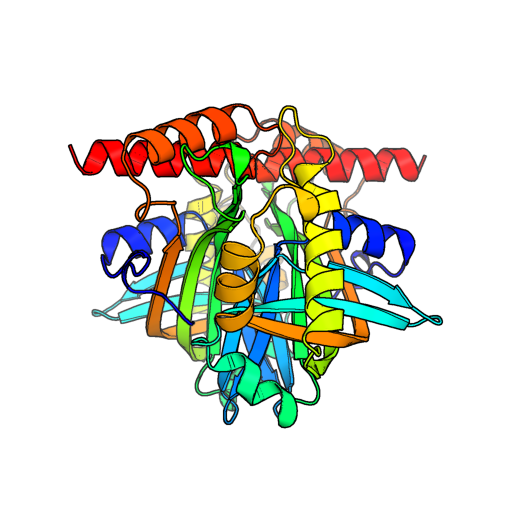 94.19 172 ARG B C 1
ATOM 3127 O O . ARG B 1 172 ? 16.172 15.461 14.5 1 94.19 172 ARG B O 1
ATOM 3134 N N . ASN B 1 173 ? 15.266 16.906 16.031 1 95.31 173 ASN B N 1
ATOM 3135 C CA . ASN B 1 173 ? 16.422 16.812 16.906 1 95.31 173 ASN B CA 1
ATOM 3136 C C . ASN B 1 173 ? 16.5 15.469 17.609 1 95.31 173 ASN B C 1
ATOM 3138 O O . ASN B 1 173 ? 15.539 14.695 17.562 1 95.31 173 ASN B O 1
ATOM 3142 N N . GLU B 1 174 ? 17.578 15.25 18.219 1 95.38 174 GLU B N 1
ATOM 3143 C CA . GLU B 1 174 ? 17.859 13.938 18.797 1 95.38 174 GLU B CA 1
ATOM 3144 C C . GLU B 1 174 ? 16.828 13.57 19.859 1 95.38 174 GLU B C 1
ATOM 3146 O O . GLU B 1 174 ? 16.344 12.438 19.906 1 95.38 174 GLU B O 1
ATOM 3151 N N . THR B 1 175 ? 16.547 14.508 20.672 1 97.12 175 THR B N 1
ATOM 3152 C CA . THR B 1 175 ? 15.586 14.266 21.734 1 97.12 175 THR B CA 1
ATOM 3153 C C . THR B 1 175 ? 14.234 13.844 21.172 1 97.12 175 THR B C 1
ATOM 3155 O O . THR B 1 175 ? 13.672 12.836 21.594 1 97.12 175 THR B O 1
ATOM 3158 N N . ASP B 1 176 ? 13.695 14.562 20.266 1 97.88 176 ASP B N 1
ATOM 3159 C CA . ASP B 1 176 ? 12.414 14.258 19.641 1 97.88 176 ASP B CA 1
ATOM 3160 C C . ASP B 1 176 ? 12.477 12.93 18.891 1 97.88 176 ASP B C 1
ATOM 3162 O O . ASP B 1 176 ? 11.531 12.133 18.938 1 97.88 176 ASP B O 1
ATOM 3166 N N . TYR B 1 177 ? 13.578 12.742 18.203 1 97.94 177 TYR B N 1
ATOM 3167 C CA . TYR B 1 177 ? 13.766 11.5 17.453 1 97.94 177 TYR B CA 1
ATOM 3168 C C . TYR B 1 177 ? 13.656 10.297 18.391 1 97.94 177 TYR B C 1
ATOM 3170 O O . TYR B 1 177 ? 12.93 9.344 18.094 1 97.94 177 TYR B O 1
ATOM 3178 N N . MET B 1 178 ? 14.297 10.367 19.531 1 97.75 178 MET B N 1
ATOM 3179 C CA . MET B 1 178 ? 14.297 9.266 20.5 1 97.75 178 MET B CA 1
ATOM 3180 C C . MET B 1 178 ? 12.914 9.102 21.125 1 97.75 178 MET B C 1
ATOM 3182 O O . MET B 1 178 ? 12.469 7.984 21.375 1 97.75 178 MET B O 1
ATOM 3186 N N . ASN B 1 179 ? 12.289 10.188 21.375 1 97.88 179 ASN B N 1
ATOM 3187 C CA . ASN B 1 179 ? 10.945 10.133 21.938 1 97.88 179 ASN B CA 1
ATOM 3188 C C . ASN B 1 179 ? 9.961 9.477 20.984 1 97.88 179 ASN B C 1
ATOM 3190 O O . ASN B 1 179 ? 9.109 8.688 21.406 1 97.88 179 ASN B O 1
ATOM 3194 N N . VAL B 1 180 ? 10.055 9.82 19.734 1 98.38 180 VAL B N 1
ATOM 3195 C CA . VAL B 1 180 ? 9.195 9.219 18.719 1 98.38 180 VAL B CA 1
ATOM 3196 C C . VAL B 1 180 ? 9.406 7.707 18.703 1 98.38 180 VAL B C 1
ATOM 3198 O O . VAL B 1 180 ? 8.438 6.941 18.688 1 98.38 180 VAL B O 1
ATOM 3201 N N . ILE B 1 181 ? 10.656 7.266 18.734 1 98.44 181 ILE B N 1
ATOM 3202 C CA . ILE B 1 181 ? 10.961 5.84 18.75 1 98.44 181 ILE B CA 1
ATOM 3203 C C . ILE B 1 181 ? 10.281 5.18 19.938 1 98.44 181 ILE B C 1
ATOM 3205 O O . ILE B 1 181 ? 9.594 4.168 19.797 1 98.44 181 ILE B O 1
ATOM 3209 N N . GLU B 1 182 ? 10.461 5.762 21.047 1 98.12 182 GLU B N 1
ATOM 3210 C CA . GLU B 1 182 ? 9.93 5.203 22.281 1 98.12 182 GLU B CA 1
ATOM 3211 C C . GLU B 1 182 ? 8.406 5.109 22.234 1 98.12 182 GLU B C 1
ATOM 3213 O O . GLU B 1 182 ? 7.828 4.078 22.594 1 98.12 182 GLU B O 1
ATOM 3218 N N . GLN B 1 183 ? 7.766 6.164 21.875 1 98.12 183 GLN B N 1
ATOM 3219 C CA . GLN B 1 183 ? 6.309 6.199 21.812 1 98.12 183 GLN B CA 1
ATOM 3220 C C . GLN B 1 183 ? 5.77 5.203 20.797 1 98.12 183 GLN B C 1
ATOM 3222 O O . GLN B 1 183 ? 4.777 4.52 21.047 1 98.12 183 GLN B O 1
ATOM 3227 N N . LEU B 1 184 ? 6.398 5.105 19.641 1 98.38 184 LEU B N 1
ATOM 3228 C CA . LEU B 1 184 ? 5.992 4.156 18.609 1 98.38 184 LEU B CA 1
ATOM 3229 C C . LEU B 1 184 ? 6.051 2.725 19.125 1 98.38 184 LEU B C 1
ATOM 3231 O O . LEU B 1 184 ? 5.188 1.906 18.812 1 98.38 184 LEU B O 1
ATOM 3235 N N . GLN B 1 185 ? 7.055 2.414 19.906 1 97.31 185 GLN B N 1
ATOM 3236 C CA . GLN B 1 185 ? 7.215 1.073 20.453 1 97.31 185 GLN B CA 1
ATOM 3237 C C . GLN B 1 185 ? 6.039 0.706 21.359 1 97.31 185 GLN B C 1
ATOM 3239 O O . GLN B 1 185 ? 5.723 -0.474 21.516 1 97.31 185 GLN B O 1
ATOM 3244 N N . ASN B 1 186 ? 5.391 1.672 21.891 1 95.69 186 ASN B N 1
ATOM 3245 C CA . ASN B 1 186 ? 4.316 1.445 22.844 1 95.69 186 ASN B CA 1
ATOM 3246 C C . ASN B 1 186 ? 2.949 1.458 22.156 1 95.69 186 ASN B C 1
ATOM 3248 O O . ASN B 1 186 ? 1.926 1.233 22.812 1 95.69 186 ASN B O 1
ATOM 3252 N N . GLU B 1 187 ? 2.904 1.742 20.922 1 95.81 187 GLU B N 1
ATOM 3253 C CA . GLU B 1 187 ? 1.649 1.702 20.188 1 95.81 187 GLU B CA 1
ATOM 3254 C C . GLU B 1 187 ? 1.184 0.265 19.969 1 95.81 187 GLU B C 1
ATOM 3256 O O . GLU B 1 187 ? 1.997 -0.661 19.938 1 95.81 187 GLU B O 1
ATOM 3261 N N . GLU B 1 188 ? -0.078 0.047 19.75 1 90.88 188 GLU B N 1
ATOM 3262 C CA . GLU B 1 188 ? -0.645 -1.277 19.516 1 90.88 188 GLU B CA 1
ATOM 3263 C C . GLU B 1 188 ? -0.508 -1.683 18.047 1 90.88 188 GLU B C 1
ATOM 3265 O O . GLU B 1 188 ? -0.418 -2.871 17.734 1 90.88 188 GLU B O 1
ATOM 3270 N N . ASN B 1 189 ? -0.485 -0.78 17.219 1 91.19 189 ASN B N 1
ATOM 3271 C CA . ASN B 1 189 ? -0.415 -1.034 15.781 1 91.19 189 ASN B CA 1
ATOM 3272 C C . ASN B 1 189 ? 0.925 -1.646 15.383 1 91.19 189 ASN B C 1
ATOM 3274 O O . ASN B 1 189 ? 1.979 -1.063 15.641 1 91.19 189 ASN B O 1
ATOM 3278 N N . PRO B 1 190 ? 0.909 -2.785 14.734 1 91.81 190 PRO B N 1
ATOM 3279 C CA . PRO B 1 190 ? 2.166 -3.439 14.359 1 91.81 190 PRO B CA 1
ATOM 3280 C C . PRO B 1 190 ? 3.029 -2.574 1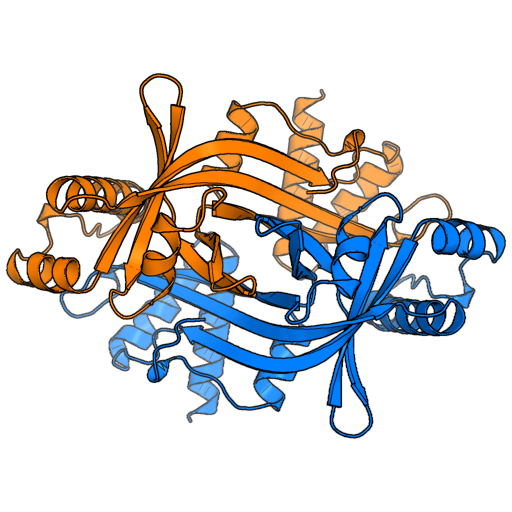3.445 1 91.81 190 PRO B C 1
ATOM 3282 O O . PRO B 1 190 ? 4.258 -2.656 13.492 1 91.81 190 PRO B O 1
ATOM 3285 N N . ASN B 1 191 ? 2.434 -1.795 12.57 1 94.94 191 ASN B N 1
ATOM 3286 C CA . ASN B 1 191 ? 3.199 -0.876 11.734 1 94.94 191 ASN B CA 1
ATOM 3287 C C . ASN B 1 191 ? 4.039 0.081 12.578 1 94.94 191 ASN B C 1
ATOM 3289 O O . ASN B 1 191 ? 5.168 0.41 12.211 1 94.94 191 ASN B O 1
ATOM 3293 N N . ALA B 1 192 ? 3.473 0.525 13.672 1 96.75 192 ALA B N 1
ATOM 3294 C CA . ALA B 1 192 ? 4.176 1.458 14.547 1 96.75 192 ALA B CA 1
ATOM 3295 C C . ALA B 1 192 ? 5.426 0.818 15.141 1 96.75 192 ALA B C 1
ATOM 3297 O O . ALA B 1 192 ? 6.488 1.447 15.195 1 96.75 192 ALA B O 1
ATOM 3298 N N . LYS B 1 193 ? 5.328 -0.398 15.539 1 95.75 193 LYS B N 1
ATOM 3299 C CA . LYS B 1 193 ? 6.477 -1.106 16.094 1 95.75 193 LYS B CA 1
ATOM 3300 C C . LYS B 1 193 ? 7.562 -1.299 15.039 1 95.75 193 LYS B C 1
ATOM 3302 O O . LYS B 1 193 ? 8.75 -1.119 15.328 1 95.75 193 LYS B O 1
ATOM 3307 N N . GLN B 1 194 ? 7.129 -1.676 13.883 1 96.38 194 GLN B N 1
ATOM 3308 C CA . GLN B 1 194 ? 8.086 -1.83 12.797 1 96.38 194 GLN B CA 1
ATOM 3309 C C . GLN B 1 194 ? 8.781 -0.507 12.477 1 96.38 194 GLN B C 1
ATOM 3311 O O . GLN B 1 194 ? 9.984 -0.477 12.219 1 96.38 194 GLN B O 1
ATOM 3316 N N . MET B 1 195 ? 8.008 0.574 12.5 1 97.94 195 MET B N 1
ATOM 3317 C CA . MET B 1 195 ? 8.562 1.904 12.258 1 97.94 195 MET B CA 1
ATOM 3318 C C . MET B 1 195 ? 9.602 2.258 13.32 1 97.94 195 MET B C 1
ATOM 3320 O O . MET B 1 195 ? 10.672 2.775 13 1 97.94 195 MET B O 1
ATOM 3324 N N . ALA B 1 196 ? 9.273 1.942 14.562 1 98.19 196 ALA B N 1
ATOM 3325 C CA . ALA B 1 196 ? 10.219 2.191 15.656 1 98.19 196 ALA B CA 1
ATOM 3326 C C . ALA B 1 196 ? 11.531 1.444 15.422 1 98.19 196 ALA B C 1
ATOM 3328 O O . ALA B 1 196 ? 12.617 2.014 15.586 1 98.19 196 ALA B O 1
ATOM 3329 N N . GLU B 1 197 ? 11.414 0.201 15.039 1 96.81 197 GLU B N 1
ATOM 3330 C CA . GLU B 1 197 ? 12.594 -0.623 14.797 1 96.81 197 GLU B CA 1
ATOM 3331 C C . GLU B 1 197 ? 13.445 -0.052 13.672 1 96.81 197 GLU B C 1
ATOM 3333 O O . GLU B 1 197 ? 14.672 -0.02 13.766 1 96.81 197 GLU B O 1
ATOM 3338 N N . LEU B 1 198 ? 12.789 0.369 12.641 1 96.62 198 LEU B N 1
ATOM 3339 C CA . LEU B 1 198 ? 13.484 0.969 11.508 1 96.62 198 LEU B CA 1
ATOM 3340 C C . LEU B 1 198 ? 14.25 2.215 11.938 1 96.62 198 LEU B C 1
ATOM 3342 O O . LEU B 1 198 ? 15.414 2.396 11.555 1 96.62 198 LEU B O 1
ATOM 3346 N N . MET B 1 199 ? 13.602 3.09 12.68 1 97.5 199 MET B N 1
ATOM 3347 C CA . MET B 1 199 ? 14.227 4.328 13.141 1 97.5 199 MET B CA 1
ATOM 3348 C C . MET B 1 199 ? 15.406 4.039 14.062 1 97.5 199 MET B C 1
ATOM 3350 O O . MET B 1 199 ? 16.438 4.715 13.992 1 97.5 199 MET B O 1
ATOM 3354 N N . GLU B 1 200 ? 15.203 3.018 14.883 1 96.75 200 GLU B N 1
ATOM 3355 C CA . GLU B 1 200 ? 16.297 2.607 15.766 1 96.75 200 GLU B CA 1
ATOM 3356 C C . GLU B 1 200 ? 17.5 2.119 14.961 1 96.75 200 GLU B C 1
ATOM 3358 O O . GLU B 1 200 ? 18.641 2.461 15.281 1 96.75 200 GLU B O 1
ATOM 3363 N N . ASP B 1 201 ? 17.234 1.319 14.008 1 94.38 201 ASP B N 1
ATOM 3364 C CA . ASP B 1 201 ? 18.297 0.784 13.164 1 94.38 201 ASP B CA 1
ATOM 3365 C C . ASP B 1 201 ? 19.047 1.904 12.453 1 94.38 201 ASP B C 1
ATOM 3367 O O . ASP B 1 201 ? 20.281 1.834 12.289 1 94.38 201 ASP B O 1
ATOM 3371 N N . LYS B 1 202 ? 18.328 2.914 11.984 1 91.62 202 LYS B N 1
ATOM 3372 C CA . LYS B 1 202 ? 18.953 4.043 11.305 1 91.62 202 LYS B CA 1
ATOM 3373 C C . LYS B 1 202 ? 19.859 4.824 12.258 1 91.62 202 LYS B C 1
ATOM 3375 O O . LYS B 1 202 ? 20.906 5.324 11.859 1 91.62 202 LYS B O 1
ATOM 3380 N N . LEU B 1 203 ? 19.391 4.969 13.445 1 89.5 203 LEU B N 1
ATOM 3381 C CA . LEU B 1 203 ? 20.188 5.645 14.469 1 89.5 203 LEU B CA 1
ATOM 3382 C C . LEU B 1 203 ? 21.5 4.91 14.711 1 89.5 203 LEU B C 1
ATOM 3384 O O . LEU B 1 203 ? 22.562 5.539 14.828 1 89.5 203 LEU B O 1
ATOM 3388 N N . LYS B 1 204 ? 21.484 3.592 14.727 1 85.88 204 LYS B N 1
ATOM 3389 C CA . LYS B 1 204 ? 22.672 2.771 14.992 1 85.88 204 LYS B CA 1
ATOM 3390 C C . LYS B 1 204 ? 23.672 2.877 13.844 1 85.88 204 LYS B C 1
ATOM 3392 O O . LYS B 1 204 ? 24.875 2.752 14.055 1 85.88 204 LYS B O 1
ATOM 3397 N N . LYS B 1 205 ? 23.234 3.086 12.68 1 81.25 205 LYS B N 1
ATOM 3398 C CA . LYS B 1 205 ? 24.109 3.156 11.516 1 81.25 205 LYS B CA 1
ATOM 3399 C C . LYS B 1 205 ? 24.812 4.512 11.43 1 81.25 205 LYS B C 1
ATOM 3401 O O . LYS B 1 205 ? 25.812 4.66 10.727 1 81.25 205 LYS B O 1
ATOM 3406 N N . GLN B 1 206 ? 24.281 5.539 12 1 71.62 206 GLN B N 1
ATOM 3407 C CA . GLN B 1 206 ? 24.875 6.879 12.016 1 71.62 206 GLN B CA 1
ATOM 3408 C C . GLN B 1 206 ? 25.922 7.004 13.109 1 71.62 206 GLN B C 1
ATOM 3410 O O . GLN B 1 206 ? 26.734 7.941 13.094 1 71.62 206 GLN B O 1
ATOM 3415 N N . ILE B 1 207 ? 25.969 6.035 13.945 1 56.31 207 ILE B N 1
ATOM 3416 C CA . ILE B 1 207 ? 27 5.988 14.969 1 56.31 207 ILE B CA 1
ATOM 3417 C C . ILE B 1 207 ? 28.172 5.129 14.492 1 56.31 207 ILE B C 1
ATOM 3419 O O . ILE B 1 207 ? 27.969 4.016 14.008 1 56.31 207 ILE B O 1
#

Radius of gyration: 21.64 Å; Cα contacts (8 Å, |Δi|>4): 768; chains: 2; bounding box: 53×64×52 Å

Foldseek 3Di:
DDADPLFWDDDPVVVVVQCLVQQQKKKWFDDVNHIDIDTFGWDWDDDPRWIKIKDKFFPPPCVVVRLVVGAWIKMKGWAFKDKFCQVLDPDGDHIDMWTKMKIWIFHKDWDDLVRVLVVVQVVLCSPFVPDPDRDGPVNDDPVVVVVVSVRMIMMMTTTDDMTIGGGLCPVGDPSSSVSQLVVLCVDPDPSSVVSSVVSVVVVVVVD/DDADPLFWDDDPVVVVVQCLVQQQKKKWFDDVNHIDIDTFGWDWDDDPRWIKIKDKFFPPPCVVVRLVVGAWIKMKTWAFKDKFCQVLDPDGDHIDMWTKMKIWIFHKDWDDLVRVLVVVQVVLCSPFVPDPDRDGPVNDDPVVVVVVSVRMIMMMTTTDDMTIGGGLCSVPDPSSSVSQLVVLCPDPDPSSVVSSVVSVVVVVVVD

Secondary structure (DSSP, 8-state):
----GGGB---HHHHHHHHHHT-EEEEEEEETTEEEEEEEE-EEEEETTEEEEEEEEETT-GGGGGTTT-SSEEEEEEEEEEEE-GGGSSS----EEEEEEEEEEEEEEEPPHHHHHHHHHHHHHHHHTTSSS---GGGS-HHHHHHHHHTEEEEEEEEEEEEEEEESSTTS-HHHHHHHHHHHHT-SSHHHHHHHHHHHHHHHHH-/----GGGB---HHHHHHHHHHT-EEEEEEEETTEEEEEEEE-EEEEETTEEEEEEEEETT-GGGGGTTT-S-EEEEEEEEEEEE-GGGSSS----EEEEEEEEEEEEEEEPPHHHHHHHHHHHHHHHHTTSSS---GGGS-HHHHHHHHHTEEEEEEEEEEEEEEEESSTTS-HHHHHHHHHHHHT-SSHHHHHHHHHHHHHHHHH-

Organism: Bacillus subtilis (strain 168) (NCBI:txid224308)

Solvent-accessible surface area (backbone atoms only — not comparable to full-atom values): 22248 Å² total; per-residue (Å²): 113,81,60,60,75,92,24,51,55,79,57,63,66,63,52,49,53,49,45,69,74,27,27,66,22,35,44,34,45,38,58,96,64,33,66,44,52,49,78,40,66,43,48,78,48,76,57,98,92,34,44,35,40,32,40,65,41,53,55,86,37,66,66,72,71,32,36,83,79,27,69,49,31,34,37,40,28,57,59,49,45,34,82,40,63,30,63,50,41,90,55,94,62,72,59,52,70,33,36,36,39,37,39,34,30,18,40,52,45,74,44,51,72,68,55,35,52,51,52,52,42,53,51,30,48,73,73,20,61,87,46,96,64,51,59,45,72,85,74,50,54,67,69,57,52,53,56,53,56,71,48,39,43,33,35,38,25,48,53,73,45,81,48,34,36,48,40,63,56,77,89,46,56,68,69,34,39,52,40,45,34,55,54,25,57,70,46,86,50,64,38,23,36,52,43,20,50,52,46,50,51,54,54,56,70,75,100,112,81,61,60,75,90,24,52,54,80,56,64,67,62,52,48,54,49,44,69,75,28,28,65,22,35,43,33,45,38,59,95,66,33,66,45,54,49,79,40,67,45,48,78,48,76,56,98,94,34,46,33,40,32,40,65,41,54,55,87,37,67,67,72,71,32,36,84,78,29,70,49,31,34,35,38,28,58,60,49,44,32,81,40,62,30,62,49,41,89,55,95,62,73,59,52,72,33,36,34,39,36,39,35,29,20,40,51,46,74,44,51,71,68,57,33,52,51,53,51,41,52,51,31,49,73,72,20,61,87,45,97,63,50,58,44,69,87,74,50,54,68,69,58,51,53,55,53,55,69,48,38,43,35,32,37,24,49,52,75,45,80,47,35,35,49,39,64,57,76,89,47,56,69,68,35,40,52,40,44,35,55,53,26,57,70,46,85,52,64,37,25,36,53,43,20,50,52,46,51,51,53,54,56,69,75,98

pLDDT: mean 96.39, std 4.15, range [55.78, 98.94]

Sequence (414 aa):
MYIPKYFKVTNAEEIWNFVQENSFGTVVTTEQGKPIATHLPLGFNKKDDHYYITGHFAYGNPQWRTFEACEDVLVMFQGPHAYISSSWYSRENVPTWNYQAVHMYGKASMLEKDELAEELTIMLEKYEKHRDNPVLWDKLSPKLLESELKGIVGFKIKVEDIQAAYKLSQNRNETDYMNVIEQLQNEENPNAKQMAELMEDKLKKQIMYIPKYFKVTNAEEIWNFVQENSFGTVVTTEQGKPIATHLPLGFNKKDDHYYITGHFAYGNPQWRTFEACEDVLVMFQGPHAYISSSWYSRENVPTWNYQAVHMYGKASMLEKDELAEELTIMLEKYEKHRDNPVLWDKLSPKLLESELKGIVGFKIKVEDIQAAYKLSQNRNETDYMNVIEQLQNEENPNAKQMAELMEDKLKKQI

Nearest PDB structures (foldseek):
  2ol5-assembly1_A  TM=9.197E-01  e=5.551E-19  Geobacillus stearothermophilus
  2ol5-assembly1_B  TM=9.273E-01  e=1.443E-18  Geobacillus stearothermophilus
  3cp3-assembly1_A-2  TM=7.446E-01  e=3.340E-06  Corynebacterium diphtheriae NCTC 13129
  2hq7-assembly1_B  TM=6.967E-01  e=1.934E-04  Clostridium acetobutylicum
  3bnk-assembly1_A  TM=5.271E-01  e=3.279E-02  Methanosarcina acetivorans

InterPro domains:
  IPR007396 Transcriptional regulator PAI 2-type [PF04299] (1-160)
  IPR007396 Transcriptional regulator PAI 2-type [PIRSF010372] (1-202)
  IPR007396 Transcriptional regulator PAI 2-type [PTHR35802] (1-204)
  IPR012349 FMN-binding split barrel [G3DSA:2.30.110.10] (1-204)